Protein AF-A0A946HWH5-F1 (afdb_monomer_lite)

Secondary structure (DSSP, 8-state):
--------PPPPPTT-----SPP-SS-TTTSPBPPPPTTS-HHHHH-TTT--BPPP-HHHHHHHHHHHHHHHSSPPP-SHHHHHHHHHTT--HHHHHHHHH--HHHHHHHHHHHHHHHHHHHH--HHHHHHHHHHHHHHHHHHHHHHHHHHT--GGG-TTS-HHHHHHHHHS-HHHHHHHHHHHHHHHTTTSPP--THHHHTTS--------------------------S-TTSPPPPPTTTTTTS-HHHHHHHHHHHHHHT--HHHHHHHHHHHHHTTSS-SSSSEETTEEHHHHTTS-HHHHHHTT--TT--GGG--HHHHHHHHHHHHHHH-EETTTEEHHHHHHHTS-HHHHHHHHHHHHHHHHHHHHHHHHHHHHHHSTTSS--SS---HHHHHHHHHHHTSHHHHHHHHHHHHHHHHHH-TT-TTHHHHHHHHHHTT--

Sequence (446 aa):
MSIFNDDYSYQTHKDGDGDPFDDDYLMQINNHKAPITADDLYEDYSNPVTRRRNRTRAPEMFKYIDDTMTYQNRALDDGDDFKKLAQNMGMSYDVARKYNAADPAERERIKGEVNTALDWEAKATGAQRATQRKAAEKYSAYRLASNAPRLGLDYTDMGGLTPYEASSFFNGTPEDRKAIAALISEDMRLWRPKIQANSLAQAAPSAGRPSKEETNLERSKENFDDTDIPTDASKAPKIPAYRHWVVQTKDWEQWHETIRTKGLGAGQTEAYMQIFAAEGGIQHDGSTTAGIMQKTLDRLEPEDRKALNIPAGTTPRQLTPEQRLAAYKNFFDDIIEIDGKQGGAWALDTIGDPQAAAALADALFREGRPEGTKIIQRAINKILPGQVKVDAHPGKDTFAAYKSLVRDPGTRRWLLDNIADGRTASRPSSANLKGEKARADHFRFR

pLDDT: mean 81.45, std 17.65, range [25.94, 98.62]

Structure (mmCIF, N/CA/C/O backbone):
data_AF-A0A946HWH5-F1
#
_entry.id   AF-A0A946HWH5-F1
#
loop_
_atom_site.group_PDB
_atom_site.id
_atom_site.type_symbol
_atom_site.label_atom_id
_atom_site.label_alt_id
_atom_site.label_comp_id
_atom_site.label_asym_id
_atom_site.label_entity_id
_atom_site.label_seq_id
_atom_site.pdbx_PDB_ins_code
_atom_site.Cartn_x
_atom_site.Cartn_y
_atom_site.Cartn_z
_atom_site.occupancy
_atom_site.B_iso_or_equiv
_atom_site.auth_seq_id
_atom_site.auth_comp_id
_atom_site.auth_asym_id
_atom_site.auth_atom_id
_atom_site.pdbx_PDB_model_num
ATOM 1 N N . MET A 1 1 ? 39.254 -10.389 -5.225 1.00 25.94 1 MET A N 1
ATOM 2 C CA . MET A 1 1 ? 38.550 -11.172 -6.261 1.00 25.94 1 MET A CA 1
ATOM 3 C C . MET A 1 1 ? 37.062 -10.952 -6.066 1.00 25.94 1 MET A C 1
ATOM 5 O O . MET A 1 1 ? 36.524 -11.455 -5.091 1.00 25.94 1 MET A O 1
ATOM 9 N N . SER A 1 2 ? 36.431 -10.132 -6.910 1.00 30.67 2 SER A N 1
ATOM 10 C CA . SER A 1 2 ? 34.967 -10.087 -6.993 1.00 30.67 2 SER A CA 1
ATOM 11 C C . SER A 1 2 ? 34.546 -11.299 -7.819 1.00 30.67 2 SER A C 1
ATOM 13 O O . SER A 1 2 ? 34.979 -11.423 -8.959 1.00 30.67 2 SER A O 1
ATOM 15 N N . ILE A 1 3 ? 33.808 -12.232 -7.217 1.00 29.17 3 ILE A N 1
ATOM 16 C CA . ILE A 1 3 ? 33.341 -13.478 -7.861 1.00 29.17 3 ILE A CA 1
ATOM 17 C C . ILE A 1 3 ? 32.054 -13.224 -8.676 1.00 29.17 3 ILE A C 1
ATOM 19 O O . ILE A 1 3 ? 31.530 -14.112 -9.340 1.00 29.17 3 ILE A O 1
ATOM 23 N N . PHE A 1 4 ? 31.559 -11.988 -8.690 1.00 37.44 4 PHE A N 1
ATOM 24 C CA . PHE A 1 4 ? 30.422 -11.594 -9.506 1.00 37.44 4 PHE A CA 1
ATOM 25 C C . PHE A 1 4 ? 30.883 -11.400 -10.950 1.00 37.44 4 PHE A C 1
ATOM 27 O O . PHE A 1 4 ? 31.511 -10.405 -11.295 1.00 37.44 4 PHE A O 1
ATOM 34 N N . ASN A 1 5 ? 30.629 -12.409 -11.777 1.00 42.00 5 ASN A N 1
ATOM 35 C CA . ASN A 1 5 ? 30.781 -12.311 -13.217 1.00 42.00 5 ASN A CA 1
ATOM 36 C C . ASN A 1 5 ? 29.711 -11.330 -13.730 1.00 42.00 5 ASN A C 1
ATOM 38 O O . ASN A 1 5 ? 28.529 -11.661 -13.719 1.00 42.00 5 ASN A O 1
ATOM 42 N N . ASP A 1 6 ? 30.109 -10.122 -14.142 1.00 48.53 6 ASP A N 1
ATOM 43 C CA . ASP A 1 6 ? 29.209 -9.015 -14.524 1.00 48.53 6 ASP A CA 1
ATOM 44 C C . ASP A 1 6 ? 28.470 -9.236 -15.864 1.00 48.53 6 ASP A C 1
ATOM 46 O O . ASP A 1 6 ? 28.037 -8.289 -16.525 1.00 48.53 6 ASP A O 1
ATOM 50 N N . ASP A 1 7 ? 28.376 -10.476 -16.346 1.00 53.28 7 ASP A N 1
ATOM 51 C CA . ASP A 1 7 ? 27.515 -10.871 -17.467 1.00 53.28 7 ASP A CA 1
ATOM 52 C C . ASP A 1 7 ? 26.069 -10.993 -16.986 1.00 53.28 7 ASP A C 1
ATOM 54 O O . ASP A 1 7 ? 25.490 -12.076 -16.912 1.00 53.28 7 ASP A O 1
ATOM 58 N N . TYR A 1 8 ? 25.489 -9.849 -16.633 1.00 58.56 8 TYR A N 1
ATOM 59 C CA . TYR A 1 8 ? 24.104 -9.764 -16.194 1.00 58.56 8 TYR A CA 1
ATOM 60 C C . TYR A 1 8 ? 23.143 -9.494 -17.343 1.00 58.56 8 TYR A C 1
ATOM 62 O O . TYR A 1 8 ? 22.057 -9.003 -17.073 1.00 58.56 8 TYR A O 1
ATOM 70 N N . SER A 1 9 ? 23.486 -9.692 -18.622 1.00 62.19 9 SER A N 1
ATOM 71 C CA . SER A 1 9 ? 22.494 -9.514 -19.700 1.00 62.19 9 SER A CA 1
ATOM 72 C C . SER A 1 9 ? 21.242 -10.339 -19.390 1.00 62.19 9 SER A C 1
ATOM 74 O O . SER A 1 9 ? 21.335 -11.459 -18.879 1.00 62.19 9 SER A O 1
ATOM 76 N N . TYR A 1 10 ? 20.064 -9.744 -19.591 1.00 66.75 10 TYR A N 1
ATOM 77 C CA . TYR A 1 10 ? 18.811 -10.449 -19.356 1.00 66.75 10 TYR A CA 1
ATOM 78 C C . TYR A 1 10 ? 18.791 -11.698 -20.238 1.00 66.75 10 TYR A C 1
ATOM 80 O O . TYR A 1 10 ? 18.899 -11.597 -21.463 1.00 66.75 10 TYR A O 1
ATOM 88 N N . GLN A 1 11 ? 18.687 -12.876 -19.624 1.00 71.19 11 GLN A N 1
ATOM 89 C CA . GLN A 1 11 ? 18.498 -14.093 -20.397 1.00 71.19 11 GLN A CA 1
ATOM 90 C C . GLN A 1 11 ? 17.063 -14.126 -20.889 1.00 71.19 11 GLN A C 1
ATOM 92 O O . GLN A 1 11 ? 16.138 -14.038 -20.083 1.00 71.19 11 GLN A O 1
ATOM 97 N N . THR A 1 12 ? 16.889 -14.274 -22.203 1.00 74.56 12 THR A N 1
ATOM 98 C CA . THR A 1 12 ? 15.583 -14.555 -22.800 1.00 74.56 12 THR A CA 1
ATOM 99 C C . THR A 1 12 ? 14.945 -15.701 -22.030 1.00 74.56 12 THR A C 1
ATOM 101 O O . THR A 1 12 ? 15.552 -16.762 -21.860 1.00 74.56 12 THR A O 1
ATOM 104 N N . HIS A 1 13 ? 13.743 -15.468 -21.516 1.00 73.56 13 HIS A N 1
ATOM 105 C CA . HIS A 1 13 ? 13.044 -16.479 -20.744 1.00 73.56 13 HIS A CA 1
ATOM 106 C C . HIS A 1 13 ? 12.702 -17.673 -21.656 1.00 73.56 13 HIS A C 1
ATOM 108 O O . HIS A 1 13 ? 12.655 -17.545 -22.882 1.00 73.56 13 HIS A O 1
ATOM 114 N N . LYS A 1 14 ? 12.481 -18.862 -21.077 1.00 73.06 14 LYS A N 1
ATOM 115 C CA . LYS A 1 14 ? 12.236 -20.114 -21.830 1.00 73.06 14 LYS A CA 1
ATOM 116 C C . LYS A 1 14 ? 11.068 -20.023 -22.827 1.00 73.06 14 LYS A C 1
ATOM 118 O O . LYS A 1 14 ? 11.022 -20.799 -23.775 1.00 73.06 14 LYS A O 1
ATOM 123 N N . ASP A 1 15 ? 10.158 -19.074 -22.614 1.00 72.56 15 ASP A N 1
ATOM 124 C CA . ASP A 1 15 ? 8.999 -18.814 -23.474 1.00 72.56 15 ASP A CA 1
ATOM 125 C C . ASP A 1 15 ? 9.338 -17.920 -24.689 1.00 72.56 15 ASP A C 1
ATOM 127 O O . ASP A 1 15 ? 8.473 -17.656 -25.522 1.00 72.56 15 ASP A O 1
ATOM 131 N N . GLY A 1 16 ? 10.588 -17.460 -24.815 1.00 75.25 16 GLY A N 1
ATOM 132 C CA . GLY A 1 16 ? 11.081 -16.664 -25.941 1.00 75.25 16 GLY A CA 1
ATOM 133 C C . GLY A 1 16 ? 10.856 -15.155 -25.822 1.00 75.25 16 GLY A C 1
ATOM 134 O O . GLY A 1 16 ? 11.138 -14.428 -26.775 1.00 75.25 16 GLY A O 1
ATOM 135 N N . ASP A 1 17 ? 10.366 -14.655 -24.688 1.00 75.19 17 ASP A N 1
ATOM 136 C CA . ASP A 1 17 ? 10.222 -13.222 -24.450 1.00 75.19 17 ASP A CA 1
ATOM 137 C C . ASP A 1 17 ? 11.565 -12.545 -24.134 1.00 75.19 17 ASP A C 1
ATOM 139 O O . ASP A 1 17 ? 12.393 -13.046 -23.367 1.00 75.19 17 ASP A O 1
ATOM 143 N N . GLY A 1 18 ? 11.787 -11.397 -24.785 1.00 78.81 18 GLY A N 1
ATOM 144 C CA . GLY A 1 18 ? 12.942 -10.531 -24.545 1.00 78.81 18 GLY A CA 1
ATOM 145 C C . GLY A 1 18 ? 12.868 -9.815 -23.195 1.00 78.81 18 GLY A C 1
ATOM 146 O O . GLY A 1 18 ? 11.895 -9.974 -22.465 1.00 78.81 18 GLY A O 1
ATOM 147 N N . ASP A 1 19 ? 13.892 -9.011 -22.888 1.00 81.56 19 ASP A N 1
ATOM 148 C CA . ASP A 1 19 ? 13.939 -8.203 -21.661 1.00 81.56 19 ASP A CA 1
ATOM 149 C C . ASP A 1 19 ? 12.687 -7.306 -21.574 1.00 81.56 19 ASP A C 1
ATOM 151 O O . ASP A 1 19 ? 12.508 -6.435 -22.432 1.00 81.56 19 ASP A O 1
ATOM 155 N N . PRO A 1 20 ? 11.782 -7.537 -20.602 1.00 80.31 20 PRO A N 1
ATOM 156 C CA . PRO A 1 20 ? 10.561 -6.755 -20.483 1.00 80.31 20 PRO A CA 1
ATOM 157 C C . PRO A 1 20 ? 10.808 -5.400 -19.806 1.00 80.31 20 PRO A C 1
ATOM 159 O O . PRO A 1 20 ? 9.884 -4.587 -19.737 1.00 80.31 20 PRO A O 1
ATOM 162 N N . PHE A 1 21 ? 12.007 -5.169 -19.264 1.00 82.62 21 PHE A N 1
ATOM 163 C CA . PHE A 1 21 ? 12.363 -3.946 -18.565 1.00 82.62 21 PHE A CA 1
ATOM 164 C C . PHE A 1 21 ? 12.924 -2.898 -19.521 1.00 82.62 21 PHE A C 1
ATOM 166 O O . PHE A 1 21 ? 13.588 -3.196 -20.512 1.00 82.62 21 PHE A O 1
ATOM 173 N N . ASP A 1 22 ? 12.676 -1.637 -19.191 1.00 82.50 22 ASP A N 1
ATOM 174 C CA . ASP A 1 22 ? 13.287 -0.528 -19.905 1.00 82.50 22 ASP A CA 1
ATOM 175 C C . ASP A 1 22 ? 14.748 -0.292 -19.493 1.00 82.50 22 ASP A C 1
ATOM 177 O O . ASP A 1 22 ? 15.214 -0.755 -18.455 1.00 82.50 22 ASP A O 1
ATOM 181 N N . ASP A 1 23 ? 15.469 0.481 -20.304 1.00 83.00 23 ASP A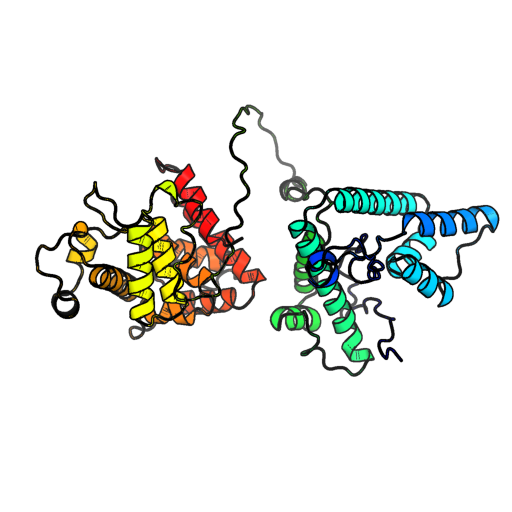 N 1
ATOM 182 C CA . ASP A 1 23 ? 16.851 0.866 -20.022 1.00 83.00 23 ASP A CA 1
ATOM 183 C C . ASP A 1 23 ? 16.922 1.809 -18.790 1.00 83.00 23 ASP A C 1
ATOM 185 O O . ASP A 1 23 ? 16.261 2.855 -18.751 1.00 83.00 23 ASP A O 1
ATOM 189 N N . ASP A 1 24 ? 17.760 1.488 -17.795 1.00 81.12 24 ASP A N 1
ATOM 190 C CA . ASP A 1 24 ? 18.165 2.448 -16.752 1.00 81.12 24 ASP A CA 1
ATOM 191 C C . ASP A 1 24 ? 19.155 3.452 -17.363 1.00 81.12 24 ASP A C 1
ATOM 193 O O . ASP A 1 24 ? 20.312 3.129 -17.611 1.00 81.12 24 ASP A O 1
ATOM 197 N N . TYR A 1 25 ? 18.725 4.683 -17.636 1.00 83.88 25 TYR A N 1
ATOM 198 C CA . TYR A 1 25 ? 19.621 5.707 -18.192 1.00 83.88 25 TYR A CA 1
ATOM 199 C C . TYR A 1 25 ? 20.473 6.426 -17.131 1.00 83.88 25 TYR A C 1
ATOM 201 O O . TYR A 1 25 ? 21.420 7.120 -17.496 1.00 83.88 25 TYR A O 1
ATOM 209 N N . LEU A 1 26 ? 20.168 6.270 -15.835 1.00 80.44 26 LEU A N 1
ATOM 210 C CA . LEU A 1 26 ? 20.883 6.932 -14.730 1.00 80.44 26 LEU A CA 1
ATOM 211 C C . LEU A 1 26 ? 21.894 6.031 -14.029 1.00 80.44 26 LEU A C 1
ATOM 213 O O . LEU A 1 26 ? 22.814 6.534 -13.378 1.00 80.44 26 LEU A O 1
ATOM 217 N N . MET A 1 27 ? 21.724 4.716 -14.156 1.00 72.00 27 MET A N 1
ATOM 218 C CA . MET A 1 27 ? 22.692 3.705 -13.739 1.00 72.00 27 MET A CA 1
ATOM 219 C C . MET A 1 27 ? 23.092 3.806 -12.267 1.00 72.00 27 MET A C 1
ATOM 221 O O . MET A 1 27 ? 24.245 3.566 -11.904 1.00 72.00 27 MET A O 1
ATOM 225 N N . GLN A 1 28 ? 22.137 4.130 -11.388 1.00 69.69 28 GLN A N 1
ATOM 226 C CA . GLN A 1 28 ? 22.416 4.439 -9.978 1.00 69.69 28 GLN A CA 1
ATOM 227 C C . GLN A 1 28 ? 23.179 3.327 -9.240 1.00 69.69 28 GLN A C 1
ATOM 229 O O . GLN A 1 28 ? 23.940 3.618 -8.314 1.00 69.69 28 GLN A O 1
ATOM 234 N N . ILE A 1 29 ? 23.007 2.062 -9.637 1.00 64.50 29 ILE A N 1
ATOM 235 C CA . ILE A 1 29 ? 23.731 0.928 -9.041 1.00 64.50 29 ILE A CA 1
ATOM 236 C C . ILE A 1 29 ? 25.189 0.894 -9.480 1.00 64.50 29 ILE A C 1
ATOM 238 O O . ILE A 1 29 ? 26.064 0.696 -8.633 1.00 64.50 29 ILE A O 1
ATOM 242 N N . ASN A 1 30 ? 25.434 1.109 -10.773 1.00 66.38 30 ASN A N 1
ATOM 243 C CA . ASN A 1 30 ? 26.758 1.014 -11.389 1.00 66.38 30 ASN A CA 1
ATOM 244 C C . ASN A 1 30 ? 27.581 2.290 -11.189 1.00 66.38 30 ASN A C 1
ATOM 246 O O . ASN A 1 30 ? 28.795 2.290 -11.368 1.00 66.38 30 ASN A O 1
ATOM 250 N N . ASN A 1 31 ? 26.937 3.367 -10.745 1.00 74.31 31 ASN A N 1
ATOM 251 C CA . ASN A 1 31 ? 27.606 4.576 -10.310 1.00 74.31 31 ASN A CA 1
ATOM 252 C C . ASN A 1 31 ? 28.514 4.289 -9.102 1.00 74.31 31 ASN A C 1
ATOM 254 O O . ASN A 1 31 ? 28.049 3.903 -8.018 1.00 74.31 31 ASN A O 1
ATOM 258 N N . HIS A 1 32 ? 29.820 4.511 -9.278 1.00 68.12 32 HIS A N 1
ATOM 259 C CA . HIS A 1 32 ? 30.808 4.427 -8.203 1.00 68.12 32 HIS A CA 1
ATOM 260 C C . HIS A 1 32 ? 30.478 5.398 -7.066 1.00 68.12 32 HIS A C 1
ATOM 262 O O . HIS A 1 32 ? 29.813 6.413 -7.257 1.00 68.12 32 HIS A O 1
ATOM 268 N N . LYS A 1 33 ? 30.969 5.117 -5.857 1.00 70.62 33 LYS A N 1
ATOM 269 C CA . LYS A 1 33 ? 30.883 6.084 -4.754 1.00 70.62 33 LYS A CA 1
ATOM 270 C C . LYS A 1 33 ? 31.701 7.317 -5.133 1.00 70.62 33 LYS A C 1
ATOM 272 O O . LYS A 1 33 ? 32.836 7.157 -5.580 1.00 70.62 33 LYS A O 1
ATOM 277 N N . ALA A 1 34 ? 31.139 8.510 -4.942 1.00 69.00 34 ALA A N 1
ATOM 278 C CA . ALA A 1 34 ? 31.950 9.714 -5.043 1.00 69.00 34 ALA A CA 1
ATOM 279 C C . ALA A 1 34 ? 33.059 9.648 -3.975 1.00 69.00 34 ALA A C 1
ATOM 281 O O . ALA A 1 34 ? 32.793 9.134 -2.879 1.00 69.00 34 ALA A O 1
ATOM 282 N N . PRO A 1 35 ? 34.293 10.091 -4.277 1.00 72.88 35 PRO A N 1
ATOM 283 C CA . PRO A 1 35 ? 35.336 10.211 -3.268 1.00 72.88 35 PRO A CA 1
ATOM 284 C C . PRO A 1 35 ? 34.832 11.080 -2.118 1.00 72.88 35 PRO A C 1
ATOM 286 O O . PRO A 1 35 ? 34.267 12.143 -2.362 1.00 72.88 35 PRO A O 1
ATOM 289 N N . ILE A 1 36 ? 35.031 10.611 -0.888 1.00 71.12 36 ILE A N 1
ATOM 290 C CA . ILE A 1 36 ? 34.709 11.383 0.313 1.00 71.12 36 ILE A CA 1
ATOM 291 C C . ILE A 1 36 ? 35.809 12.430 0.484 1.00 71.12 36 ILE A C 1
ATOM 293 O O . ILE A 1 36 ? 36.992 12.077 0.501 1.00 71.12 36 ILE A O 1
ATOM 297 N N . THR A 1 37 ? 35.435 13.697 0.600 1.00 73.69 37 THR A N 1
ATOM 298 C CA . THR A 1 37 ? 36.357 14.793 0.916 1.00 73.69 37 THR A CA 1
ATOM 299 C C . THR A 1 37 ? 36.246 15.178 2.391 1.00 73.69 37 THR A C 1
ATOM 301 O O . THR A 1 37 ? 35.313 14.783 3.088 1.00 73.69 37 THR A O 1
ATOM 304 N N . ALA A 1 38 ? 37.213 15.953 2.891 1.00 77.19 38 ALA A N 1
ATOM 305 C CA . ALA A 1 38 ? 37.190 16.450 4.269 1.00 77.19 38 ALA A CA 1
ATOM 306 C C . ALA A 1 38 ? 36.007 17.399 4.555 1.00 77.19 38 ALA A C 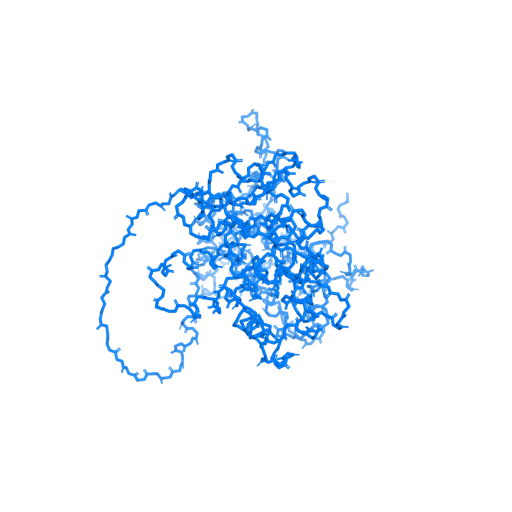1
ATOM 308 O O . ALA A 1 38 ? 35.668 17.603 5.717 1.00 77.19 38 ALA A O 1
ATOM 309 N N . ASP A 1 39 ? 35.384 17.943 3.506 1.00 73.62 39 ASP A N 1
ATOM 310 C CA . ASP A 1 39 ? 34.265 18.885 3.591 1.00 73.62 39 ASP A CA 1
ATOM 311 C C . ASP A 1 39 ? 32.892 18.190 3.533 1.00 73.62 39 ASP A C 1
ATOM 313 O O . ASP A 1 39 ? 31.856 18.845 3.661 1.00 73.62 39 ASP A O 1
ATOM 317 N N . ASP A 1 40 ? 32.853 16.872 3.317 1.00 65.12 40 ASP A N 1
ATOM 318 C CA . ASP A 1 40 ? 31.600 16.127 3.258 1.00 65.12 40 ASP A CA 1
ATOM 319 C C . ASP A 1 40 ? 31.022 15.898 4.662 1.00 65.12 40 ASP A C 1
ATOM 321 O O . ASP A 1 40 ? 31.705 15.431 5.578 1.00 65.12 40 ASP A O 1
ATOM 325 N N . LEU A 1 41 ? 29.726 16.183 4.825 1.00 74.06 41 LEU A N 1
ATOM 326 C CA . LEU A 1 41 ? 28.995 15.874 6.053 1.00 74.06 41 LEU A CA 1
ATOM 327 C C . LEU A 1 41 ? 28.951 14.358 6.275 1.00 74.06 41 LEU A C 1
ATOM 329 O O . LEU A 1 41 ? 28.868 13.583 5.320 1.00 74.06 41 LEU A O 1
ATOM 333 N N . TYR A 1 42 ? 28.959 13.924 7.538 1.00 71.75 42 TYR A N 1
ATOM 334 C CA . TYR A 1 42 ? 28.912 12.501 7.888 1.00 71.75 42 TYR A CA 1
ATOM 335 C C . TYR A 1 42 ? 27.721 11.793 7.234 1.00 71.75 42 TYR A C 1
ATOM 337 O O . TYR A 1 42 ? 27.842 10.681 6.717 1.00 71.75 42 TYR A O 1
ATOM 345 N N . GLU A 1 43 ? 26.572 12.459 7.192 1.00 67.75 43 GLU A N 1
ATOM 346 C CA . GLU A 1 43 ? 25.327 11.978 6.602 1.00 67.75 43 GLU A CA 1
ATOM 347 C C . GLU A 1 43 ? 25.430 11.764 5.081 1.00 67.75 43 GLU A C 1
ATOM 349 O O . GLU A 1 43 ? 24.750 10.892 4.534 1.00 67.75 43 GLU A O 1
ATOM 354 N N . ASP A 1 44 ? 26.315 12.495 4.396 1.00 61.75 44 ASP A N 1
ATOM 355 C CA . ASP A 1 44 ? 26.510 12.415 2.943 1.00 61.75 44 ASP A CA 1
ATOM 356 C C . ASP A 1 44 ? 27.344 11.208 2.502 1.00 61.75 44 ASP A C 1
ATOM 358 O O . ASP A 1 44 ? 27.377 10.889 1.308 1.00 61.75 44 ASP A O 1
ATOM 362 N N . TYR A 1 45 ? 27.997 10.505 3.434 1.00 69.25 45 TYR A N 1
ATOM 363 C CA . TYR A 1 45 ? 28.753 9.287 3.128 1.00 69.25 45 TYR A CA 1
ATOM 364 C C . TYR A 1 45 ? 28.417 8.067 3.990 1.00 69.25 45 TYR A C 1
ATOM 366 O O . TYR A 1 45 ? 28.656 6.939 3.542 1.00 69.25 45 TYR A O 1
ATOM 374 N N . SER A 1 46 ? 27.836 8.253 5.177 1.00 71.75 46 SER A N 1
ATOM 375 C CA . SER A 1 46 ? 27.442 7.159 6.075 1.00 71.75 46 SER A CA 1
ATOM 376 C C . SER A 1 46 ? 26.076 6.565 5.734 1.00 71.75 46 SER A C 1
ATOM 378 O O . SER A 1 46 ? 25.909 5.347 5.797 1.00 71.75 46 SER A O 1
ATOM 380 N N . ASN A 1 47 ? 25.108 7.390 5.323 1.00 71.19 47 ASN A N 1
ATOM 381 C CA . ASN A 1 47 ? 23.754 6.926 5.063 1.00 71.19 47 ASN A CA 1
ATOM 382 C C . ASN A 1 47 ? 23.655 6.338 3.639 1.00 71.19 47 ASN A C 1
ATOM 384 O O . ASN A 1 47 ? 23.823 7.056 2.650 1.00 71.19 47 ASN A O 1
ATOM 388 N N . PRO A 1 48 ? 23.364 5.032 3.488 1.00 62.19 48 PRO A N 1
ATOM 389 C CA . PRO A 1 48 ? 23.296 4.381 2.181 1.00 62.19 48 PRO A CA 1
ATOM 390 C C . PRO A 1 48 ? 22.183 4.935 1.281 1.00 62.19 48 PRO A C 1
ATOM 392 O O . PRO A 1 48 ? 22.269 4.782 0.064 1.00 62.19 48 PRO A O 1
ATOM 395 N N . VAL A 1 49 ? 21.178 5.609 1.845 1.00 56.75 49 VAL A N 1
ATOM 396 C CA . VAL A 1 49 ? 20.086 6.256 1.107 1.00 56.75 49 VAL A CA 1
ATOM 397 C C . VAL A 1 49 ? 20.548 7.581 0.502 1.00 56.75 49 VAL A C 1
ATOM 399 O O . VAL A 1 49 ? 20.326 7.828 -0.682 1.00 56.75 49 VAL A O 1
ATOM 402 N N . THR A 1 50 ? 21.257 8.409 1.266 1.00 61.09 50 THR A N 1
ATOM 403 C CA . THR A 1 50 ? 21.651 9.764 0.843 1.00 61.09 50 THR A CA 1
ATOM 404 C C . THR A 1 50 ? 23.067 9.845 0.288 1.00 61.09 50 THR A C 1
ATOM 406 O O . THR A 1 50 ? 23.411 10.866 -0.307 1.00 61.09 50 THR A O 1
ATOM 409 N N . ARG A 1 51 ? 23.878 8.780 0.404 1.00 68.94 51 ARG A N 1
ATOM 410 C CA . ARG A 1 51 ? 25.274 8.838 -0.031 1.00 68.94 51 ARG A CA 1
ATOM 411 C C . ARG A 1 51 ? 25.421 9.224 -1.502 1.00 68.94 51 ARG A C 1
ATOM 413 O O . ARG A 1 51 ? 24.815 8.605 -2.384 1.00 68.94 51 ARG A O 1
ATOM 420 N N . ARG A 1 52 ? 26.320 10.182 -1.757 1.00 67.12 52 ARG A N 1
ATOM 421 C CA . ARG A 1 52 ? 26.689 10.657 -3.098 1.00 67.12 52 ARG A CA 1
ATOM 422 C C . ARG A 1 52 ? 27.406 9.569 -3.916 1.00 67.12 52 ARG A C 1
ATOM 424 O O . ARG A 1 52 ? 28.279 8.844 -3.427 1.00 67.12 52 ARG A O 1
ATOM 431 N N . ARG A 1 53 ? 27.040 9.456 -5.191 1.00 70.25 53 ARG A N 1
ATOM 432 C CA . ARG A 1 53 ? 27.671 8.579 -6.187 1.00 70.25 53 ARG A CA 1
ATOM 433 C C . ARG A 1 53 ? 28.122 9.417 -7.385 1.00 70.25 53 ARG A C 1
ATOM 435 O O . ARG A 1 53 ? 27.558 10.482 -7.631 1.00 70.25 53 ARG A O 1
ATOM 442 N N . ASN A 1 54 ? 29.138 8.951 -8.102 1.00 73.56 54 ASN A N 1
ATOM 443 C CA . ASN A 1 54 ? 29.556 9.538 -9.370 1.00 73.56 54 ASN A CA 1
ATOM 444 C C . ASN A 1 54 ? 28.393 9.463 -10.354 1.00 73.56 54 ASN A C 1
ATOM 446 O O . ASN A 1 54 ? 27.749 8.426 -10.456 1.00 73.56 54 ASN A O 1
ATOM 450 N N . ARG A 1 55 ? 28.124 10.554 -11.065 1.00 80.25 55 ARG A N 1
ATOM 451 C CA . ARG A 1 55 ? 27.094 10.564 -12.104 1.00 80.25 55 ARG A CA 1
ATOM 452 C C . ARG A 1 55 ? 27.555 9.745 -13.303 1.00 80.25 55 ARG A C 1
ATOM 454 O O . ARG A 1 55 ? 28.759 9.640 -13.553 1.00 80.25 55 ARG A O 1
ATOM 461 N N . THR A 1 56 ? 26.595 9.221 -14.055 1.00 85.69 56 THR A N 1
ATOM 462 C CA . THR A 1 56 ? 26.893 8.606 -15.347 1.00 85.69 56 THR A CA 1
ATOM 463 C C . THR A 1 56 ? 27.562 9.622 -16.277 1.00 85.69 56 THR A C 1
ATOM 465 O O . THR A 1 56 ? 27.191 10.797 -16.319 1.00 85.69 56 THR A O 1
ATOM 468 N N . ARG A 1 57 ? 28.567 9.166 -17.027 1.00 90.50 57 ARG A N 1
ATOM 469 C CA . ARG A 1 57 ? 29.278 9.924 -18.068 1.00 90.50 57 ARG A CA 1
ATOM 470 C C . ARG A 1 57 ? 28.861 9.453 -19.462 1.00 90.50 57 ARG A C 1
ATOM 472 O O . ARG A 1 57 ? 29.639 9.531 -20.409 1.00 90.50 57 ARG A O 1
ATOM 479 N N . ALA A 1 58 ? 27.623 8.977 -19.601 1.00 91.50 58 ALA A N 1
ATOM 480 C CA . ALA A 1 58 ? 27.064 8.513 -20.869 1.00 91.50 58 ALA A CA 1
ATOM 481 C C . ALA A 1 58 ? 27.262 9.495 -22.049 1.00 91.50 58 ALA A C 1
ATOM 483 O O . ALA A 1 58 ? 27.639 9.024 -23.121 1.00 91.50 58 ALA A O 1
ATOM 484 N N . PRO A 1 59 ? 27.137 10.835 -21.896 1.00 94.69 59 PRO A N 1
ATOM 485 C CA . PRO A 1 59 ? 27.436 11.765 -22.991 1.00 94.69 59 PRO A CA 1
ATOM 486 C C . PRO A 1 59 ? 28.878 11.673 -23.516 1.00 94.69 59 PRO A C 1
ATOM 488 O O . PRO A 1 59 ? 29.111 11.806 -24.717 1.00 94.69 59 PRO A O 1
ATOM 491 N N . GLU A 1 60 ? 29.850 11.413 -22.640 1.00 94.44 60 GLU A N 1
ATOM 492 C CA . GLU A 1 60 ? 31.255 11.245 -23.028 1.00 94.44 60 GLU A CA 1
ATOM 493 C C . GLU A 1 60 ? 31.477 9.912 -23.750 1.00 94.44 60 GLU A C 1
ATOM 495 O O . GLU A 1 60 ? 32.207 9.864 -24.740 1.00 94.44 60 GLU A O 1
ATOM 500 N N . MET A 1 61 ? 30.790 8.852 -23.308 1.00 93.88 61 MET A N 1
ATOM 501 C CA . MET A 1 61 ? 30.790 7.556 -23.991 1.00 93.88 61 MET A CA 1
ATOM 502 C C . MET A 1 61 ? 30.190 7.670 -25.397 1.00 93.88 61 MET A C 1
ATOM 504 O O . MET A 1 61 ? 30.775 7.184 -26.362 1.00 93.88 61 MET A O 1
ATOM 508 N N . PHE A 1 62 ? 29.053 8.359 -25.539 1.00 95.88 62 PHE A N 1
ATOM 509 C CA . PHE A 1 62 ? 28.424 8.602 -26.838 1.00 95.88 62 PHE A CA 1
ATOM 510 C C . PHE A 1 62 ? 29.329 9.391 -27.768 1.00 95.88 62 PHE A C 1
ATOM 512 O O . PHE A 1 62 ? 29.479 9.016 -28.928 1.00 95.88 62 PHE A O 1
ATOM 519 N N . LYS A 1 63 ? 29.991 10.431 -27.251 1.00 96.31 63 LYS A N 1
ATOM 520 C CA . LYS A 1 63 ? 30.979 11.180 -28.024 1.00 96.31 63 LYS A CA 1
ATOM 521 C C . LYS A 1 63 ? 32.126 10.284 -28.493 1.00 96.31 63 LYS A C 1
ATOM 523 O O . LYS A 1 63 ? 32.492 10.352 -29.659 1.00 96.31 63 LYS A O 1
ATOM 528 N N . TYR A 1 64 ? 32.671 9.437 -27.623 1.00 94.88 64 TYR A N 1
ATOM 529 C CA . TYR A 1 64 ? 33.743 8.510 -27.994 1.00 94.88 64 TYR A CA 1
ATOM 530 C C . TYR A 1 64 ? 33.312 7.526 -29.096 1.00 94.88 64 TYR A C 1
ATOM 532 O O . TYR A 1 64 ? 34.057 7.294 -30.053 1.00 94.88 64 TYR A O 1
ATOM 540 N N . ILE A 1 65 ? 32.095 6.988 -28.989 1.00 94.81 65 ILE A N 1
ATOM 541 C CA . ILE A 1 65 ? 31.487 6.105 -29.991 1.00 94.81 65 ILE A CA 1
ATOM 542 C C . ILE A 1 65 ? 31.301 6.841 -31.333 1.00 94.81 65 ILE A C 1
ATOM 544 O O . ILE A 1 65 ? 31.713 6.332 -32.379 1.00 94.81 65 ILE A O 1
ATOM 548 N N . ASP A 1 66 ? 30.729 8.047 -31.308 1.00 95.88 66 ASP A N 1
ATOM 549 C CA . ASP A 1 66 ? 30.476 8.862 -32.502 1.00 95.88 66 ASP A CA 1
ATOM 550 C C . ASP A 1 66 ? 31.778 9.311 -33.180 1.00 95.88 66 ASP A C 1
ATOM 552 O O . ASP A 1 66 ? 31.898 9.220 -34.404 1.00 95.88 66 ASP A O 1
ATOM 556 N N . ASP A 1 67 ? 32.772 9.751 -32.403 1.00 95.62 67 ASP A N 1
ATOM 557 C CA . ASP A 1 67 ? 34.092 10.134 -32.906 1.00 95.62 67 ASP A CA 1
ATOM 558 C C . ASP A 1 67 ? 34.772 8.921 -33.558 1.00 95.62 67 ASP A C 1
ATOM 560 O O . ASP A 1 67 ? 35.290 9.019 -34.671 1.00 95.62 67 ASP A O 1
ATOM 564 N N . THR A 1 68 ? 34.722 7.747 -32.919 1.00 92.44 68 THR A N 1
ATOM 565 C CA . THR A 1 68 ? 35.307 6.525 -33.490 1.00 92.44 68 THR A CA 1
ATOM 566 C C . THR A 1 68 ? 34.656 6.169 -34.821 1.00 92.44 68 THR A C 1
ATOM 568 O O . THR A 1 68 ? 35.361 5.906 -35.794 1.00 92.44 68 THR A O 1
ATOM 571 N N . MET A 1 69 ? 33.327 6.226 -34.908 1.00 90.62 69 MET A N 1
ATOM 572 C CA . MET A 1 69 ? 32.632 5.966 -36.168 1.00 90.62 69 MET A CA 1
ATOM 573 C C . MET A 1 69 ? 32.925 7.010 -37.236 1.00 90.62 69 MET A C 1
ATOM 575 O O . MET A 1 69 ? 33.133 6.646 -38.389 1.00 90.62 69 MET A O 1
ATOM 579 N N . THR A 1 70 ? 33.011 8.283 -36.863 1.00 93.25 70 THR A N 1
ATOM 580 C CA . THR A 1 70 ? 33.306 9.372 -37.801 1.00 93.25 70 THR A CA 1
ATOM 581 C C . THR A 1 70 ? 34.721 9.258 -38.368 1.00 93.25 70 THR A C 1
ATOM 583 O O . THR A 1 70 ? 34.916 9.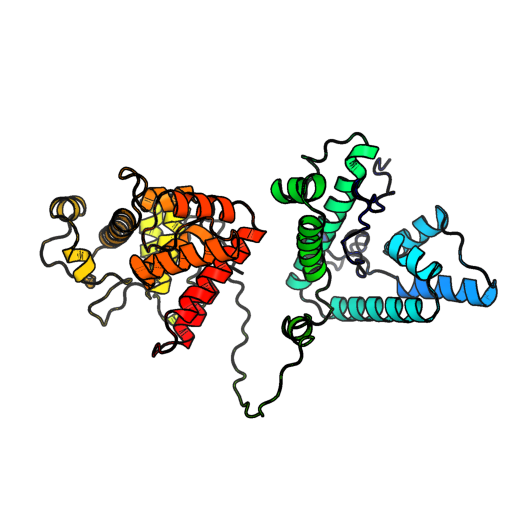393 -39.574 1.00 93.25 70 THR A O 1
ATOM 586 N N . TYR A 1 71 ? 35.718 8.991 -37.519 1.00 93.62 71 TYR A N 1
ATOM 587 C CA . TYR A 1 71 ? 37.128 9.013 -37.920 1.00 93.62 71 TYR A CA 1
ATOM 588 C C . TYR A 1 71 ? 37.664 7.660 -38.401 1.00 93.62 71 TYR A C 1
ATOM 590 O O . TYR A 1 71 ? 38.621 7.633 -39.171 1.00 93.62 71 TYR A O 1
ATOM 598 N N . GLN A 1 72 ? 37.078 6.541 -37.965 1.00 93.06 72 GLN A N 1
ATOM 599 C CA . GLN A 1 72 ? 37.520 5.190 -38.342 1.00 93.06 72 GLN A CA 1
ATOM 600 C C . GLN A 1 72 ? 36.534 4.462 -39.265 1.00 93.06 72 GLN A C 1
ATOM 602 O O . GLN A 1 72 ? 36.846 3.364 -39.721 1.00 93.06 72 GLN A O 1
ATOM 607 N N . ASN A 1 73 ? 35.361 5.048 -39.540 1.00 90.81 73 ASN A N 1
ATOM 608 C CA . ASN A 1 73 ? 34.297 4.468 -40.368 1.00 90.81 73 ASN A CA 1
ATOM 609 C C . ASN A 1 73 ? 33.910 3.031 -39.962 1.00 90.81 73 ASN A C 1
ATOM 611 O O . ASN A 1 73 ? 33.622 2.181 -40.805 1.00 90.81 73 ASN A O 1
ATOM 615 N N . ARG A 1 74 ? 33.951 2.740 -38.657 1.00 87.31 74 ARG A N 1
ATOM 616 C CA . ARG A 1 74 ? 33.578 1.442 -38.082 1.00 87.31 74 ARG A CA 1
ATOM 617 C C . ARG A 1 74 ? 32.998 1.614 -36.684 1.00 87.31 74 ARG A C 1
ATOM 619 O O . ARG A 1 74 ? 33.411 2.518 -35.957 1.00 87.31 74 ARG A O 1
ATOM 626 N N . ALA A 1 75 ? 32.076 0.729 -36.313 1.00 85.69 75 ALA A N 1
ATOM 627 C CA . ALA A 1 75 ? 31.620 0.605 -34.934 1.00 85.69 75 ALA A CA 1
ATOM 628 C C . ALA A 1 75 ? 32.782 0.166 -34.028 1.00 85.69 75 ALA A C 1
ATOM 630 O O . ALA A 1 75 ? 33.726 -0.488 -34.487 1.00 85.69 75 ALA A O 1
ATOM 631 N N . LEU A 1 76 ? 32.714 0.532 -32.747 1.00 89.06 76 LEU A N 1
ATOM 632 C CA . LEU A 1 76 ? 33.639 -0.013 -31.757 1.00 89.06 76 LEU A CA 1
ATOM 633 C C . LEU A 1 76 ? 33.388 -1.514 -31.610 1.00 89.06 76 LEU A C 1
ATOM 635 O O . LEU A 1 76 ? 32.235 -1.945 -31.633 1.00 89.06 76 LEU A O 1
ATOM 639 N N . ASP A 1 77 ? 34.464 -2.282 -31.464 1.00 90.50 77 ASP A N 1
ATOM 640 C CA . ASP A 1 77 ? 34.373 -3.688 -31.073 1.00 90.50 77 ASP A CA 1
ATOM 641 C C . ASP A 1 77 ? 33.691 -3.765 -29.701 1.00 90.50 77 ASP A C 1
ATOM 643 O O . ASP A 1 77 ? 34.101 -3.066 -28.773 1.00 90.50 77 ASP A O 1
ATOM 647 N N . ASP A 1 78 ? 32.623 -4.551 -29.586 1.00 84.56 78 ASP A N 1
ATOM 648 C CA . ASP A 1 78 ? 31.774 -4.616 -28.396 1.00 84.56 78 ASP A CA 1
ATOM 649 C C . ASP A 1 78 ? 32.231 -5.674 -27.380 1.00 84.56 78 ASP A C 1
ATOM 651 O O . ASP A 1 78 ? 31.475 -6.025 -26.473 1.00 84.56 78 ASP A O 1
ATOM 655 N N . GLY A 1 79 ? 33.484 -6.130 -27.481 1.00 88.81 79 GLY A N 1
ATOM 656 C CA . GLY A 1 79 ? 34.126 -7.045 -26.537 1.00 88.81 79 GLY A CA 1
ATOM 657 C C . GLY A 1 79 ? 34.415 -6.470 -25.137 1.00 88.81 79 GLY A C 1
ATOM 658 O O . GLY A 1 79 ? 33.956 -5.393 -24.742 1.00 88.81 79 GLY A O 1
ATOM 659 N N . ASP A 1 80 ? 35.221 -7.202 -24.360 1.00 86.56 80 ASP A N 1
ATOM 660 C CA . ASP A 1 80 ? 35.480 -6.936 -22.933 1.00 86.56 80 ASP A CA 1
ATOM 661 C C . ASP A 1 80 ? 35.992 -5.521 -22.631 1.00 86.56 80 ASP A C 1
ATOM 663 O O . ASP A 1 80 ? 35.678 -4.947 -21.585 1.00 86.56 80 ASP A O 1
ATOM 667 N N . ASP A 1 81 ? 36.783 -4.939 -23.530 1.00 87.31 81 ASP A N 1
ATOM 668 C CA . ASP A 1 81 ? 37.342 -3.603 -23.323 1.00 87.31 81 ASP A CA 1
ATOM 669 C C . ASP A 1 81 ? 36.277 -2.508 -23.459 1.00 87.31 81 ASP A C 1
ATOM 671 O O . ASP A 1 81 ? 36.285 -1.545 -22.689 1.00 87.31 81 ASP A O 1
ATOM 675 N N . PHE A 1 82 ? 35.296 -2.688 -24.348 1.00 90.56 82 PHE A N 1
ATOM 676 C CA . PHE A 1 82 ? 34.148 -1.789 -24.457 1.00 90.56 82 PHE A CA 1
ATOM 677 C C . PHE A 1 82 ? 33.234 -1.897 -23.233 1.00 90.56 82 PHE A C 1
ATOM 679 O O . PHE A 1 82 ? 32.775 -0.880 -22.706 1.00 90.56 82 PHE A O 1
ATOM 686 N N . LYS A 1 83 ? 33.039 -3.116 -22.713 1.00 87.62 83 LYS A N 1
ATOM 687 C CA . LYS A 1 83 ? 32.326 -3.350 -21.449 1.00 87.62 83 LYS A CA 1
ATOM 688 C C . LYS A 1 83 ? 32.988 -2.626 -20.278 1.00 87.62 83 LYS A C 1
ATOM 690 O O . LYS A 1 83 ? 32.314 -1.869 -19.576 1.00 87.62 83 LYS A O 1
ATOM 695 N N . LYS A 1 84 ? 34.305 -2.782 -20.104 1.00 86.56 84 LYS A N 1
ATOM 696 C CA . LYS A 1 84 ? 35.073 -2.071 -19.065 1.00 86.56 84 LYS A CA 1
ATOM 697 C C . LYS A 1 84 ? 34.994 -0.559 -19.236 1.00 86.56 84 LYS A C 1
ATOM 699 O O . LYS A 1 84 ? 34.870 0.162 -18.249 1.00 86.56 84 LYS A O 1
ATOM 704 N N . LEU A 1 85 ? 35.059 -0.066 -20.473 1.00 89.44 85 LEU A N 1
ATOM 705 C CA . LEU A 1 85 ? 34.949 1.361 -20.756 1.00 89.44 85 LEU A CA 1
ATOM 706 C C . LEU A 1 85 ? 33.583 1.915 -20.328 1.00 89.44 85 LEU A C 1
ATOM 708 O O . LEU A 1 85 ? 33.540 2.904 -19.597 1.00 89.44 85 LEU A O 1
ATOM 712 N N . ALA A 1 86 ? 32.489 1.248 -20.710 1.00 88.69 86 ALA A N 1
ATOM 713 C CA . ALA A 1 86 ? 31.138 1.632 -20.303 1.00 88.69 86 ALA A CA 1
ATOM 714 C C . ALA A 1 86 ? 30.994 1.653 -18.770 1.00 88.69 86 ALA A C 1
ATOM 716 O O . ALA A 1 86 ? 30.511 2.636 -18.205 1.00 88.69 86 ALA A O 1
ATOM 717 N N . GLN A 1 87 ? 31.497 0.620 -18.085 1.00 84.25 87 GLN A N 1
ATOM 718 C CA . GLN A 1 87 ? 31.488 0.540 -16.621 1.00 84.25 87 GLN A CA 1
ATOM 719 C C . GLN A 1 87 ? 32.288 1.679 -15.969 1.00 84.25 87 GLN A C 1
ATOM 721 O O . GLN A 1 87 ? 31.777 2.348 -15.072 1.00 84.25 87 GLN A O 1
ATOM 726 N N . ASN A 1 88 ? 33.499 1.966 -16.457 1.00 84.94 88 ASN A N 1
ATOM 727 C CA . ASN A 1 88 ? 34.338 3.063 -15.956 1.00 84.94 88 ASN A CA 1
ATOM 728 C C . ASN A 1 88 ? 33.693 4.446 -16.153 1.00 84.94 88 ASN A C 1
ATOM 730 O O . ASN A 1 88 ? 33.996 5.392 -15.422 1.00 84.94 88 ASN A O 1
ATOM 734 N N . MET A 1 89 ? 32.801 4.571 -17.136 1.00 87.31 89 MET A N 1
ATOM 735 C CA . MET A 1 89 ? 32.004 5.771 -17.382 1.00 87.31 89 MET A CA 1
ATOM 736 C C . MET A 1 89 ? 30.661 5.772 -16.633 1.00 87.31 89 MET A C 1
ATOM 738 O O . MET A 1 89 ? 29.861 6.684 -16.829 1.00 87.31 89 MET A O 1
ATOM 742 N N . GLY A 1 90 ? 30.395 4.797 -15.757 1.00 84.25 90 GLY A N 1
ATOM 743 C CA . GLY A 1 90 ? 29.135 4.712 -15.013 1.00 84.25 90 GLY A CA 1
ATOM 744 C C . GLY A 1 90 ? 27.928 4.498 -15.930 1.00 84.25 90 GLY A C 1
ATOM 745 O O . GLY A 1 90 ? 26.871 5.082 -15.715 1.00 84.25 90 GLY A O 1
ATOM 746 N N . MET A 1 91 ? 28.092 3.726 -17.004 1.00 85.38 91 MET A N 1
ATOM 747 C CA . MET A 1 91 ? 27.064 3.473 -18.012 1.00 85.38 91 MET A CA 1
ATOM 748 C C . MET A 1 91 ? 26.753 1.971 -18.108 1.00 85.38 91 MET A C 1
ATOM 750 O O . MET A 1 91 ? 27.637 1.134 -17.926 1.00 85.38 91 MET A O 1
ATOM 754 N N . SER A 1 92 ? 25.497 1.604 -18.400 1.00 84.31 92 SER A N 1
ATOM 755 C CA . SER A 1 92 ? 25.157 0.213 -18.737 1.00 84.31 92 SER A CA 1
ATOM 756 C C . SER A 1 92 ? 25.879 -0.197 -20.011 1.00 84.31 92 SER A C 1
ATOM 758 O O . SER A 1 92 ? 25.806 0.506 -21.022 1.00 84.31 92 SER A O 1
ATOM 760 N N . TYR A 1 93 ? 26.505 -1.373 -19.983 1.00 86.19 93 TYR A N 1
ATOM 761 C CA . TYR A 1 93 ? 27.036 -1.994 -21.189 1.00 86.19 93 TYR A CA 1
ATOM 762 C C . TYR A 1 93 ? 25.943 -2.201 -22.246 1.00 86.19 93 TYR A C 1
ATOM 764 O O . TYR A 1 93 ? 26.201 -1.955 -23.418 1.00 86.19 93 TYR A O 1
ATOM 772 N N . ASP A 1 94 ? 24.711 -2.548 -21.857 1.00 86.12 94 ASP A N 1
ATOM 773 C CA . ASP A 1 94 ? 23.613 -2.750 -22.812 1.00 86.12 94 ASP A CA 1
ATOM 774 C C . ASP A 1 94 ? 23.219 -1.452 -23.513 1.00 86.12 94 ASP A C 1
ATOM 776 O O . ASP A 1 94 ? 23.054 -1.443 -24.731 1.00 86.12 94 ASP A O 1
ATOM 780 N N . VAL A 1 95 ? 23.143 -0.338 -22.776 1.00 89.50 95 VAL A N 1
ATOM 781 C CA . VAL A 1 95 ? 22.850 0.976 -23.368 1.00 89.50 95 VAL A CA 1
ATOM 782 C C . VAL A 1 95 ? 24.004 1.414 -24.272 1.00 89.50 95 VAL A C 1
ATOM 784 O O . VAL A 1 95 ? 23.764 1.921 -25.367 1.00 89.50 95 VAL A O 1
ATOM 787 N N . ALA A 1 96 ? 25.256 1.180 -23.862 1.00 91.50 96 ALA A N 1
ATOM 788 C CA . ALA A 1 96 ? 26.430 1.505 -24.669 1.00 91.50 96 ALA A CA 1
ATOM 789 C C . ALA A 1 96 ? 26.477 0.674 -25.959 1.00 91.50 96 ALA A C 1
ATOM 791 O O . ALA A 1 96 ? 26.692 1.223 -27.039 1.00 91.50 96 ALA A O 1
ATOM 792 N N . ARG A 1 97 ? 26.211 -0.632 -25.866 1.00 92.50 97 ARG A N 1
ATOM 793 C CA . ARG A 1 97 ? 26.166 -1.562 -27.000 1.00 92.50 97 ARG A CA 1
ATOM 794 C C . ARG A 1 97 ? 25.020 -1.219 -27.946 1.00 92.50 97 ARG A C 1
ATOM 796 O O . ARG A 1 97 ? 25.234 -1.136 -29.153 1.00 92.50 97 ARG A O 1
ATOM 803 N N . LYS A 1 98 ? 23.826 -0.953 -27.405 1.00 91.81 98 LYS A N 1
ATOM 804 C CA . LYS A 1 98 ? 22.650 -0.511 -28.169 1.00 91.81 98 LYS A CA 1
ATOM 805 C C . LYS A 1 98 ? 22.942 0.785 -28.917 1.00 91.81 98 LYS A C 1
ATOM 807 O O . LYS A 1 98 ? 22.667 0.858 -30.105 1.00 91.81 98 LYS A O 1
ATOM 812 N N . TYR A 1 99 ? 23.565 1.765 -28.263 1.00 94.62 99 TYR A N 1
ATOM 813 C CA . TYR A 1 99 ? 23.971 3.016 -28.903 1.00 94.62 99 TYR A CA 1
ATOM 814 C C . TYR A 1 99 ? 25.031 2.803 -30.001 1.00 94.62 99 TYR A C 1
ATOM 816 O O . TYR A 1 99 ? 24.906 3.355 -31.092 1.00 94.62 99 TYR A O 1
ATOM 824 N N . ASN A 1 100 ? 26.049 1.972 -29.747 1.00 94.88 100 ASN A N 1
ATOM 825 C CA . ASN A 1 100 ? 27.107 1.649 -30.713 1.00 94.88 100 ASN A CA 1
ATOM 826 C C . ASN A 1 100 ? 26.561 0.961 -31.977 1.00 94.88 100 ASN A C 1
ATOM 828 O O . ASN A 1 100 ? 26.999 1.273 -33.083 1.00 94.88 100 ASN A O 1
ATOM 832 N N . ALA A 1 101 ? 25.574 0.074 -31.823 1.00 93.12 101 ALA A N 1
ATOM 833 C CA . ALA A 1 101 ? 24.944 -0.648 -32.929 1.00 93.12 101 ALA A CA 1
ATOM 834 C C . ALA A 1 101 ? 23.779 0.112 -33.596 1.00 93.12 101 ALA A C 1
ATOM 836 O O . ALA A 1 101 ? 23.347 -0.268 -34.683 1.00 93.12 101 ALA A O 1
ATOM 837 N N . ALA A 1 102 ? 23.255 1.160 -32.957 1.00 94.56 102 ALA A N 1
ATOM 838 C CA . ALA A 1 102 ? 22.092 1.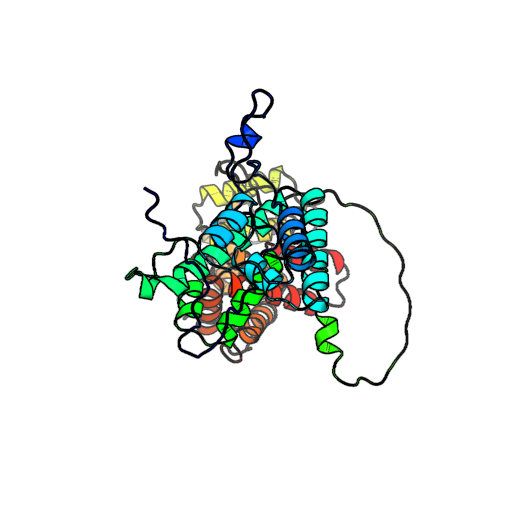904 -33.426 1.00 94.56 102 ALA A CA 1
ATOM 839 C C . ALA A 1 102 ? 22.372 2.696 -34.709 1.00 94.56 102 ALA A C 1
ATOM 841 O O . ALA A 1 102 ? 23.482 3.195 -34.926 1.00 94.56 102 ALA A O 1
ATOM 842 N N . ASP A 1 103 ? 21.330 2.870 -35.521 1.00 94.56 103 ASP A N 1
ATOM 843 C CA . ASP A 1 103 ? 21.315 3.838 -36.615 1.00 94.56 103 ASP A CA 1
ATOM 844 C C . ASP A 1 103 ? 21.275 5.293 -36.083 1.00 94.56 103 ASP A C 1
ATOM 846 O O . ASP A 1 103 ? 21.091 5.515 -34.880 1.00 94.56 103 ASP A O 1
ATOM 850 N N . PRO A 1 104 ? 21.459 6.315 -36.943 1.00 94.81 104 PRO A N 1
ATOM 851 C CA . PRO A 1 104 ? 21.478 7.706 -36.495 1.00 94.81 104 PRO A CA 1
ATOM 852 C C . PRO A 1 104 ? 20.204 8.168 -35.773 1.00 94.81 104 PRO A C 1
ATOM 854 O O . PRO A 1 104 ? 20.299 8.950 -34.830 1.00 94.81 104 PRO A O 1
ATOM 857 N N . ALA A 1 105 ? 19.021 7.699 -36.181 1.00 94.75 105 ALA A N 1
ATOM 858 C CA . ALA A 1 105 ? 17.764 8.126 -35.570 1.00 94.75 105 ALA A CA 1
ATOM 859 C C . ALA A 1 105 ? 17.623 7.559 -34.150 1.00 94.75 105 ALA A C 1
ATOM 861 O O . ALA A 1 105 ? 17.274 8.282 -33.214 1.00 94.75 105 ALA A O 1
ATOM 862 N N . GLU A 1 106 ? 17.960 6.283 -33.976 1.00 94.69 106 GLU A N 1
ATOM 863 C CA . GLU A 1 106 ? 17.941 5.622 -32.674 1.00 94.69 106 GLU A CA 1
ATOM 864 C C . GLU A 1 106 ? 19.017 6.188 -31.727 1.00 94.69 106 GLU A C 1
ATOM 866 O O . GLU A 1 106 ? 18.760 6.355 -30.532 1.00 94.69 106 GLU A O 1
ATOM 871 N N . ARG A 1 107 ? 20.193 6.585 -32.237 1.00 95.44 107 ARG A N 1
ATOM 872 C CA . ARG A 1 107 ? 21.211 7.288 -31.430 1.00 95.44 107 ARG A CA 1
ATOM 873 C C . ARG A 1 107 ? 20.719 8.619 -30.893 1.00 95.44 107 ARG A C 1
ATOM 875 O O . ARG A 1 107 ? 20.906 8.900 -29.710 1.00 95.44 107 ARG A O 1
ATOM 882 N N . GLU A 1 108 ? 20.085 9.431 -31.733 1.00 94.94 108 GLU A N 1
ATOM 883 C CA . GLU A 1 108 ? 19.533 10.714 -31.295 1.00 94.94 108 GLU A CA 1
ATOM 884 C C . GLU A 1 108 ? 18.407 10.523 -30.269 1.00 94.94 108 GLU A C 1
ATOM 886 O O . GLU A 1 108 ? 18.353 11.252 -29.275 1.00 94.94 108 GLU A O 1
ATOM 891 N N . ARG A 1 109 ? 17.576 9.478 -30.420 1.00 94.81 109 ARG A N 1
ATOM 892 C CA . ARG A 1 109 ? 16.586 9.100 -29.397 1.00 94.81 109 ARG A CA 1
ATOM 893 C C . ARG A 1 109 ? 17.258 8.773 -28.059 1.00 94.81 109 ARG A C 1
ATOM 895 O O . ARG A 1 109 ? 16.887 9.347 -27.036 1.00 94.81 109 ARG A O 1
ATOM 902 N N . ILE A 1 110 ? 18.254 7.884 -28.058 1.00 93.12 110 ILE A N 1
ATOM 903 C CA . ILE A 1 110 ? 18.969 7.468 -26.839 1.00 93.12 110 ILE A CA 1
ATOM 904 C C . ILE A 1 110 ? 19.670 8.667 -26.174 1.00 93.12 110 ILE A C 1
ATOM 906 O O . ILE A 1 110 ? 19.553 8.842 -24.961 1.00 93.12 110 ILE A O 1
ATOM 910 N N . LYS A 1 111 ? 20.338 9.534 -26.950 1.00 94.56 111 LYS A N 1
ATOM 911 C CA . LYS A 1 111 ? 20.932 10.792 -26.458 1.00 94.56 111 LYS A CA 1
ATOM 912 C C . LYS A 1 111 ? 19.901 11.674 -25.761 1.00 94.56 111 LYS A C 1
ATOM 914 O O . LYS A 1 111 ? 20.147 12.144 -24.651 1.00 94.56 111 LYS A O 1
ATOM 919 N N . GLY A 1 112 ? 18.749 11.894 -26.397 1.00 93.00 112 GLY A N 1
ATOM 920 C CA . GLY A 1 112 ? 17.665 12.702 -25.840 1.00 93.00 112 GLY A CA 1
ATOM 921 C C . GLY A 1 112 ? 17.143 12.151 -24.511 1.00 93.00 112 GLY A C 1
ATOM 922 O O . GLY A 1 112 ? 16.935 12.908 -23.560 1.00 93.00 112 GLY A O 1
ATOM 923 N N . GLU A 1 113 ? 16.989 10.832 -24.409 1.00 91.19 113 GLU A N 1
ATOM 924 C CA . GLU A 1 113 ? 16.521 10.177 -23.185 1.00 91.19 113 GLU A CA 1
ATOM 925 C C . GLU A 1 113 ? 17.544 10.231 -22.051 1.00 91.19 113 GLU A C 1
ATOM 927 O O . GLU A 1 113 ? 17.163 10.533 -20.918 1.00 91.19 113 GLU A O 1
ATOM 932 N N . VAL A 1 114 ? 18.831 10.031 -22.351 1.00 92.19 114 VAL A N 1
ATOM 933 C CA . VAL A 1 114 ? 19.921 10.202 -21.377 1.00 92.19 114 VAL A CA 1
ATOM 934 C C . VAL A 1 114 ? 19.995 11.643 -20.884 1.00 92.19 114 VAL A C 1
ATOM 936 O O . VAL A 1 114 ? 20.052 11.869 -19.678 1.00 92.19 114 VAL A O 1
ATOM 939 N N . ASN A 1 115 ? 19.934 12.627 -21.784 1.00 92.19 115 ASN A N 1
ATOM 940 C CA . ASN A 1 115 ? 19.964 14.038 -21.397 1.00 92.19 115 ASN A CA 1
ATOM 941 C C . ASN A 1 115 ? 18.756 14.406 -20.525 1.00 92.19 115 ASN A C 1
ATOM 943 O O . ASN A 1 115 ? 18.914 15.068 -19.504 1.00 92.19 115 ASN A O 1
ATOM 947 N N . THR A 1 116 ? 17.565 13.908 -20.866 1.00 91.25 116 THR A N 1
ATOM 948 C CA . THR A 1 116 ? 16.356 14.116 -20.053 1.00 91.25 116 THR A CA 1
ATOM 949 C C . THR A 1 116 ? 16.503 13.496 -18.661 1.00 91.25 116 THR A C 1
ATOM 951 O O . THR A 1 116 ? 16.107 14.104 -17.665 1.00 91.25 116 THR A O 1
ATOM 954 N N . ALA A 1 117 ? 17.084 12.297 -18.574 1.00 91.00 117 ALA A N 1
ATOM 955 C CA . ALA A 1 117 ? 17.334 11.628 -17.304 1.00 91.00 117 ALA A CA 1
ATOM 956 C C . ALA A 1 117 ? 18.333 12.418 -16.441 1.00 91.00 117 ALA A C 1
ATOM 958 O O . ALA A 1 117 ? 18.060 12.674 -15.267 1.00 91.00 117 ALA A O 1
ATOM 959 N N . LEU A 1 118 ? 19.448 12.864 -17.025 1.00 89.94 118 LEU A N 1
ATOM 960 C CA . LEU A 1 118 ? 20.469 13.676 -16.352 1.00 89.94 118 LEU A CA 1
ATOM 961 C C . LEU A 1 118 ? 19.913 15.021 -15.856 1.00 89.94 118 LEU A C 1
ATOM 963 O O . LEU A 1 118 ? 20.171 15.422 -14.718 1.00 89.94 118 LEU A O 1
ATOM 967 N N . ASP A 1 119 ? 19.102 15.693 -16.675 1.00 90.00 119 ASP A N 1
ATOM 968 C CA . ASP A 1 119 ? 18.428 16.940 -16.305 1.00 90.00 119 ASP A CA 1
ATOM 969 C C . ASP A 1 119 ? 17.448 16.745 -15.145 1.00 90.00 119 ASP A C 1
ATOM 971 O O . ASP A 1 119 ? 17.323 17.613 -14.273 1.00 90.00 119 ASP A O 1
ATOM 975 N N . TRP A 1 120 ? 16.743 15.611 -15.126 1.00 92.25 120 TRP A N 1
ATOM 976 C CA . TRP A 1 120 ? 15.892 15.230 -14.006 1.00 92.25 120 TRP A CA 1
ATOM 977 C C . TRP A 1 120 ? 16.717 14.947 -12.752 1.00 92.25 120 TRP A C 1
ATOM 979 O O . TRP A 1 120 ? 16.387 15.481 -11.697 1.00 92.25 120 TRP A O 1
ATOM 989 N N . GLU A 1 121 ? 17.811 14.184 -12.845 1.00 87.75 121 GLU A N 1
ATOM 990 C CA . GLU A 1 121 ? 18.658 13.840 -11.693 1.00 87.75 121 GLU A CA 1
ATOM 991 C C . GLU A 1 121 ? 19.198 15.101 -11.006 1.00 87.75 121 GLU A C 1
ATOM 993 O O . GLU A 1 121 ? 19.193 15.199 -9.773 1.00 87.75 121 GLU A O 1
ATOM 998 N N . ALA A 1 122 ? 19.590 16.102 -11.799 1.00 86.06 122 ALA A N 1
ATOM 999 C CA . ALA A 1 122 ? 20.056 17.393 -11.305 1.00 86.06 122 ALA A CA 1
ATOM 1000 C C . ALA A 1 122 ? 18.994 18.156 -10.487 1.00 86.06 122 ALA A C 1
ATOM 1002 O O . ALA A 1 122 ? 19.353 18.944 -9.611 1.00 86.06 122 ALA A O 1
ATOM 1003 N N . LYS A 1 123 ? 17.703 17.919 -10.751 1.00 87.88 123 LYS A N 1
ATOM 1004 C CA . LYS A 1 123 ? 16.560 18.608 -10.123 1.00 87.88 123 LYS A CA 1
ATOM 1005 C C . LYS A 1 123 ? 15.812 17.738 -9.104 1.00 87.88 123 LYS A C 1
ATOM 1007 O O . LYS A 1 123 ? 15.019 18.265 -8.327 1.00 87.88 123 LYS A O 1
ATOM 1012 N N . ALA A 1 124 ? 16.043 16.426 -9.101 1.00 82.62 124 ALA A N 1
ATOM 1013 C CA . ALA A 1 124 ? 15.310 15.464 -8.288 1.00 82.62 124 ALA A CA 1
ATOM 1014 C C . ALA A 1 124 ? 15.584 15.645 -6.789 1.00 82.62 124 ALA A C 1
ATOM 1016 O O . ALA A 1 124 ? 16.730 15.853 -6.370 1.00 82.62 124 ALA A O 1
ATOM 1017 N N . THR A 1 125 ? 14.539 15.494 -5.974 1.00 81.56 125 THR A N 1
ATOM 1018 C CA . THR A 1 125 ? 14.640 15.474 -4.507 1.00 81.56 125 THR A CA 1
ATOM 1019 C C . THR A 1 125 ? 15.295 14.181 -4.009 1.00 81.56 125 THR A C 1
ATOM 1021 O O . THR A 1 125 ? 15.371 13.183 -4.729 1.00 81.56 125 THR A O 1
ATOM 1024 N N . GLY A 1 126 ? 15.735 14.158 -2.745 1.00 76.50 126 GLY A N 1
ATOM 1025 C CA . GLY A 1 126 ? 16.280 12.942 -2.124 1.00 76.50 126 GLY A CA 1
ATOM 1026 C C . GLY A 1 126 ? 15.311 11.752 -2.179 1.00 76.50 126 GLY A C 1
ATOM 1027 O O . GLY A 1 126 ? 15.719 10.649 -2.535 1.00 76.50 126 GLY A O 1
ATOM 1028 N N . ALA A 1 127 ? 14.018 11.986 -1.928 1.00 72.81 127 ALA A N 1
ATOM 1029 C CA . ALA A 1 127 ? 12.978 10.955 -1.982 1.00 72.81 127 ALA A CA 1
ATOM 1030 C C . ALA A 1 127 ? 12.764 10.395 -3.401 1.00 72.81 127 ALA A C 1
ATOM 1032 O O . ALA A 1 127 ? 12.640 9.183 -3.589 1.00 72.81 127 ALA A O 1
ATOM 1033 N N . GLN A 1 128 ? 12.782 11.262 -4.419 1.00 80.38 128 GLN A N 1
ATOM 1034 C CA . GLN A 1 128 ? 12.681 10.844 -5.820 1.00 80.38 128 GLN A CA 1
ATOM 1035 C C . GLN A 1 128 ? 13.877 9.981 -6.239 1.00 80.38 128 GLN A C 1
ATOM 1037 O O . GLN A 1 128 ? 13.691 8.924 -6.841 1.00 80.38 128 GLN A O 1
ATOM 1042 N N . ARG A 1 129 ? 15.100 10.376 -5.858 1.00 81.00 129 ARG A N 1
ATOM 1043 C CA . ARG A 1 129 ? 16.310 9.574 -6.111 1.00 81.00 129 ARG A CA 1
ATOM 1044 C C . ARG A 1 129 ? 16.278 8.239 -5.371 1.00 81.00 129 ARG A C 1
ATOM 1046 O O . ARG A 1 129 ? 16.692 7.232 -5.930 1.00 81.00 129 ARG A O 1
ATOM 1053 N N . ALA A 1 130 ? 15.780 8.214 -4.135 1.00 75.38 130 ALA A N 1
ATOM 1054 C CA . ALA A 1 130 ? 15.637 6.979 -3.366 1.00 75.38 130 ALA A CA 1
ATOM 1055 C C . ALA A 1 130 ? 14.634 6.011 -4.015 1.00 75.38 130 ALA A C 1
ATOM 1057 O O . ALA A 1 130 ? 14.900 4.814 -4.079 1.00 75.38 130 ALA A O 1
ATOM 1058 N N . THR A 1 131 ? 13.516 6.528 -4.534 1.00 79.25 131 THR A N 1
ATOM 1059 C CA . THR A 1 131 ? 12.512 5.733 -5.263 1.00 79.25 131 THR A CA 1
ATOM 1060 C C . THR A 1 131 ? 13.111 5.128 -6.530 1.00 79.25 131 THR A C 1
ATOM 1062 O O . THR A 1 131 ? 13.086 3.910 -6.699 1.00 79.25 131 THR A O 1
ATOM 1065 N N . GLN A 1 132 ? 13.741 5.959 -7.366 1.00 86.06 132 GLN A N 1
ATOM 1066 C CA . GLN A 1 132 ? 14.388 5.503 -8.597 1.00 86.06 132 GLN A CA 1
ATOM 1067 C C . GLN A 1 132 ? 15.497 4.478 -8.310 1.00 86.06 132 GLN A C 1
ATOM 1069 O O . GLN A 1 132 ? 15.590 3.461 -8.994 1.00 86.06 132 GLN A O 1
ATOM 1074 N N . ARG A 1 133 ? 16.285 4.682 -7.244 1.00 82.75 133 ARG A N 1
ATOM 1075 C CA . ARG A 1 133 ? 17.333 3.743 -6.821 1.00 82.75 133 ARG A CA 1
ATOM 1076 C C . ARG A 1 133 ? 16.770 2.387 -6.425 1.00 82.75 133 ARG A C 1
ATOM 1078 O O . ARG A 1 133 ? 17.303 1.376 -6.865 1.00 82.75 133 ARG A O 1
ATOM 1085 N N . LYS A 1 134 ? 15.706 2.356 -5.618 1.00 81.94 134 LYS A N 1
ATOM 1086 C CA . LYS A 1 134 ? 15.047 1.099 -5.237 1.00 81.94 134 LYS A CA 1
ATOM 1087 C C . LYS A 1 134 ? 14.529 0.354 -6.468 1.00 81.94 134 LYS A C 1
ATOM 1089 O O . LYS A 1 134 ? 14.668 -0.862 -6.538 1.00 81.94 134 LYS A O 1
ATOM 1094 N N . ALA A 1 135 ? 13.976 1.073 -7.448 1.00 85.06 135 ALA A N 1
ATOM 1095 C CA . ALA A 1 135 ? 13.530 0.478 -8.706 1.00 85.06 135 ALA A CA 1
ATOM 1096 C C . ALA A 1 135 ? 14.700 -0.106 -9.513 1.00 85.06 135 ALA A C 1
ATOM 1098 O O . ALA A 1 135 ? 14.614 -1.247 -9.963 1.00 85.06 135 ALA A O 1
ATOM 1099 N N . ALA A 1 136 ? 15.817 0.620 -9.619 1.00 84.88 136 ALA A N 1
ATOM 1100 C CA . ALA A 1 136 ? 17.029 0.109 -10.250 1.00 84.88 136 ALA A CA 1
ATOM 1101 C C . ALA A 1 136 ? 17.552 -1.144 -9.523 1.00 84.88 136 ALA A C 1
ATOM 1103 O O . ALA A 1 136 ? 17.857 -2.145 -10.170 1.00 84.88 136 ALA A O 1
ATOM 1104 N N . GLU A 1 137 ? 17.652 -1.119 -8.183 1.00 82.06 137 GLU A N 1
ATOM 1105 C CA . GLU A 1 137 ? 18.128 -2.252 -7.357 1.00 82.06 137 GLU A CA 1
ATOM 1106 C C . GLU A 1 137 ? 17.290 -3.499 -7.613 1.00 82.06 137 GLU A C 1
ATOM 1108 O O . GLU A 1 137 ? 17.820 -4.594 -7.805 1.00 82.06 137 GLU A O 1
ATOM 1113 N N . LYS A 1 138 ? 15.981 -3.298 -7.723 1.00 84.62 138 LYS A N 1
ATOM 1114 C CA . LYS A 1 138 ? 15.028 -4.341 -8.055 1.00 84.62 138 LYS A CA 1
ATOM 1115 C C . LYS A 1 138 ? 15.202 -4.867 -9.478 1.00 84.62 138 LYS A C 1
ATOM 1117 O O . LYS A 1 138 ? 15.209 -6.079 -9.667 1.00 84.62 138 LYS A O 1
ATOM 1122 N N . TYR A 1 139 ? 15.408 -3.994 -10.466 1.00 85.69 139 TYR A N 1
ATOM 1123 C CA . TYR A 1 139 ? 15.734 -4.405 -11.835 1.00 85.69 139 TYR A CA 1
ATOM 1124 C C . TYR A 1 139 ? 17.012 -5.261 -11.887 1.00 85.69 139 TYR A C 1
ATOM 1126 O O . TYR A 1 139 ? 17.026 -6.322 -12.511 1.00 85.69 139 TYR A O 1
ATOM 1134 N N . SER A 1 140 ? 18.062 -4.865 -11.164 1.00 82.12 140 SER A N 1
ATOM 1135 C CA . SER A 1 140 ? 19.293 -5.658 -11.049 1.00 82.12 140 SER A CA 1
ATOM 1136 C C . SER A 1 140 ? 19.044 -7.024 -10.403 1.00 82.12 140 SER A C 1
ATOM 1138 O O . SER A 1 140 ? 19.533 -8.036 -10.906 1.00 82.12 140 SER A O 1
ATOM 1140 N N . ALA A 1 141 ? 18.218 -7.081 -9.351 1.00 83.25 141 ALA A N 1
ATOM 1141 C CA . ALA A 1 141 ? 17.815 -8.344 -8.738 1.00 83.25 141 ALA A CA 1
ATOM 1142 C C . ALA A 1 141 ? 17.108 -9.263 -9.748 1.00 83.25 141 ALA A C 1
ATOM 1144 O O . ALA A 1 141 ? 17.438 -10.443 -9.811 1.00 83.25 141 ALA A O 1
ATOM 1145 N N . TYR A 1 142 ? 16.227 -8.739 -10.610 1.00 84.81 142 TYR A N 1
ATOM 1146 C CA . TYR A 1 142 ? 15.615 -9.527 -11.689 1.00 84.81 142 TYR A CA 1
ATOM 1147 C C . TYR A 1 142 ? 16.621 -10.039 -12.719 1.00 84.81 142 TYR A C 1
ATOM 1149 O O . TYR A 1 142 ? 16.511 -11.183 -13.155 1.00 84.81 142 TYR A O 1
ATOM 1157 N N . ARG A 1 143 ? 17.612 -9.230 -13.106 1.00 82.25 143 ARG A N 1
ATOM 1158 C CA . ARG A 1 143 ? 18.668 -9.663 -14.039 1.00 82.25 143 ARG A CA 1
ATOM 1159 C C . ARG A 1 143 ? 19.557 -10.747 -13.442 1.00 82.25 143 ARG A C 1
ATOM 1161 O O . ARG A 1 143 ? 19.940 -11.689 -14.132 1.00 82.25 143 ARG A O 1
ATOM 1168 N N . LEU A 1 144 ? 19.889 -10.623 -12.160 1.00 81.06 144 LEU A N 1
ATOM 1169 C CA . LEU A 1 144 ? 20.626 -11.650 -11.434 1.00 81.06 144 LEU A CA 1
ATOM 1170 C C . LEU A 1 144 ? 19.792 -12.934 -11.336 1.00 81.06 144 LEU A C 1
ATOM 1172 O O . LEU A 1 144 ? 20.287 -14.017 -11.641 1.00 81.06 144 LEU A O 1
ATOM 1176 N N . ALA A 1 145 ? 18.517 -12.798 -10.976 1.00 81.56 145 ALA A N 1
ATOM 1177 C CA . ALA A 1 145 ? 17.578 -13.899 -10.858 1.00 81.56 145 ALA A CA 1
ATOM 1178 C C . ALA A 1 145 ? 17.408 -14.628 -12.209 1.00 81.56 145 ALA A C 1
ATOM 1180 O O . ALA A 1 145 ? 17.514 -15.852 -12.258 1.00 81.56 145 ALA A O 1
ATOM 1181 N N . SER A 1 146 ? 17.259 -13.910 -13.328 1.00 81.19 146 SER A N 1
ATOM 1182 C CA . SER A 1 146 ? 17.152 -14.526 -14.661 1.00 81.19 146 SER A CA 1
ATOM 1183 C C . SER A 1 146 ? 18.405 -15.301 -15.077 1.00 81.19 146 SER A C 1
ATOM 1185 O O . SER A 1 146 ? 18.305 -16.285 -15.804 1.00 81.19 146 SER A O 1
ATOM 1187 N N . ASN A 1 147 ? 19.576 -14.915 -14.565 1.00 80.12 147 ASN A N 1
ATOM 1188 C CA . ASN A 1 147 ? 20.841 -15.616 -14.786 1.00 80.12 147 ASN A CA 1
ATOM 1189 C C . ASN A 1 147 ? 21.113 -16.748 -13.777 1.00 80.12 147 ASN A C 1
ATOM 1191 O O . ASN A 1 147 ? 22.029 -17.543 -14.000 1.00 80.12 147 ASN A O 1
ATOM 1195 N N . ALA A 1 148 ? 20.338 -16.858 -12.691 1.00 81.44 148 ALA A N 1
ATOM 1196 C CA . ALA A 1 148 ? 20.564 -17.828 -11.616 1.00 81.44 148 ALA A CA 1
ATOM 1197 C C . ALA A 1 148 ? 20.707 -19.282 -12.104 1.00 81.44 148 ALA A C 1
ATOM 1199 O O . ALA A 1 148 ? 21.668 -19.938 -11.690 1.00 81.44 148 ALA A O 1
ATOM 1200 N N . PRO A 1 149 ? 19.861 -19.787 -13.034 1.00 79.31 149 PRO A N 1
ATOM 1201 C CA . PRO A 1 149 ? 19.976 -21.165 -13.511 1.00 79.31 149 PRO A CA 1
ATOM 1202 C C . PRO A 1 149 ? 21.313 -21.448 -14.204 1.00 79.31 149 PRO A C 1
ATOM 1204 O O . PRO A 1 149 ? 21.889 -22.517 -14.018 1.00 79.31 149 PRO A O 1
ATOM 1207 N N . ARG A 1 150 ? 21.853 -20.477 -14.957 1.00 77.88 150 ARG A N 1
ATOM 1208 C CA . ARG A 1 150 ? 23.168 -20.602 -15.610 1.00 77.88 150 ARG A CA 1
ATOM 1209 C C . ARG A 1 150 ? 24.307 -20.634 -14.594 1.00 77.88 150 ARG A C 1
ATOM 1211 O O . ARG A 1 150 ? 25.321 -21.285 -14.826 1.00 77.88 150 ARG A O 1
ATOM 1218 N N . LEU A 1 151 ? 24.140 -19.921 -13.485 1.00 76.94 151 LEU A N 1
ATOM 1219 C CA . LEU A 1 151 ? 25.122 -19.836 -12.408 1.00 76.94 151 LEU A CA 1
ATOM 1220 C C . LEU A 1 151 ? 25.009 -20.999 -11.407 1.00 76.94 151 LEU A C 1
ATOM 1222 O O . LEU A 1 151 ? 25.823 -21.079 -10.490 1.00 76.94 151 LEU A O 1
ATOM 1226 N N . GLY A 1 152 ? 24.024 -21.893 -11.567 1.00 80.38 152 GLY A N 1
ATOM 1227 C CA . GLY A 1 152 ? 23.750 -22.970 -10.612 1.00 80.38 152 GLY A CA 1
ATOM 1228 C C . GLY A 1 152 ? 23.285 -22.457 -9.246 1.00 80.38 152 GLY A C 1
ATOM 1229 O O . GLY A 1 152 ? 23.484 -23.137 -8.242 1.00 80.38 152 GLY A O 1
ATOM 1230 N N . LEU A 1 153 ? 22.716 -21.249 -9.199 1.00 78.38 153 LEU A N 1
ATOM 1231 C CA . LEU A 1 153 ? 22.242 -20.608 -7.975 1.00 78.38 153 LEU A CA 1
ATOM 1232 C C . LEU A 1 153 ? 20.738 -20.833 -7.800 1.00 78.38 153 LEU A C 1
ATOM 1234 O O . LEU A 1 153 ? 19.980 -20.787 -8.772 1.00 78.38 153 LEU A O 1
ATOM 1238 N N . ASP A 1 154 ? 20.309 -21.038 -6.553 1.00 75.00 154 ASP A N 1
ATOM 1239 C CA . ASP A 1 154 ? 18.889 -21.021 -6.203 1.00 75.00 154 ASP A CA 1
ATOM 1240 C C . ASP A 1 154 ? 18.377 -19.578 -6.272 1.00 75.00 154 ASP A C 1
ATOM 1242 O O . ASP A 1 154 ? 18.890 -18.670 -5.617 1.00 75.00 154 ASP A O 1
ATOM 1246 N N . TYR A 1 155 ? 17.373 -19.360 -7.113 1.00 67.81 155 TYR A N 1
ATOM 1247 C CA . TYR A 1 155 ? 16.802 -18.045 -7.363 1.00 67.81 155 TYR A CA 1
ATOM 1248 C C . TYR A 1 155 ? 15.844 -17.580 -6.260 1.00 67.81 155 TYR A C 1
ATOM 1250 O O . TYR A 1 155 ? 15.474 -16.406 -6.236 1.00 67.81 155 TYR A O 1
ATOM 1258 N N . THR A 1 156 ? 15.422 -18.475 -5.360 1.00 63.06 156 THR A N 1
ATOM 1259 C CA . THR A 1 156 ? 14.471 -18.159 -4.283 1.00 63.06 156 THR A CA 1
ATOM 1260 C C . THR A 1 156 ? 15.079 -17.314 -3.158 1.00 63.06 156 THR A C 1
ATOM 1262 O O . THR A 1 156 ? 14.328 -16.726 -2.383 1.00 63.06 156 THR A O 1
ATOM 1265 N N . ASP A 1 157 ? 16.410 -17.181 -3.125 1.00 64.31 157 ASP A N 1
ATOM 1266 C CA . ASP A 1 157 ? 17.175 -16.403 -2.134 1.00 64.31 157 ASP A CA 1
ATOM 1267 C C . ASP A 1 157 ? 17.917 -15.194 -2.752 1.00 64.31 157 ASP A C 1
ATOM 1269 O O . ASP A 1 157 ? 18.823 -14.602 -2.164 1.00 64.31 157 ASP A O 1
ATOM 1273 N N . MET A 1 158 ? 17.550 -14.795 -3.976 1.00 64.81 158 MET A N 1
ATOM 1274 C CA . MET A 1 158 ? 18.133 -13.624 -4.644 1.00 64.81 158 MET A CA 1
ATOM 1275 C C . MET A 1 158 ? 17.527 -12.342 -4.052 1.00 64.81 158 MET A C 1
ATOM 1277 O O . MET A 1 158 ? 16.542 -11.799 -4.558 1.00 64.81 158 MET A O 1
ATOM 1281 N N . GLY A 1 159 ? 18.097 -11.899 -2.927 1.00 58.31 159 GLY A N 1
ATOM 1282 C CA . GLY A 1 159 ? 17.638 -10.758 -2.135 1.00 58.31 159 GLY A CA 1
ATOM 1283 C C . GLY A 1 159 ? 17.253 -9.536 -2.977 1.00 58.31 159 GLY A C 1
ATOM 1284 O O . GLY A 1 159 ? 18.024 -9.061 -3.806 1.00 58.31 159 GLY A O 1
ATOM 1285 N N . GLY A 1 160 ? 16.042 -9.024 -2.748 1.00 69.44 160 GLY A N 1
ATOM 1286 C CA . GLY A 1 160 ? 15.487 -7.857 -3.447 1.00 69.44 160 GLY A CA 1
ATOM 1287 C C . GLY A 1 160 ? 14.180 -8.135 -4.191 1.00 69.44 160 GLY A C 1
ATOM 1288 O O . GLY A 1 160 ? 13.421 -7.197 -4.438 1.00 69.44 160 GLY A O 1
ATOM 1289 N N . LEU A 1 161 ? 13.878 -9.405 -4.486 1.00 72.06 161 LEU A N 1
ATOM 1290 C CA . LEU A 1 161 ? 12.573 -9.834 -4.996 1.00 72.06 161 LEU A CA 1
ATOM 1291 C C . LEU A 1 161 ? 11.708 -10.382 -3.863 1.00 72.06 161 LEU A C 1
ATOM 1293 O O . LEU A 1 161 ? 12.180 -11.133 -3.010 1.00 72.06 161 LEU A O 1
ATOM 1297 N N . THR A 1 162 ? 10.424 -10.034 -3.852 1.00 77.00 162 THR A N 1
ATOM 1298 C CA . THR A 1 162 ? 9.470 -10.732 -2.980 1.00 77.00 162 THR A CA 1
ATOM 1299 C C . THR A 1 162 ? 9.232 -12.167 -3.482 1.00 77.00 162 THR A C 1
ATOM 1301 O O . THR A 1 162 ? 9.412 -12.439 -4.672 1.00 77.00 162 THR A O 1
ATOM 1304 N N . PRO A 1 163 ? 8.770 -13.106 -2.631 1.00 71.81 163 PRO A N 1
ATOM 1305 C CA . PRO A 1 163 ? 8.446 -14.465 -3.076 1.00 71.81 163 PRO A CA 1
ATOM 1306 C C . PRO A 1 163 ? 7.440 -14.509 -4.238 1.00 71.81 163 PRO A C 1
ATOM 1308 O O . PRO A 1 163 ? 7.555 -15.350 -5.129 1.00 71.81 163 PRO A O 1
ATOM 1311 N N . TYR A 1 164 ? 6.475 -13.583 -4.259 1.00 69.19 164 TYR A N 1
ATOM 1312 C CA . TYR A 1 164 ? 5.515 -13.449 -5.356 1.00 69.19 164 TYR A CA 1
ATOM 1313 C C . TYR A 1 164 ? 6.180 -12.976 -6.646 1.00 69.19 164 TYR A C 1
ATOM 1315 O O . TYR A 1 164 ? 5.904 -13.511 -7.713 1.00 69.19 164 TYR A O 1
ATOM 1323 N N . GLU A 1 165 ? 7.063 -11.993 -6.553 1.00 77.25 165 GLU A N 1
ATOM 1324 C CA . GLU A 1 165 ? 7.798 -11.442 -7.686 1.00 77.25 165 GLU A CA 1
ATOM 1325 C C . GLU A 1 165 ? 8.730 -12.455 -8.325 1.00 77.25 165 GLU A C 1
ATOM 1327 O O . GLU A 1 165 ? 8.705 -12.626 -9.541 1.00 77.25 165 GLU A O 1
ATOM 1332 N N . ALA A 1 166 ? 9.476 -13.195 -7.504 1.00 76.62 166 ALA A N 1
ATOM 1333 C CA . ALA A 1 166 ? 10.255 -14.327 -7.973 1.00 76.62 166 ALA A CA 1
ATOM 1334 C C . ALA A 1 166 ? 9.334 -15.363 -8.640 1.00 76.62 166 ALA A C 1
ATOM 1336 O O . ALA A 1 166 ? 9.557 -15.747 -9.785 1.00 76.62 166 ALA A O 1
ATOM 1337 N N . SER A 1 167 ? 8.240 -15.766 -7.985 1.00 75.88 167 SER A N 1
ATOM 1338 C CA . SER A 1 167 ? 7.313 -16.749 -8.556 1.00 75.88 167 SER A CA 1
ATOM 1339 C C . SER A 1 167 ? 6.681 -16.285 -9.872 1.00 75.88 167 SER A C 1
ATOM 1341 O O . SER A 1 167 ? 6.613 -17.061 -10.816 1.00 75.88 167 SER A O 1
ATOM 1343 N N . SER A 1 168 ? 6.231 -15.038 -9.962 1.00 77.81 168 SER A N 1
ATOM 1344 C CA . SER A 1 168 ? 5.604 -14.471 -11.162 1.00 77.81 168 SER A CA 1
ATOM 1345 C C . SER A 1 168 ? 6.615 -14.308 -12.290 1.00 77.81 168 SER A C 1
ATOM 1347 O O . SER A 1 168 ? 6.296 -14.514 -13.455 1.00 77.81 168 SER A O 1
ATOM 1349 N N . PHE A 1 169 ? 7.862 -13.994 -11.952 1.00 76.75 169 PHE A N 1
ATOM 1350 C CA . PHE A 1 169 ? 8.923 -13.885 -12.935 1.00 76.75 169 PHE A CA 1
ATOM 1351 C C . PHE A 1 169 ? 9.358 -15.239 -13.497 1.00 76.75 169 PHE A C 1
ATOM 1353 O O . PHE A 1 169 ? 9.485 -15.377 -14.707 1.00 76.75 169 PHE A O 1
ATOM 1360 N N . PHE A 1 170 ? 9.534 -16.255 -12.652 1.00 76.69 170 PHE A N 1
ATOM 1361 C CA . PHE A 1 170 ? 10.022 -17.568 -13.094 1.00 76.69 170 PHE A CA 1
ATOM 1362 C C . PHE A 1 170 ? 8.927 -18.533 -13.554 1.00 76.69 170 PHE A C 1
ATOM 1364 O O . PHE A 1 170 ? 9.178 -19.409 -14.384 1.00 76.69 170 PHE A O 1
ATOM 1371 N N . ASN A 1 171 ? 7.724 -18.401 -12.998 1.00 80.75 171 ASN A N 1
ATOM 1372 C CA . ASN A 1 171 ? 6.616 -19.331 -13.215 1.00 80.75 171 ASN A CA 1
ATOM 1373 C C . ASN A 1 171 ? 5.348 -18.654 -13.753 1.00 80.75 171 ASN A C 1
ATOM 1375 O O . ASN A 1 171 ? 4.398 -19.361 -14.083 1.00 80.75 171 ASN A O 1
ATOM 1379 N N . GLY A 1 172 ? 5.304 -17.320 -13.809 1.00 79.00 172 GLY A N 1
ATOM 1380 C CA . GLY A 1 172 ? 4.160 -16.579 -14.335 1.00 79.00 172 GLY A CA 1
ATOM 1381 C C . GLY A 1 172 ? 4.128 -16.528 -15.860 1.00 79.00 172 GLY A C 1
ATOM 1382 O O . GLY A 1 172 ? 5.019 -17.024 -16.557 1.00 79.00 172 GLY A O 1
ATOM 1383 N N . THR A 1 173 ? 3.069 -15.920 -16.379 1.00 84.50 173 THR A N 1
ATOM 1384 C CA . THR A 1 173 ? 2.881 -15.696 -17.815 1.00 84.50 173 THR A CA 1
ATOM 1385 C C . THR A 1 173 ? 3.770 -14.549 -18.325 1.00 84.50 173 THR A C 1
ATOM 1387 O O . THR A 1 173 ? 4.227 -13.715 -17.532 1.00 84.50 173 THR A O 1
ATOM 1390 N N . PRO A 1 174 ? 4.017 -14.447 -19.646 1.00 83.38 174 PRO A N 1
ATOM 1391 C CA . PRO A 1 174 ? 4.647 -13.263 -20.233 1.00 83.38 174 PRO A CA 1
ATOM 1392 C C . PRO A 1 174 ? 3.938 -11.953 -19.849 1.00 83.38 174 PRO A C 1
ATOM 1394 O O . PRO A 1 174 ? 4.581 -10.919 -19.674 1.00 83.38 174 PRO A O 1
ATOM 1397 N N . GLU A 1 175 ? 2.615 -11.984 -19.694 1.00 78.19 175 GLU A N 1
ATOM 1398 C CA . GLU A 1 175 ? 1.797 -10.852 -19.257 1.00 78.19 175 GLU A CA 1
ATOM 1399 C C . GLU A 1 175 ? 2.095 -10.459 -17.804 1.00 78.19 175 GLU A C 1
ATOM 1401 O O . GLU A 1 175 ? 2.263 -9.269 -17.527 1.00 78.19 175 GLU A O 1
ATOM 1406 N N . ASP A 1 176 ? 2.247 -11.432 -16.900 1.00 76.75 176 ASP A N 1
ATOM 1407 C CA . ASP A 1 176 ? 2.615 -11.182 -15.498 1.00 76.75 176 ASP A CA 1
ATOM 1408 C C . ASP A 1 176 ? 4.002 -10.536 -15.398 1.00 76.75 176 ASP A C 1
ATOM 1410 O O . ASP A 1 176 ? 4.195 -9.543 -14.687 1.00 76.75 176 ASP A O 1
ATOM 1414 N N . ARG A 1 177 ? 4.968 -11.044 -16.178 1.00 83.31 177 ARG A N 1
ATOM 1415 C CA . ARG A 1 177 ? 6.315 -10.461 -16.273 1.00 83.31 177 ARG A CA 1
ATOM 1416 C C . ARG A 1 177 ? 6.280 -9.028 -16.791 1.00 83.31 177 ARG A C 1
ATOM 1418 O O . ARG A 1 177 ? 6.917 -8.155 -16.203 1.00 83.31 177 ARG A O 1
ATOM 1425 N N . LYS A 1 178 ? 5.507 -8.762 -17.849 1.00 81.88 178 LYS A N 1
ATOM 1426 C CA . LYS A 1 178 ? 5.323 -7.407 -18.396 1.00 81.88 178 LYS A CA 1
ATOM 1427 C C . LYS A 1 178 ? 4.664 -6.466 -17.393 1.00 81.88 178 LYS A C 1
ATOM 1429 O O . LYS A 1 178 ? 5.066 -5.310 -17.314 1.00 81.88 178 LYS A O 1
ATOM 1434 N N . ALA A 1 179 ? 3.687 -6.931 -16.617 1.00 78.88 179 ALA A N 1
ATOM 1435 C CA . ALA A 1 179 ? 3.022 -6.112 -15.605 1.00 78.88 179 ALA A CA 1
ATOM 1436 C C . ALA A 1 179 ? 3.994 -5.683 -14.493 1.00 78.88 179 ALA A C 1
ATOM 1438 O O . ALA A 1 179 ? 4.043 -4.510 -14.121 1.00 78.88 179 ALA A O 1
ATOM 1439 N N . ILE A 1 180 ? 4.819 -6.615 -14.013 1.00 82.00 180 ILE A N 1
ATOM 1440 C CA . ILE A 1 180 ? 5.883 -6.337 -13.042 1.00 82.00 180 ILE A CA 1
ATOM 1441 C C . ILE A 1 180 ? 6.919 -5.372 -13.628 1.00 82.00 180 ILE A C 1
ATOM 1443 O O . ILE A 1 180 ? 7.277 -4.374 -12.994 1.00 82.00 180 ILE A O 1
ATOM 1447 N N . ALA A 1 181 ? 7.381 -5.646 -14.848 1.00 83.88 181 ALA A N 1
ATOM 1448 C CA . ALA A 1 181 ? 8.377 -4.822 -15.513 1.00 83.88 181 ALA A CA 1
ATOM 1449 C C . ALA A 1 181 ? 7.865 -3.406 -15.792 1.00 83.88 181 ALA A C 1
ATOM 1451 O O . ALA A 1 181 ? 8.629 -2.456 -15.648 1.00 83.88 181 ALA A O 1
ATOM 1452 N N . ALA A 1 182 ? 6.577 -3.238 -16.104 1.00 82.81 182 ALA A N 1
ATOM 1453 C CA . ALA A 1 182 ? 5.959 -1.931 -16.301 1.00 82.81 182 ALA A CA 1
ATOM 1454 C C . ALA A 1 182 ? 5.986 -1.081 -15.023 1.00 82.81 182 ALA A C 1
ATOM 1456 O O . ALA A 1 182 ? 6.348 0.092 -15.090 1.00 82.81 182 ALA A O 1
ATOM 1457 N N . LEU A 1 183 ? 5.672 -1.668 -13.861 1.00 81.62 183 LEU A N 1
ATOM 1458 C CA . LEU A 1 183 ? 5.723 -0.968 -12.571 1.00 81.62 183 LEU A CA 1
ATOM 1459 C C . LEU A 1 183 ? 7.148 -0.526 -12.231 1.00 81.62 183 LEU A C 1
ATOM 1461 O O . LEU A 1 183 ? 7.386 0.633 -11.897 1.00 81.62 183 LEU A O 1
ATOM 1465 N N . ILE A 1 184 ? 8.108 -1.440 -12.378 1.00 85.38 184 ILE A N 1
ATOM 1466 C CA . ILE A 1 184 ? 9.519 -1.147 -12.108 1.00 85.38 184 ILE A CA 1
ATOM 1467 C C . ILE A 1 184 ? 10.042 -0.114 -13.094 1.00 85.38 184 ILE A C 1
ATOM 1469 O O . ILE A 1 184 ? 10.752 0.794 -12.692 1.00 85.38 184 ILE A O 1
ATOM 1473 N N . SER A 1 185 ? 9.645 -0.193 -14.360 1.00 87.56 185 SER A N 1
ATOM 1474 C CA . SER A 1 185 ? 10.050 0.766 -15.384 1.00 87.56 185 SER A CA 1
ATOM 1475 C C . SER A 1 185 ? 9.371 2.130 -15.233 1.00 87.56 185 SER A C 1
ATOM 1477 O O . SER A 1 185 ? 9.904 3.115 -15.739 1.00 87.56 185 SER A O 1
ATOM 1479 N N . GLU A 1 186 ? 8.217 2.233 -14.566 1.00 86.81 186 GLU A N 1
ATOM 1480 C CA . GLU A 1 186 ? 7.607 3.520 -14.202 1.00 86.81 186 GLU A CA 1
ATOM 1481 C C . GLU A 1 186 ? 8.408 4.195 -13.082 1.00 86.81 186 GLU A C 1
ATOM 1483 O O . GLU A 1 186 ? 8.829 5.344 -13.233 1.00 86.81 186 GLU A O 1
ATOM 1488 N N . ASP A 1 187 ? 8.691 3.464 -12.001 1.00 85.62 187 ASP A N 1
ATOM 1489 C CA . ASP A 1 187 ? 9.483 3.969 -10.871 1.00 85.62 187 ASP A CA 1
ATOM 1490 C C . ASP A 1 187 ? 10.949 4.185 -11.250 1.00 85.62 187 ASP A C 1
ATOM 1492 O O . ASP A 1 187 ? 11.624 5.073 -10.726 1.00 85.62 187 ASP A O 1
ATOM 1496 N N . MET A 1 188 ? 11.444 3.392 -12.198 1.00 87.25 188 MET A N 1
ATOM 1497 C CA . MET A 1 188 ? 12.766 3.571 -12.747 1.00 87.25 188 MET A CA 1
ATOM 1498 C C . MET A 1 188 ? 12.807 4.785 -13.644 1.00 87.25 188 MET A C 1
ATOM 1500 O O . MET A 1 188 ? 13.880 5.337 -13.641 1.00 87.25 188 MET A O 1
ATOM 1504 N N . ARG A 1 189 ? 11.719 5.218 -14.323 1.00 87.00 189 ARG A N 1
ATOM 1505 C CA . ARG A 1 189 ? 11.665 6.325 -15.313 1.00 87.00 189 ARG A CA 1
ATOM 1506 C C . ARG A 1 189 ? 10.909 7.576 -14.869 1.00 87.00 189 ARG A C 1
ATOM 1508 O O . ARG A 1 189 ? 10.183 8.184 -15.656 1.00 87.00 189 ARG A O 1
ATOM 1515 N N . LEU A 1 190 ? 11.142 8.037 -13.644 1.00 85.12 190 LEU A N 1
ATOM 1516 C CA . LEU A 1 190 ? 10.488 9.235 -13.086 1.00 85.12 190 LEU A CA 1
ATOM 1517 C C . LEU A 1 190 ? 10.714 10.544 -13.880 1.00 85.12 190 LEU A C 1
ATOM 1519 O O . LEU A 1 190 ? 10.011 11.526 -13.641 1.00 85.12 190 LEU A O 1
ATOM 1523 N N . TRP A 1 191 ? 11.683 10.582 -14.802 1.00 84.88 191 TRP A N 1
ATOM 1524 C CA . TRP A 1 191 ? 11.959 11.712 -15.704 1.00 84.88 191 TRP A CA 1
ATOM 1525 C C . TRP A 1 191 ? 11.076 11.728 -16.946 1.00 84.88 191 TRP A C 1
ATOM 1527 O O . TRP A 1 191 ? 10.962 12.768 -17.594 1.00 84.88 191 TRP A O 1
ATOM 1537 N N . ARG A 1 192 ? 10.451 10.601 -17.304 1.00 84.06 192 ARG A N 1
ATOM 1538 C CA . ARG A 1 192 ? 9.466 10.601 -18.379 1.00 84.06 192 ARG A CA 1
ATOM 1539 C C . ARG A 1 192 ? 8.163 11.186 -17.833 1.00 84.06 192 ARG A C 1
ATOM 1541 O O . ARG A 1 192 ? 7.726 10.788 -16.751 1.00 84.06 192 ARG A O 1
ATOM 1548 N N . PRO A 1 193 ? 7.509 12.109 -18.560 1.00 73.69 193 PRO A N 1
ATOM 1549 C CA . PRO A 1 193 ? 6.151 12.506 -18.227 1.00 73.69 193 PRO A CA 1
ATOM 1550 C C . PRO A 1 193 ? 5.308 11.241 -18.098 1.00 73.69 193 PRO A C 1
ATOM 1552 O O . PRO A 1 193 ? 5.344 10.397 -18.999 1.00 73.69 193 PRO A O 1
ATOM 1555 N N . LYS A 1 194 ? 4.573 11.090 -16.988 1.00 71.88 194 LYS A N 1
ATOM 1556 C CA . LYS A 1 194 ? 3.625 9.981 -16.861 1.00 71.88 194 LYS A CA 1
ATOM 1557 C C . LYS A 1 194 ? 2.723 10.044 -18.079 1.00 71.88 194 LYS A C 1
ATOM 1559 O O . LYS A 1 194 ? 2.036 11.048 -18.279 1.00 71.88 194 LYS A O 1
ATOM 1564 N N . ILE A 1 195 ? 2.763 9.001 -18.904 1.00 52.69 195 ILE A N 1
ATOM 1565 C CA . ILE A 1 195 ? 1.808 8.845 -19.990 1.00 52.69 195 ILE A CA 1
ATOM 1566 C C . ILE A 1 195 ? 0.458 8.827 -19.282 1.00 52.69 195 ILE A C 1
ATOM 1568 O O . ILE A 1 195 ? 0.153 7.883 -18.554 1.00 52.69 195 ILE A O 1
ATOM 1572 N N . GLN A 1 196 ? -0.301 9.920 -19.377 1.00 44.06 196 GLN A N 1
ATOM 1573 C CA . GLN A 1 196 ? -1.637 9.954 -18.805 1.00 44.06 196 GLN A CA 1
ATOM 1574 C C . GLN A 1 196 ? -2.372 8.768 -19.423 1.00 44.06 196 GLN A C 1
ATOM 1576 O O . GLN A 1 196 ? -2.481 8.701 -20.645 1.00 44.06 196 GLN A O 1
ATOM 1581 N N . ALA A 1 197 ? -2.850 7.834 -18.598 1.00 41.44 197 ALA A N 1
ATOM 1582 C CA . ALA A 1 197 ? -3.504 6.597 -19.041 1.00 41.44 197 ALA A CA 1
ATOM 1583 C C . ALA A 1 197 ? -4.655 6.833 -20.049 1.00 41.44 197 ALA A C 1
ATOM 1585 O O . ALA A 1 197 ? -5.060 5.927 -20.772 1.00 41.44 197 ALA A O 1
ATOM 1586 N N . ASN A 1 198 ? -5.128 8.076 -20.162 1.00 38.78 198 ASN A N 1
ATOM 1587 C CA . ASN A 1 198 ? -6.070 8.538 -21.171 1.00 38.78 198 ASN A CA 1
ATOM 1588 C C . ASN A 1 198 ? -5.562 8.448 -22.627 1.00 38.78 198 ASN A C 1
ATOM 1590 O O . ASN A 1 198 ? -6.400 8.352 -23.519 1.00 38.78 198 ASN A O 1
ATOM 1594 N N . SER A 1 199 ? -4.253 8.450 -22.914 1.00 35.09 199 SER A N 1
ATOM 1595 C CA . SER A 1 199 ? -3.766 8.428 -24.308 1.00 35.09 199 SER A CA 1
ATOM 1596 C C . SER A 1 199 ? -3.779 7.037 -24.953 1.00 35.09 199 SER A C 1
ATOM 1598 O O . SER A 1 199 ? -3.950 6.936 -26.164 1.00 35.09 199 SER A O 1
ATOM 1600 N N . LEU A 1 200 ? -3.698 5.957 -24.165 1.00 34.94 200 LEU A N 1
ATOM 1601 C CA . LEU A 1 200 ? -3.897 4.585 -24.659 1.00 34.94 200 LEU A CA 1
ATOM 1602 C C . LEU A 1 200 ? -5.388 4.231 -24.810 1.00 34.94 200 LEU A C 1
ATOM 1604 O O . LEU A 1 200 ? -5.736 3.373 -25.616 1.00 34.94 200 LEU A O 1
ATOM 1608 N N . ALA A 1 201 ? -6.279 4.937 -24.105 1.00 36.62 201 ALA A N 1
ATOM 1609 C CA . ALA A 1 201 ? -7.731 4.792 -24.247 1.00 36.62 201 ALA A CA 1
ATOM 1610 C C . ALA A 1 201 ? -8.318 5.574 -25.445 1.00 36.62 201 ALA A C 1
ATOM 1612 O O . ALA A 1 201 ? -9.427 5.284 -25.887 1.00 36.62 201 ALA A O 1
ATOM 1613 N N . GLN A 1 202 ? -7.586 6.550 -25.996 1.00 35.59 202 GLN A N 1
ATOM 1614 C CA . GLN A 1 202 ? -8.046 7.410 -27.098 1.00 35.59 202 GLN A CA 1
ATOM 1615 C C . GLN A 1 202 ? -7.774 6.856 -28.511 1.00 35.59 202 GLN A C 1
ATOM 1617 O O . GLN A 1 202 ? -8.129 7.503 -29.493 1.00 35.59 202 GLN A O 1
ATOM 1622 N N . ALA A 1 203 ? -7.220 5.646 -28.644 1.00 32.25 203 ALA A N 1
ATOM 1623 C CA . ALA A 1 203 ? -7.073 4.969 -29.939 1.00 32.25 203 ALA A CA 1
ATOM 1624 C C . ALA A 1 203 ? -8.372 4.296 -30.452 1.00 32.25 203 ALA A C 1
ATOM 1626 O O . ALA A 1 203 ? -8.361 3.663 -31.507 1.00 32.25 203 ALA A O 1
ATOM 1627 N N . ALA A 1 204 ? -9.501 4.442 -29.748 1.00 33.25 204 ALA A N 1
ATOM 1628 C CA . ALA A 1 204 ? -10.828 4.050 -30.228 1.00 33.25 204 ALA A CA 1
ATOM 1629 C C . ALA A 1 204 ? -11.605 5.285 -30.736 1.00 33.25 204 ALA A C 1
ATOM 1631 O O . ALA A 1 204 ? -11.572 6.333 -30.085 1.00 33.25 204 ALA A O 1
ATOM 1632 N N . PRO A 1 205 ? -12.318 5.204 -31.879 1.00 29.41 205 PRO A N 1
ATOM 1633 C CA . PRO A 1 205 ? -12.946 6.370 -32.485 1.00 29.41 205 PRO A CA 1
ATOM 1634 C C . PRO A 1 205 ? -14.153 6.803 -31.649 1.00 29.41 205 PRO A C 1
ATOM 1636 O O . PRO A 1 205 ? -15.189 6.141 -31.637 1.00 29.41 205 PRO A O 1
ATOM 1639 N N . SER A 1 206 ? -14.030 7.933 -30.957 1.00 30.77 206 SER A N 1
ATOM 1640 C CA . SER A 1 206 ? -15.132 8.549 -30.220 1.00 30.77 206 SER A CA 1
ATOM 1641 C C . SER A 1 206 ? -15.569 9.832 -30.914 1.00 30.77 206 SER A C 1
ATOM 1643 O O . SER A 1 206 ? -14.840 10.823 -30.946 1.00 30.77 206 SER A O 1
ATOM 1645 N N . ALA A 1 207 ? -16.796 9.808 -31.436 1.00 30.92 207 ALA A N 1
ATOM 1646 C CA . ALA A 1 207 ? -17.533 10.980 -31.885 1.00 30.92 207 ALA A CA 1
ATOM 1647 C C . ALA A 1 207 ? -17.698 12.003 -30.744 1.00 30.92 207 ALA A C 1
ATOM 1649 O O . ALA A 1 207 ? -17.766 11.656 -29.565 1.00 30.92 207 ALA A O 1
ATOM 1650 N N . GLY A 1 208 ? -17.697 13.279 -31.122 1.00 30.39 208 GLY A N 1
ATOM 1651 C CA . GLY A 1 208 ? -17.373 14.390 -30.237 1.00 30.39 208 GLY A CA 1
ATOM 1652 C C . GLY A 1 208 ? -18.482 14.893 -29.316 1.00 30.39 208 GLY A C 1
ATOM 1653 O O . GLY A 1 208 ? -19.671 14.673 -29.536 1.00 30.39 208 GLY A O 1
ATOM 1654 N N . ARG A 1 209 ? -18.051 15.693 -28.334 1.00 26.88 209 ARG A N 1
ATOM 1655 C CA . ARG A 1 209 ? -18.784 16.844 -27.784 1.00 26.88 209 ARG A CA 1
ATOM 1656 C C . ARG A 1 209 ? -17.824 17.823 -27.076 1.00 26.88 209 ARG A C 1
ATOM 1658 O O . ARG A 1 209 ? -16.729 17.408 -26.702 1.00 26.88 209 ARG A O 1
ATOM 1665 N N . PRO A 1 210 ? -18.193 19.115 -26.950 1.00 30.73 210 PRO A N 1
ATOM 1666 C CA . PRO A 1 210 ? -17.245 20.210 -26.752 1.00 30.73 210 PRO A CA 1
ATOM 1667 C C . PRO A 1 210 ? -17.002 20.618 -25.284 1.00 30.73 210 PRO A C 1
ATOM 1669 O O . PRO A 1 210 ? -17.837 20.409 -24.409 1.00 30.73 210 PRO A O 1
ATOM 1672 N N . SER A 1 211 ? -15.836 21.255 -25.107 1.00 29.72 211 SER A N 1
ATOM 1673 C CA . SER A 1 211 ? -15.281 22.087 -24.009 1.00 29.72 211 SER A CA 1
ATOM 1674 C C . SER A 1 211 ? -16.251 23.149 -23.435 1.00 29.72 211 SER A C 1
ATOM 1676 O O . SER A 1 211 ? -17.223 23.457 -24.115 1.00 29.72 211 SER A O 1
ATOM 1678 N N . LYS A 1 212 ? -16.094 23.825 -22.283 1.00 31.95 212 LYS A N 1
ATOM 1679 C CA . LYS A 1 212 ? -14.993 24.327 -21.410 1.00 31.95 212 LYS A CA 1
ATOM 1680 C C . LYS A 1 212 ? -15.546 24.342 -19.952 1.00 31.95 212 LYS A C 1
ATOM 1682 O O . LYS A 1 212 ? -16.746 24.173 -19.791 1.00 31.95 212 LYS A O 1
ATOM 1687 N N . GLU A 1 213 ? -14.801 24.478 -18.852 1.00 29.12 213 GLU A N 1
ATOM 1688 C CA . GLU A 1 213 ? -14.040 25.666 -18.431 1.00 29.12 213 GLU A CA 1
ATOM 1689 C C . GLU A 1 213 ? -13.290 25.353 -17.114 1.00 29.12 213 GLU A C 1
ATOM 1691 O O . GLU A 1 213 ? -13.861 24.781 -16.185 1.00 29.12 213 GLU A O 1
ATOM 1696 N N . GLU A 1 214 ? -12.006 25.709 -17.049 1.00 34.16 214 GLU A N 1
ATOM 1697 C CA . GLU A 1 214 ? -11.184 25.727 -15.832 1.00 34.16 214 GLU A CA 1
ATOM 1698 C C . GLU A 1 214 ? -11.281 27.104 -15.165 1.00 34.16 214 GLU A C 1
ATOM 1700 O O . GLU A 1 214 ? -11.339 28.115 -15.863 1.00 34.16 214 GLU A O 1
ATOM 1705 N N . THR A 1 215 ? -11.185 27.174 -13.832 1.00 29.52 215 THR A N 1
ATOM 1706 C CA . THR A 1 215 ? -10.221 28.079 -13.170 1.00 29.52 215 THR A CA 1
ATOM 1707 C C . THR A 1 215 ? -10.089 27.842 -11.659 1.00 29.52 215 THR A C 1
ATOM 1709 O O . THR A 1 215 ? -11.071 27.701 -10.937 1.00 29.52 215 THR A O 1
ATOM 1712 N N . ASN A 1 216 ? -8.824 27.919 -11.224 1.00 29.25 216 ASN A N 1
ATOM 1713 C CA . ASN A 1 216 ? -8.287 28.357 -9.928 1.00 29.25 216 ASN A CA 1
ATOM 1714 C C . ASN A 1 216 ? -8.553 27.542 -8.649 1.00 29.25 216 ASN A C 1
ATOM 1716 O O . ASN A 1 216 ? -9.612 27.655 -8.043 1.00 29.25 216 ASN A O 1
ATOM 1720 N N . LEU A 1 217 ? -7.486 26.921 -8.112 1.00 30.88 217 LEU A N 1
ATOM 1721 C CA . LEU A 1 217 ? -6.945 27.312 -6.796 1.00 30.88 217 LEU A CA 1
ATOM 1722 C C . LEU A 1 217 ? -5.535 26.727 -6.551 1.00 30.88 217 LEU A C 1
ATOM 1724 O O . LEU A 1 217 ? -5.376 25.565 -6.182 1.00 30.88 217 LEU A O 1
ATOM 1728 N N . GLU A 1 218 ? -4.506 27.563 -6.692 1.00 34.81 218 GLU A N 1
ATOM 1729 C CA . GLU A 1 218 ? -3.224 27.384 -6.007 1.00 34.81 218 GLU A CA 1
ATOM 1730 C C . GLU A 1 218 ? -3.347 27.925 -4.574 1.00 34.81 218 GLU A C 1
ATOM 1732 O O . GLU A 1 218 ? -3.534 29.126 -4.382 1.00 34.81 218 GLU A O 1
ATOM 1737 N N . ARG A 1 219 ? -3.232 27.057 -3.560 1.00 31.73 219 ARG A N 1
ATOM 1738 C CA . ARG A 1 219 ? -2.617 27.367 -2.253 1.00 31.73 219 ARG A CA 1
ATOM 1739 C C . ARG A 1 219 ? -2.474 26.101 -1.403 1.00 31.73 219 ARG A C 1
ATOM 1741 O O . ARG A 1 219 ? -3.344 25.242 -1.435 1.00 31.73 219 ARG A O 1
ATOM 1748 N N . SER A 1 220 ? -1.372 26.073 -0.649 1.00 32.16 220 SER A N 1
ATOM 1749 C CA . SER A 1 220 ? -0.861 25.058 0.292 1.00 32.16 220 SER A CA 1
ATOM 1750 C C . SER A 1 220 ? -0.277 23.774 -0.315 1.00 32.16 220 SER A C 1
ATOM 1752 O O . SER A 1 220 ? -0.912 22.723 -0.324 1.00 32.16 220 SER A O 1
ATOM 1754 N N . LYS A 1 221 ? 0.989 23.861 -0.742 1.00 30.23 221 LYS A N 1
ATOM 1755 C CA . LYS A 1 221 ? 1.944 22.745 -0.701 1.00 30.23 221 LYS A CA 1
ATOM 1756 C C . LYS A 1 221 ? 2.935 23.016 0.432 1.00 30.23 221 LYS A C 1
ATOM 1758 O O . LYS A 1 221 ? 3.948 23.669 0.211 1.00 30.23 221 LYS A O 1
ATOM 1763 N N . GLU A 1 222 ? 2.630 22.538 1.630 1.00 30.16 222 GLU A N 1
ATOM 1764 C CA . GLU A 1 222 ? 3.670 22.161 2.588 1.00 30.16 222 GLU A CA 1
ATOM 1765 C C . GLU A 1 222 ? 3.722 20.635 2.564 1.00 30.16 222 GLU A C 1
ATOM 1767 O O . GLU A 1 222 ? 2.720 19.966 2.811 1.00 30.16 222 GLU A O 1
ATOM 1772 N N . ASN A 1 223 ? 4.864 20.093 2.142 1.00 31.11 223 ASN A N 1
ATOM 1773 C CA . ASN A 1 223 ? 5.094 18.657 2.064 1.00 31.11 223 ASN A CA 1
ATOM 1774 C C . ASN A 1 223 ? 5.265 18.116 3.490 1.00 31.11 223 ASN A C 1
ATOM 1776 O O . ASN A 1 223 ? 6.328 18.290 4.083 1.00 31.11 223 ASN A O 1
ATOM 1780 N N . PHE A 1 224 ? 4.228 17.475 4.023 1.00 38.00 224 PHE A N 1
ATOM 1781 C CA . PHE A 1 224 ? 4.313 16.646 5.222 1.00 38.00 224 PHE A CA 1
ATOM 1782 C C . PHE A 1 224 ? 4.439 15.182 4.793 1.00 38.00 224 PHE A C 1
ATOM 1784 O O . PHE A 1 224 ? 3.575 14.662 4.091 1.00 38.00 224 PHE A O 1
ATOM 1791 N N . ASP A 1 225 ? 5.547 14.555 5.178 1.00 35.66 225 ASP A N 1
ATOM 1792 C CA . ASP A 1 225 ? 5.803 13.125 5.004 1.00 35.66 225 ASP A CA 1
ATOM 1793 C C . ASP A 1 225 ? 5.065 12.359 6.122 1.00 35.66 225 ASP A C 1
ATOM 1795 O O . ASP A 1 225 ? 5.370 12.536 7.306 1.00 35.66 225 ASP A O 1
ATOM 1799 N N . ASP A 1 226 ? 4.037 11.588 5.751 1.00 42.59 226 ASP A N 1
ATOM 1800 C CA . ASP A 1 226 ? 3.066 10.947 6.662 1.00 42.59 226 ASP A CA 1
ATOM 1801 C C . ASP A 1 226 ? 3.476 9.502 7.038 1.00 42.59 226 ASP A C 1
ATOM 1803 O O . ASP A 1 226 ? 2.641 8.687 7.426 1.00 42.59 226 ASP A O 1
ATOM 1807 N N . THR A 1 227 ? 4.767 9.151 6.912 1.00 43.81 227 THR A N 1
ATOM 1808 C CA . THR A 1 227 ? 5.253 7.761 7.083 1.00 43.81 227 THR A CA 1
ATOM 1809 C C . THR A 1 227 ? 6.182 7.516 8.282 1.00 43.81 227 THR A C 1
ATOM 1811 O O . THR A 1 227 ? 6.674 6.400 8.460 1.00 43.81 227 THR A O 1
ATOM 1814 N N . ASP A 1 228 ? 6.374 8.501 9.168 1.00 43.81 228 ASP A N 1
ATOM 1815 C CA . ASP A 1 228 ? 7.131 8.311 10.417 1.00 43.81 228 ASP A CA 1
ATOM 1816 C C . ASP A 1 228 ? 6.349 7.428 11.405 1.00 43.81 228 ASP A C 1
ATOM 1818 O O . ASP A 1 228 ? 5.566 7.918 12.223 1.00 43.81 228 ASP A O 1
ATOM 1822 N N . ILE A 1 229 ? 6.596 6.118 11.368 1.00 47.12 229 ILE A N 1
ATOM 1823 C CA . ILE A 1 229 ? 6.251 5.218 12.470 1.00 47.12 229 ILE A CA 1
ATOM 1824 C C . ILE A 1 229 ? 7.235 5.528 13.610 1.00 47.12 229 ILE A C 1
ATOM 1826 O O . ILE A 1 229 ? 8.442 5.334 13.428 1.00 47.12 229 ILE A O 1
ATOM 1830 N N . PRO A 1 230 ? 6.783 6.009 14.784 1.00 43.75 230 PRO A N 1
ATOM 1831 C CA . PRO A 1 230 ? 7.678 6.241 15.908 1.00 43.75 230 PRO A CA 1
ATOM 1832 C C . PRO A 1 230 ? 8.389 4.937 16.288 1.00 43.75 230 PRO A C 1
ATOM 1834 O O . PRO A 1 230 ? 7.750 3.918 16.534 1.00 43.75 230 PRO A O 1
ATOM 1837 N N . THR A 1 231 ? 9.719 4.966 16.378 1.00 47.91 231 THR A N 1
ATOM 1838 C CA . THR A 1 231 ? 10.521 3.833 16.880 1.00 47.91 231 THR A CA 1
ATOM 1839 C C . THR A 1 231 ? 10.341 3.604 18.383 1.00 47.91 231 THR A C 1
ATOM 1841 O O . THR A 1 231 ? 10.726 2.561 18.907 1.00 47.91 231 THR A O 1
ATOM 1844 N N . ASP A 1 232 ? 9.730 4.567 19.074 1.00 68.62 232 ASP A N 1
ATOM 1845 C CA . ASP A 1 232 ? 9.358 4.501 20.478 1.00 68.62 232 ASP A CA 1
ATOM 1846 C C . ASP A 1 232 ? 7.847 4.276 20.604 1.00 68.62 232 ASP A C 1
ATOM 1848 O O . ASP A 1 232 ? 7.056 5.212 20.489 1.00 68.62 232 ASP A O 1
ATOM 1852 N N . ALA A 1 233 ? 7.455 3.029 20.877 1.00 67.88 233 ALA A N 1
ATOM 1853 C CA . ALA A 1 233 ? 6.059 2.627 21.055 1.00 67.88 233 ALA A CA 1
ATOM 1854 C C . ALA A 1 233 ? 5.350 3.329 22.235 1.00 67.88 233 ALA A C 1
ATOM 1856 O O . ALA A 1 233 ? 4.140 3.176 22.400 1.00 67.88 233 ALA A O 1
ATOM 1857 N N . SER A 1 234 ? 6.073 4.073 23.083 1.00 74.75 234 SER A N 1
ATOM 1858 C CA . SER A 1 234 ? 5.468 4.886 24.144 1.00 74.75 234 SER A CA 1
ATOM 1859 C C . SER A 1 234 ? 4.915 6.223 23.641 1.00 74.75 234 SER A C 1
ATOM 1861 O O . SER A 1 234 ? 4.034 6.795 24.282 1.00 74.75 234 SER A O 1
ATOM 1863 N N . LYS A 1 235 ? 5.376 6.713 22.483 1.00 85.88 235 LYS A N 1
ATOM 1864 C CA . LYS A 1 235 ? 4.897 7.966 21.894 1.00 85.88 235 LYS A CA 1
ATOM 1865 C C . LYS A 1 235 ? 3.743 7.699 20.945 1.00 85.88 235 LYS A C 1
ATOM 1867 O O . LYS A 1 235 ? 3.833 6.831 20.082 1.00 85.88 235 LYS A O 1
ATOM 1872 N N . ALA A 1 236 ? 2.679 8.489 21.081 1.00 87.38 236 ALA A N 1
ATOM 1873 C CA . ALA A 1 236 ? 1.586 8.451 20.125 1.00 87.38 236 ALA A CA 1
ATOM 1874 C C . ALA A 1 236 ? 2.109 8.780 18.713 1.00 87.38 236 ALA A C 1
ATOM 1876 O O . ALA A 1 236 ? 2.942 9.684 18.570 1.00 87.38 236 ALA A O 1
ATOM 1877 N N . PRO A 1 237 ? 1.636 8.075 17.668 1.00 89.94 237 PRO A N 1
ATOM 1878 C CA . PRO A 1 237 ? 1.957 8.425 16.289 1.00 89.94 237 PRO A CA 1
ATOM 1879 C C . PRO A 1 237 ? 1.457 9.835 15.961 1.00 89.94 237 PRO A C 1
ATOM 1881 O O . PRO A 1 237 ? 0.649 10.410 16.691 1.00 89.94 237 PRO A O 1
ATOM 1884 N N . LYS A 1 238 ? 1.918 10.416 14.853 1.00 91.06 238 LYS A N 1
ATOM 1885 C CA . LYS A 1 238 ? 1.383 11.703 14.388 1.00 91.06 238 LYS A CA 1
ATOM 1886 C C . LYS A 1 238 ? -0.112 11.550 14.068 1.00 91.06 238 LYS A C 1
ATOM 1888 O O . LYS A 1 238 ? -0.541 10.517 13.558 1.00 91.06 238 LYS A O 1
ATOM 1893 N N . ILE A 1 239 ? -0.910 12.574 14.380 1.00 90.56 239 ILE A N 1
ATOM 1894 C CA . ILE A 1 239 ? -2.303 12.632 13.914 1.00 90.56 239 ILE A CA 1
ATOM 1895 C C . ILE A 1 239 ? -2.260 12.724 12.381 1.00 90.56 239 ILE A C 1
ATOM 1897 O O . ILE A 1 239 ? -1.534 13.587 11.881 1.00 90.56 239 ILE A O 1
ATOM 1901 N N . PRO A 1 240 ? -3.043 11.914 11.641 1.00 88.88 240 PRO A N 1
ATOM 1902 C CA . PRO A 1 240 ? -3.092 11.978 10.185 1.00 88.88 240 PRO A CA 1
ATOM 1903 C C . PRO A 1 240 ? -3.256 13.401 9.652 1.00 88.88 240 PRO A C 1
ATOM 1905 O O . PRO A 1 240 ? -4.099 14.166 10.144 1.00 88.88 240 PRO A O 1
ATOM 1908 N N . ALA A 1 241 ? -2.500 13.749 8.609 1.00 84.19 241 ALA A N 1
ATOM 1909 C CA . ALA A 1 241 ? -2.426 15.124 8.118 1.00 84.19 241 ALA A CA 1
ATOM 1910 C C . ALA A 1 241 ? -3.805 15.702 7.741 1.00 84.19 241 ALA A C 1
ATOM 1912 O O . ALA A 1 241 ? -4.086 16.869 8.011 1.00 84.19 241 ALA A O 1
ATOM 1913 N N . TYR A 1 242 ? -4.719 14.886 7.207 1.00 83.19 242 TYR A N 1
ATOM 1914 C CA . TYR A 1 242 ? -6.077 15.319 6.844 1.00 83.19 242 TYR A CA 1
ATOM 1915 C C . TYR A 1 242 ? -7.012 15.587 8.049 1.00 83.19 242 TYR A C 1
ATOM 1917 O O . TYR A 1 242 ? -8.161 16.002 7.859 1.00 83.19 242 TYR A O 1
ATOM 1925 N N . ARG A 1 243 ? -6.552 15.339 9.287 1.00 87.50 243 ARG A N 1
ATOM 1926 C CA . ARG A 1 243 ? -7.332 15.454 10.536 1.00 87.50 243 ARG A CA 1
ATOM 1927 C C . ARG A 1 243 ? -6.653 16.230 11.664 1.00 87.50 243 ARG A C 1
ATOM 1929 O O . ARG A 1 243 ? -7.313 16.463 12.677 1.00 87.50 243 ARG A O 1
ATOM 1936 N N . HIS A 1 244 ? -5.410 16.680 11.493 1.00 83.75 244 HIS A N 1
ATOM 1937 C CA . HIS A 1 244 ? -4.640 17.361 12.547 1.00 83.75 244 HIS A CA 1
ATOM 1938 C C . HIS A 1 244 ? -5.320 18.614 13.131 1.00 83.75 244 HIS A C 1
ATOM 1940 O O . HIS A 1 244 ? -5.070 18.964 14.277 1.00 83.75 244 HIS A O 1
ATOM 1946 N N . TRP A 1 245 ? -6.198 19.282 12.374 1.00 82.00 245 TRP A N 1
ATOM 1947 C CA . TRP A 1 245 ? -6.943 20.457 12.845 1.00 82.00 245 TRP A CA 1
ATOM 1948 C C . TRP A 1 245 ? -8.244 20.122 13.594 1.00 82.00 245 TRP A C 1
ATOM 1950 O O . TRP A 1 245 ? -8.876 21.025 14.135 1.00 82.00 245 TRP A O 1
ATOM 1960 N N . VAL A 1 246 ? -8.693 18.859 13.582 1.00 84.50 246 VAL A N 1
ATOM 1961 C CA . VAL A 1 246 ? -9.947 18.425 14.235 1.00 84.50 246 VAL A CA 1
ATOM 1962 C C . VAL A 1 246 ? -9.666 17.679 15.532 1.00 84.50 246 VAL A C 1
ATOM 1964 O O . VAL A 1 246 ? -10.328 17.921 16.537 1.00 84.50 246 VAL A O 1
ATOM 1967 N N . VAL A 1 247 ? -8.714 16.747 15.502 1.00 89.00 247 VAL A N 1
ATOM 1968 C CA . VAL A 1 247 ? -8.414 15.884 16.646 1.00 89.00 247 VAL A CA 1
ATOM 1969 C C . VAL A 1 247 ? -7.515 16.646 17.613 1.00 89.00 247 VAL A C 1
ATOM 1971 O O . VAL A 1 247 ? -6.442 17.107 17.232 1.00 89.00 247 VAL A O 1
ATOM 1974 N N . GLN A 1 248 ? -7.926 16.761 18.874 1.00 90.94 248 GLN A N 1
ATOM 1975 C CA . GLN A 1 248 ? -7.081 17.369 19.898 1.00 90.94 248 GLN A CA 1
ATOM 1976 C C . GLN A 1 248 ? -5.934 16.424 20.271 1.00 90.94 248 GLN A C 1
ATOM 1978 O O . GLN A 1 248 ? -6.159 15.239 20.520 1.00 90.94 248 GLN A O 1
ATOM 1983 N N . THR A 1 249 ? -4.715 16.958 20.394 1.00 91.75 249 THR A N 1
ATOM 1984 C CA . THR A 1 249 ? -3.516 16.182 20.764 1.00 91.75 249 THR A CA 1
ATOM 1985 C C . THR A 1 249 ? -3.714 15.379 22.046 1.00 91.75 249 THR A C 1
ATOM 1987 O O . THR A 1 249 ? -3.369 14.205 22.094 1.00 91.75 249 THR A O 1
ATOM 1990 N N . LYS A 1 250 ? -4.351 15.972 23.062 1.00 93.44 250 LYS A N 1
ATOM 1991 C CA . LYS A 1 250 ? -4.613 15.301 24.341 1.00 93.44 250 LYS A CA 1
ATOM 1992 C C . LYS A 1 250 ? -5.517 14.072 24.189 1.00 93.44 250 LYS A C 1
ATOM 1994 O O . LYS A 1 250 ? -5.246 13.038 24.793 1.00 93.44 250 LYS A O 1
ATOM 1999 N N . ASP A 1 251 ? -6.581 14.181 23.393 1.00 93.19 251 ASP A N 1
ATOM 2000 C CA . ASP A 1 251 ? -7.503 13.064 23.157 1.00 93.19 251 ASP A CA 1
ATOM 2001 C C . ASP A 1 251 ? -6.818 11.955 22.358 1.00 93.19 251 ASP A C 1
ATOM 2003 O O . ASP A 1 251 ? -7.032 10.773 22.620 1.00 93.19 251 ASP A O 1
ATOM 2007 N N . TRP A 1 252 ? -5.969 12.339 21.404 1.00 94.69 252 TRP A N 1
ATOM 2008 C CA . TRP A 1 252 ? -5.169 11.417 20.608 1.00 94.69 252 TRP A CA 1
ATOM 2009 C C . TRP A 1 252 ? -4.160 10.632 21.451 1.00 94.69 252 TRP A C 1
ATOM 2011 O O . TRP A 1 252 ? -4.093 9.409 21.352 1.00 94.69 252 TRP A O 1
ATOM 2021 N N . GLU A 1 253 ? -3.416 11.316 22.319 1.00 94.50 253 GLU A N 1
ATOM 2022 C CA . GLU A 1 253 ? -2.461 10.695 23.240 1.00 94.50 253 GLU A CA 1
ATOM 2023 C C . GLU A 1 253 ? -3.161 9.765 24.234 1.00 94.50 253 GLU A C 1
ATOM 2025 O O . GLU A 1 253 ? -2.707 8.641 24.452 1.00 94.50 253 GLU A O 1
ATOM 2030 N N . GLN A 1 254 ? -4.296 10.197 24.797 1.00 95.31 254 GLN A N 1
ATOM 2031 C CA . GLN A 1 254 ? -5.091 9.359 25.691 1.00 95.31 254 GLN A CA 1
ATOM 2032 C C . GLN A 1 254 ? -5.611 8.110 24.971 1.00 95.31 254 GLN A C 1
ATOM 2034 O O . GLN A 1 254 ? -5.548 7.013 25.520 1.00 95.31 254 GLN A O 1
ATOM 2039 N N . TRP A 1 255 ? -6.108 8.264 23.742 1.00 96.06 255 TRP A N 1
ATOM 2040 C CA . TRP A 1 255 ? -6.597 7.148 22.940 1.00 96.06 255 TRP A CA 1
ATOM 2041 C C . TRP A 1 255 ? -5.493 6.145 22.600 1.00 96.06 255 TRP A C 1
ATOM 2043 O O . TRP A 1 255 ? -5.676 4.938 22.779 1.00 96.06 255 TRP A O 1
ATOM 2053 N N . HIS A 1 256 ? -4.329 6.644 22.180 1.00 95.00 256 HIS A N 1
ATOM 2054 C CA . HIS A 1 256 ? -3.148 5.824 21.937 1.00 95.00 256 HIS A CA 1
ATOM 2055 C C . HIS A 1 256 ? -2.749 5.032 23.187 1.00 95.00 256 HIS A C 1
ATOM 2057 O O . HIS A 1 256 ? -2.539 3.823 23.109 1.00 95.00 256 HIS A O 1
ATOM 2063 N N . GLU A 1 257 ? -2.704 5.683 24.351 1.00 94.25 257 GLU A N 1
ATOM 2064 C CA . GLU A 1 257 ? -2.365 5.027 25.615 1.00 94.25 257 GLU A CA 1
ATOM 2065 C C . GLU A 1 257 ? -3.371 3.926 25.984 1.00 94.25 257 GLU A C 1
ATOM 2067 O O . GLU A 1 257 ? -2.982 2.829 26.397 1.00 94.25 257 GLU A O 1
ATOM 2072 N N . THR A 1 258 ? -4.668 4.164 25.775 1.00 95.00 258 THR A N 1
ATOM 2073 C CA . THR A 1 258 ? -5.701 3.140 25.972 1.00 95.00 258 THR A CA 1
ATOM 2074 C C . THR A 1 258 ? -5.494 1.938 25.052 1.00 95.00 258 THR A C 1
ATOM 2076 O O . THR A 1 258 ? -5.581 0.803 25.515 1.00 95.00 258 THR A O 1
ATOM 2079 N N . ILE A 1 259 ? -5.195 2.145 23.767 1.00 93.75 259 ILE A N 1
ATOM 2080 C CA . ILE A 1 259 ? -4.922 1.038 22.837 1.00 93.75 259 ILE A CA 1
ATOM 2081 C C . ILE A 1 259 ? -3.657 0.275 23.251 1.00 93.75 259 ILE A C 1
ATOM 2083 O O . ILE A 1 259 ? -3.684 -0.954 23.369 1.00 93.75 259 ILE A O 1
ATOM 2087 N N . ARG A 1 260 ? -2.573 1.000 23.544 1.00 91.88 260 ARG A N 1
ATOM 2088 C CA . ARG A 1 260 ? -1.271 0.441 23.927 1.00 91.88 260 ARG A CA 1
ATOM 2089 C C . ARG A 1 260 ? -1.369 -0.430 25.178 1.00 91.88 260 ARG A C 1
ATOM 2091 O O . ARG A 1 260 ? -0.859 -1.548 25.200 1.00 91.88 260 ARG A O 1
ATOM 2098 N N . THR A 1 261 ? -2.053 0.049 26.215 1.00 91.69 261 THR A N 1
ATOM 2099 C CA . THR A 1 261 ? -2.198 -0.669 27.497 1.00 91.69 261 THR A CA 1
ATOM 2100 C C . THR A 1 261 ? -3.095 -1.902 27.410 1.00 91.69 261 THR A C 1
ATOM 2102 O O . THR A 1 261 ? -2.988 -2.794 28.251 1.00 91.69 261 THR A O 1
ATOM 2105 N N . LYS A 1 262 ? -3.959 -1.993 26.393 1.00 90.75 262 LYS A N 1
ATOM 2106 C CA . LYS A 1 262 ? -4.829 -3.156 26.169 1.00 90.75 262 LYS A CA 1
ATOM 2107 C C . LYS A 1 262 ? -4.156 -4.284 25.392 1.00 90.75 262 LYS A C 1
ATOM 2109 O O . LYS A 1 262 ? -4.730 -5.368 25.333 1.00 90.75 262 LYS A O 1
ATOM 2114 N N . GLY A 1 263 ? -2.960 -4.056 24.845 1.00 87.44 263 GLY A N 1
ATOM 2115 C CA . GLY A 1 263 ? -2.183 -5.091 24.159 1.00 87.44 263 GLY A CA 1
ATOM 2116 C C . GLY A 1 263 ? -2.886 -5.643 22.919 1.00 87.44 263 GLY A C 1
ATOM 2117 O O . GLY A 1 263 ? -2.884 -6.853 22.700 1.00 87.44 263 GLY A O 1
ATOM 2118 N N . LEU A 1 264 ? -3.539 -4.773 22.145 1.00 90.25 264 LEU A N 1
ATOM 2119 C CA . LEU A 1 264 ? -4.194 -5.163 20.897 1.00 90.25 264 LEU A CA 1
ATOM 2120 C C . LEU A 1 264 ? -3.158 -5.604 19.854 1.00 90.25 264 LEU A C 1
ATOM 2122 O O . LEU A 1 264 ? -2.017 -5.140 19.866 1.00 90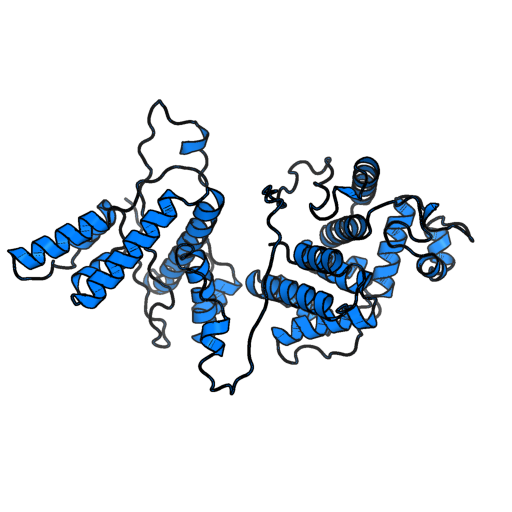.25 264 LEU A O 1
ATOM 2126 N N . GLY A 1 265 ? -3.562 -6.464 18.918 1.00 89.94 265 GLY A N 1
ATOM 2127 C CA . GLY A 1 265 ? -2.723 -6.768 17.764 1.00 89.94 265 GLY A CA 1
ATOM 2128 C C . GLY A 1 265 ? -2.551 -5.556 16.844 1.00 89.94 265 GLY A C 1
ATOM 2129 O O . GLY A 1 265 ? -3.231 -4.531 16.969 1.00 89.94 265 GLY A O 1
ATOM 2130 N N . ALA A 1 266 ? -1.593 -5.656 15.921 1.00 92.19 266 ALA A N 1
ATOM 2131 C CA . ALA A 1 266 ? -1.214 -4.541 15.056 1.00 92.19 266 ALA A CA 1
ATOM 2132 C C . ALA A 1 266 ? -2.361 -4.094 14.132 1.00 92.19 266 ALA A C 1
ATOM 2134 O O . ALA A 1 266 ? -2.536 -2.897 13.917 1.00 92.19 266 ALA A O 1
ATOM 2135 N N . GLY A 1 267 ? -3.167 -5.034 13.625 1.00 93.94 267 GLY A N 1
ATOM 2136 C CA . GLY A 1 267 ? -4.289 -4.726 12.737 1.00 93.94 267 GLY A CA 1
ATOM 2137 C C . GLY A 1 267 ? -5.402 -3.966 13.451 1.00 93.94 267 GLY A C 1
ATOM 2138 O O . GLY A 1 267 ? -5.877 -2.951 12.947 1.00 93.94 267 GLY A O 1
ATOM 2139 N N . GLN A 1 268 ? -5.770 -4.406 14.656 1.00 96.06 268 GLN A N 1
ATOM 2140 C CA . GLN A 1 268 ? -6.712 -3.687 15.514 1.00 96.06 268 GLN A CA 1
ATOM 2141 C C . GLN A 1 268 ? -6.182 -2.312 15.928 1.00 96.06 268 GLN A C 1
ATOM 2143 O O . GLN A 1 268 ? -6.915 -1.328 15.851 1.00 96.06 268 GLN A O 1
ATOM 2148 N N . THR A 1 269 ? -4.916 -2.238 16.348 1.00 95.38 269 THR A N 1
ATOM 2149 C CA . THR A 1 269 ? -4.266 -0.985 16.759 1.00 95.38 269 THR A CA 1
ATOM 2150 C C . THR A 1 269 ? -4.356 0.061 15.653 1.00 95.38 269 THR A C 1
ATOM 2152 O O . THR A 1 269 ? -4.891 1.145 15.882 1.00 95.38 269 THR A O 1
ATOM 2155 N N . GLU A 1 270 ? -3.915 -0.285 14.442 1.00 95.94 270 GLU A N 1
ATOM 2156 C CA . GLU A 1 270 ? -3.945 0.628 13.299 1.00 95.94 270 GLU A CA 1
ATOM 2157 C C . GLU A 1 270 ? -5.386 0.994 12.920 1.00 95.94 270 GLU A C 1
ATOM 2159 O O . GLU A 1 270 ? -5.717 2.172 12.796 1.00 95.94 270 GLU A O 1
ATOM 2164 N N . ALA A 1 271 ? -6.287 0.010 12.826 1.00 97.25 271 ALA A N 1
ATOM 2165 C CA . ALA A 1 271 ? -7.685 0.256 12.483 1.00 97.25 271 ALA A CA 1
ATOM 2166 C C . ALA A 1 271 ? -8.372 1.226 13.455 1.00 97.25 271 ALA A C 1
ATOM 2168 O O . ALA A 1 271 ? -9.013 2.188 13.030 1.00 97.25 271 ALA A O 1
ATOM 2169 N N . TYR A 1 272 ? -8.230 1.010 14.761 1.00 97.31 272 TYR A N 1
ATOM 2170 C CA . TYR A 1 272 ? -8.904 1.826 15.769 1.00 97.31 272 TYR A CA 1
ATOM 2171 C C . TYR A 1 272 ? -8.285 3.218 15.912 1.00 97.31 272 TYR A C 1
ATOM 2173 O O . TYR A 1 272 ? -9.018 4.183 16.142 1.00 97.31 272 TYR A O 1
ATOM 2181 N N . MET A 1 273 ? -6.966 3.350 15.740 1.00 96.44 273 MET A N 1
ATOM 2182 C CA . MET A 1 273 ? -6.297 4.654 15.675 1.00 96.44 273 MET A CA 1
ATOM 2183 C C . MET A 1 273 ? -6.786 5.455 14.467 1.00 96.44 273 MET A C 1
ATOM 2185 O O . MET A 1 273 ? -7.236 6.595 14.616 1.00 96.44 273 MET A O 1
ATOM 2189 N N . GLN A 1 274 ? -6.778 4.845 13.279 1.00 96.56 274 GLN A N 1
ATOM 2190 C CA . GLN A 1 274 ? -7.175 5.523 12.048 1.00 96.56 274 GLN A CA 1
ATOM 2191 C C . GLN A 1 274 ? -8.660 5.903 12.053 1.00 96.56 274 GLN A C 1
ATOM 2193 O O . GLN A 1 274 ? -8.991 7.022 11.667 1.00 96.56 274 GLN A O 1
ATOM 2198 N N . ILE A 1 275 ? -9.557 5.044 12.554 1.00 96.50 275 ILE A N 1
ATOM 2199 C CA . ILE A 1 275 ? -10.988 5.374 12.679 1.00 96.50 275 ILE A CA 1
ATOM 2200 C C . ILE A 1 275 ? -11.201 6.518 13.669 1.00 96.50 275 ILE A C 1
ATOM 2202 O O . ILE A 1 275 ? -11.930 7.460 13.363 1.00 96.50 275 ILE A O 1
ATOM 2206 N N . PHE A 1 276 ? -10.549 6.487 14.835 1.00 96.12 276 PHE A N 1
ATOM 2207 C CA . PHE A 1 276 ? -10.674 7.567 15.815 1.00 96.12 276 PHE A CA 1
ATOM 2208 C C . PHE A 1 276 ? -10.244 8.919 15.231 1.00 96.12 276 PHE A C 1
ATOM 2210 O O . PHE A 1 276 ? -10.973 9.904 15.373 1.00 96.12 276 PHE A O 1
ATOM 2217 N N . ALA A 1 277 ? -9.122 8.961 14.505 1.00 94.69 277 ALA A N 1
ATOM 2218 C CA . ALA A 1 277 ? -8.707 10.162 13.787 1.00 94.69 277 ALA A CA 1
ATOM 2219 C C . ALA A 1 277 ? -9.717 10.559 12.700 1.00 94.69 277 ALA A C 1
ATOM 2221 O O . ALA A 1 277 ? -10.118 11.723 12.607 1.00 94.69 277 ALA A O 1
ATOM 2222 N N . ALA A 1 278 ? -10.160 9.594 11.891 1.00 94.00 278 ALA A N 1
ATOM 2223 C CA . ALA A 1 278 ? -11.071 9.811 10.775 1.00 94.00 278 ALA A CA 1
ATOM 2224 C C . ALA A 1 278 ? -12.433 10.365 11.211 1.00 94.00 278 ALA A C 1
ATOM 2226 O O . ALA A 1 278 ? -13.047 11.122 10.454 1.00 94.00 278 ALA A O 1
ATOM 2227 N N . GLU A 1 279 ? -12.881 10.026 12.416 1.00 92.44 279 GLU A N 1
ATOM 2228 C CA . GLU A 1 279 ? -14.118 10.511 13.030 1.00 92.44 279 GLU A CA 1
ATOM 2229 C C . GLU A 1 279 ? -13.923 11.794 13.861 1.00 92.44 279 GLU A C 1
ATOM 2231 O O . GLU A 1 279 ? -14.879 12.313 14.433 1.00 92.44 279 GLU A O 1
ATOM 2236 N N . GLY A 1 280 ? -12.706 12.350 13.888 1.00 90.25 280 GLY A N 1
ATOM 2237 C CA . GLY A 1 280 ? -12.409 13.631 14.531 1.00 90.25 280 GLY A CA 1
ATOM 2238 C C . GLY A 1 280 ? -12.206 13.556 16.045 1.00 90.25 280 GLY A C 1
ATOM 2239 O O . GLY A 1 280 ? -12.261 14.590 16.705 1.00 90.25 280 GLY A O 1
ATOM 2240 N N . GLY A 1 281 ? -11.965 12.366 16.599 1.00 91.62 281 GLY A N 1
ATOM 2241 C CA . GLY A 1 281 ? -11.721 12.168 18.026 1.00 91.62 281 GLY A CA 1
ATOM 2242 C C . GLY A 1 281 ? -12.935 12.474 18.912 1.00 91.62 281 GLY A C 1
ATOM 2243 O O . GLY A 1 281 ? -14.081 12.159 18.569 1.00 91.62 281 GLY A O 1
ATOM 2244 N N . ILE A 1 282 ? -12.696 13.063 20.088 1.00 89.50 282 ILE A N 1
ATOM 2245 C CA . ILE A 1 282 ? -13.747 13.404 21.057 1.00 89.50 282 ILE A CA 1
ATOM 2246 C C . ILE A 1 282 ? -14.272 14.813 20.746 1.00 89.50 282 ILE A C 1
ATOM 2248 O O . ILE A 1 282 ? -13.913 15.797 21.382 1.00 89.50 282 ILE A O 1
ATOM 2252 N N . GLN A 1 283 ? -15.151 14.922 19.751 1.00 74.06 283 GLN A N 1
ATOM 2253 C CA . GLN A 1 283 ? -15.842 16.186 19.480 1.00 74.06 283 GLN A CA 1
ATOM 2254 C C . GLN A 1 283 ? -16.798 16.548 20.631 1.00 74.06 283 GLN A C 1
ATOM 2256 O O . GLN A 1 283 ? -17.456 15.681 21.216 1.00 74.06 283 GLN A O 1
ATOM 2261 N N . HIS A 1 284 ? -16.863 17.835 20.983 1.00 62.16 284 HIS A N 1
ATOM 2262 C CA . HIS A 1 284 ? -17.615 18.322 22.147 1.00 62.16 284 HIS A CA 1
ATOM 2263 C C . HIS A 1 284 ? -19.044 18.796 21.824 1.00 62.16 284 HIS A C 1
ATOM 2265 O O . HIS A 1 284 ? -19.829 19.024 22.752 1.00 62.16 284 HIS A O 1
ATOM 2271 N N . ASP A 1 285 ? -19.399 18.903 20.544 1.00 57.53 285 ASP A N 1
ATOM 2272 C CA . ASP A 1 285 ? -20.632 19.494 20.022 1.00 57.53 285 ASP A CA 1
ATOM 2273 C C . ASP A 1 285 ? -21.392 18.529 19.092 1.00 57.53 285 ASP A C 1
ATOM 2275 O O . ASP A 1 285 ? -21.572 18.755 17.901 1.00 57.53 285 ASP A O 1
ATOM 2279 N N . GLY A 1 286 ? -21.898 17.425 19.643 1.00 64.38 286 GLY A N 1
ATOM 2280 C CA . GLY A 1 286 ? -22.738 16.514 18.870 1.00 64.38 286 GLY A CA 1
ATOM 2281 C C . GLY A 1 286 ? -23.306 15.351 19.671 1.00 64.38 286 GLY A C 1
ATOM 2282 O O . GLY A 1 286 ? -22.896 15.077 20.797 1.00 64.38 286 GLY A O 1
ATOM 2283 N N . SER A 1 287 ? -24.262 14.647 19.063 1.00 76.00 287 SER A N 1
ATOM 2284 C CA . SER A 1 287 ? -24.801 13.373 19.562 1.00 76.00 287 SER A CA 1
ATOM 2285 C C . SER A 1 287 ? -23.914 12.163 19.224 1.00 76.00 287 SER A C 1
ATOM 2287 O O . SER A 1 287 ? -24.213 11.045 19.646 1.00 76.00 287 SER A O 1
ATOM 2289 N N . THR A 1 288 ? -22.825 12.388 18.483 1.00 84.56 288 THR A N 1
ATOM 2290 C CA . THR A 1 288 ? -21.837 11.387 18.063 1.00 84.56 288 THR A CA 1
ATOM 2291 C C . THR A 1 288 ? -20.478 11.757 18.650 1.00 84.56 288 THR A C 1
ATOM 2293 O O . THR A 1 288 ? -20.088 12.922 18.616 1.00 84.56 288 THR A O 1
ATOM 2296 N N . THR A 1 289 ? -19.735 10.783 19.172 1.00 89.38 289 THR A N 1
ATOM 2297 C CA . THR A 1 289 ? -18.382 10.995 19.715 1.00 89.38 289 THR A CA 1
ATOM 2298 C C . THR A 1 289 ? -17.475 9.877 19.228 1.00 89.38 289 THR A C 1
ATOM 2300 O O . THR A 1 289 ? -17.842 8.714 19.378 1.00 89.38 289 THR A O 1
ATOM 2303 N N . ALA A 1 290 ? -16.317 10.206 18.640 1.00 90.38 290 ALA A N 1
ATOM 2304 C CA . ALA A 1 290 ? -15.440 9.234 17.979 1.00 90.38 290 ALA A CA 1
ATOM 2305 C C . ALA A 1 290 ? -16.212 8.329 16.991 1.00 90.38 290 ALA A C 1
ATOM 2307 O O . ALA A 1 290 ? -16.067 7.115 16.984 1.00 90.38 290 ALA A O 1
ATOM 2308 N N . GLY A 1 291 ? -17.158 8.904 16.238 1.00 89.62 291 GLY A N 1
ATOM 2309 C CA . GLY A 1 291 ? -18.014 8.157 15.305 1.00 89.62 291 GLY A CA 1
ATOM 2310 C C . GLY A 1 291 ? -19.047 7.222 15.950 1.00 89.62 291 GLY A C 1
ATOM 2311 O O . GLY A 1 291 ? -19.886 6.659 15.248 1.00 89.62 291 GLY A O 1
ATOM 2312 N N . ILE A 1 292 ? -19.048 7.074 17.278 1.00 91.44 292 ILE A N 1
ATOM 2313 C CA . ILE A 1 292 ? -20.012 6.253 18.014 1.00 91.44 292 ILE A CA 1
ATOM 2314 C C . ILE A 1 292 ? -21.300 7.054 18.188 1.00 91.44 292 ILE A C 1
ATOM 2316 O O . ILE A 1 292 ? -21.315 8.127 18.793 1.00 91.44 292 ILE A O 1
ATOM 2320 N N . MET A 1 293 ? -22.395 6.516 17.658 1.00 89.81 293 MET A N 1
ATOM 2321 C CA . MET A 1 293 ? -23.742 7.069 17.800 1.00 89.81 293 MET A CA 1
ATOM 2322 C C . MET A 1 293 ? -24.481 6.385 18.955 1.00 89.81 293 MET A C 1
ATOM 2324 O O . MET A 1 293 ? -24.179 5.240 19.289 1.00 89.81 293 MET A O 1
ATOM 2328 N N . GLN A 1 294 ? -25.523 7.026 19.500 1.00 89.31 294 GLN A N 1
ATOM 2329 C CA . GLN A 1 294 ? -26.376 6.410 20.531 1.00 89.31 294 GLN A CA 1
ATOM 2330 C C . GLN A 1 294 ? -26.925 5.044 20.082 1.00 89.31 294 GLN A C 1
ATOM 2332 O O . GLN A 1 294 ? -26.825 4.070 20.817 1.00 89.31 294 GLN A O 1
ATOM 2337 N N . LYS A 1 295 ? -27.359 4.934 18.818 1.00 86.19 295 LYS A N 1
ATOM 2338 C CA . LYS A 1 295 ? -27.835 3.671 18.229 1.00 86.19 295 LYS A CA 1
ATOM 2339 C C . LYS A 1 295 ? -26.804 2.534 18.264 1.00 86.19 295 LYS A C 1
ATOM 2341 O O . LYS A 1 295 ? -27.195 1.378 18.200 1.00 86.19 295 LYS A O 1
ATOM 2346 N N . THR A 1 296 ? -25.505 2.844 18.284 1.00 86.00 296 THR A N 1
ATOM 2347 C CA . THR A 1 296 ? -24.444 1.831 18.393 1.00 86.00 296 THR A CA 1
ATOM 2348 C C . THR A 1 296 ? -24.387 1.297 19.820 1.00 86.00 296 THR A C 1
ATOM 2350 O O . THR A 1 296 ? -24.276 0.095 20.012 1.00 86.00 296 THR A O 1
ATOM 2353 N N . LEU A 1 297 ? -24.543 2.171 20.820 1.00 87.19 297 LEU A N 1
ATOM 2354 C CA . LEU A 1 297 ? -24.615 1.769 22.228 1.00 87.19 297 LEU A CA 1
ATOM 2355 C C . LEU A 1 297 ? -25.904 1.021 22.563 1.00 87.19 297 LEU A C 1
ATOM 2357 O O . LEU A 1 297 ? -25.889 0.110 23.383 1.00 87.19 297 LEU A O 1
ATOM 2361 N N . ASP A 1 298 ? -27.011 1.392 21.926 1.00 85.69 298 ASP A N 1
ATOM 2362 C CA . ASP A 1 298 ? -28.308 0.746 22.142 1.00 85.69 298 ASP A CA 1
ATOM 2363 C C . ASP A 1 298 ? -28.375 -0.665 21.539 1.00 85.69 298 ASP A C 1
ATOM 2365 O O . ASP A 1 298 ? -29.256 -1.435 21.905 1.00 85.69 298 ASP A O 1
ATOM 2369 N N . ARG A 1 299 ? -27.445 -1.008 20.637 1.00 83.25 299 ARG A N 1
ATOM 2370 C CA . ARG A 1 299 ? -27.288 -2.355 20.066 1.00 83.25 299 ARG A CA 1
ATOM 2371 C C . ARG A 1 299 ? -26.420 -3.284 20.905 1.00 83.25 299 ARG A C 1
ATOM 2373 O O . ARG A 1 299 ? -26.377 -4.468 20.607 1.00 83.25 299 ARG A O 1
ATOM 2380 N N . LEU A 1 300 ? -25.709 -2.759 21.902 1.00 82.19 300 LEU A N 1
ATOM 2381 C CA . LEU A 1 300 ? -24.940 -3.604 22.806 1.00 82.19 300 LEU A CA 1
ATOM 2382 C C . LEU A 1 300 ? -25.909 -4.467 23.611 1.00 82.19 300 LEU A C 1
ATOM 2384 O O . LEU A 1 300 ? -26.791 -3.928 24.290 1.00 82.19 300 LEU A O 1
ATOM 2388 N N . GLU A 1 301 ? -25.701 -5.781 23.575 1.00 81.62 301 GLU A N 1
ATOM 2389 C CA . GLU A 1 301 ? -26.447 -6.709 24.418 1.00 81.62 301 GLU A CA 1
ATOM 2390 C C . GLU A 1 301 ? -26.245 -6.345 25.905 1.00 81.62 301 GLU A C 1
ATOM 2392 O O . GLU A 1 301 ? -25.188 -5.814 26.282 1.00 81.62 301 GLU A O 1
ATOM 2397 N N . PRO A 1 302 ? -27.236 -6.578 26.785 1.00 82.31 302 PRO A N 1
ATOM 2398 C CA . PRO A 1 302 ? -27.135 -6.235 28.208 1.00 82.31 302 PRO A CA 1
ATOM 2399 C C . PRO A 1 302 ? -25.863 -6.771 28.886 1.00 82.31 302 PRO A C 1
ATOM 2401 O O 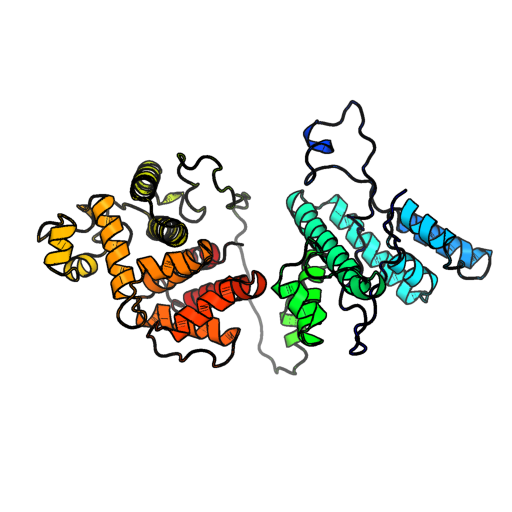. PRO A 1 302 ? -25.260 -6.103 29.731 1.00 82.31 302 PRO A O 1
ATOM 2404 N N . GLU A 1 303 ? -25.437 -7.963 28.489 1.00 79.75 303 GLU A N 1
ATOM 2405 C CA . GLU A 1 303 ? -24.257 -8.682 28.950 1.00 79.75 303 GLU A CA 1
ATOM 2406 C C . GLU A 1 303 ? -22.977 -7.965 28.519 1.00 79.75 303 GLU A C 1
ATOM 2408 O O . GLU A 1 303 ? -22.079 -7.787 29.345 1.00 79.75 303 GLU A O 1
ATOM 2413 N N . ASP A 1 304 ? -22.929 -7.473 27.278 1.00 77.94 304 ASP A N 1
ATOM 2414 C CA . ASP A 1 304 ? -21.827 -6.657 26.773 1.00 77.94 304 ASP A CA 1
ATOM 2415 C C . ASP A 1 304 ? -21.779 -5.319 27.511 1.00 77.94 304 ASP A C 1
ATOM 2417 O O . ASP A 1 304 ? -20.732 -4.928 28.021 1.00 77.94 304 ASP A O 1
ATOM 2421 N N . ARG A 1 305 ? -22.915 -4.631 27.688 1.00 82.94 305 ARG A N 1
ATOM 2422 C CA . ARG A 1 305 ? -22.950 -3.374 28.465 1.00 82.94 305 ARG A CA 1
ATOM 2423 C C . ARG A 1 305 ? -22.439 -3.580 29.886 1.00 82.94 305 ARG A C 1
ATOM 2425 O O . ARG A 1 305 ? -21.674 -2.755 30.388 1.00 82.94 305 ARG A O 1
ATOM 2432 N N . LYS A 1 306 ? -22.816 -4.693 30.520 1.00 83.44 306 LYS A N 1
ATOM 2433 C CA . LYS A 1 306 ? -22.345 -5.067 31.855 1.00 83.44 306 LYS A CA 1
ATOM 2434 C C . LYS A 1 306 ? -20.849 -5.380 31.864 1.00 83.44 306 LYS A C 1
ATOM 2436 O O . LYS A 1 306 ? -20.145 -4.858 32.722 1.00 83.44 306 LYS A O 1
ATOM 2441 N N . ALA A 1 307 ? -20.353 -6.176 30.917 1.00 79.69 307 ALA A N 1
ATOM 2442 C CA . ALA A 1 307 ? -18.930 -6.506 30.798 1.00 79.69 307 ALA A CA 1
ATOM 2443 C C . ALA A 1 307 ? -18.061 -5.257 30.580 1.00 79.69 307 ALA A C 1
ATOM 2445 O O . ALA A 1 307 ? -16.921 -5.192 31.039 1.00 79.69 307 ALA A O 1
ATOM 2446 N N . LEU A 1 308 ? -18.623 -4.244 29.921 1.00 79.94 308 LEU A N 1
ATOM 2447 C CA . LEU A 1 308 ? -17.967 -2.976 29.622 1.00 79.94 308 LEU A CA 1
ATOM 2448 C C . LEU A 1 308 ? -18.211 -1.893 30.680 1.00 79.94 308 LEU A C 1
ATOM 2450 O O . LEU A 1 308 ? -17.725 -0.771 30.534 1.00 79.94 308 LEU A O 1
ATOM 2454 N N . ASN A 1 309 ? -18.948 -2.211 31.749 1.00 85.88 309 ASN A N 1
ATOM 2455 C CA . ASN A 1 309 ? -19.374 -1.264 32.779 1.00 85.88 309 ASN A CA 1
ATOM 2456 C C . ASN A 1 309 ? -20.018 0.003 32.190 1.00 85.88 309 ASN A C 1
ATOM 2458 O O . ASN A 1 309 ? -19.748 1.097 32.676 1.00 85.88 309 ASN A O 1
ATOM 2462 N N . ILE A 1 310 ? -20.822 -0.122 31.128 1.00 86.25 310 ILE A N 1
ATOM 2463 C CA . ILE A 1 310 ? -21.543 0.988 30.487 1.00 86.25 310 ILE A CA 1
ATOM 2464 C C . ILE A 1 310 ? -22.963 1.036 31.071 1.00 86.25 310 ILE A C 1
ATOM 2466 O O . ILE A 1 310 ? -23.788 0.190 30.707 1.00 86.25 310 ILE A O 1
ATOM 2470 N N . PRO A 1 311 ? -23.292 2.004 31.951 1.00 86.19 311 PRO A N 1
ATOM 2471 C CA . PRO A 1 311 ? -24.641 2.132 32.485 1.00 86.19 311 PRO A CA 1
ATOM 2472 C C . PRO A 1 311 ? -25.720 2.252 31.397 1.00 86.19 311 PRO A C 1
ATOM 2474 O O . PRO A 1 311 ? -25.503 2.723 30.272 1.00 86.19 311 PRO A O 1
ATOM 2477 N N . ALA A 1 312 ? -26.937 1.841 31.749 1.00 84.62 312 ALA A N 1
ATOM 2478 C CA . ALA A 1 312 ? -28.102 2.143 30.930 1.00 84.62 312 ALA A CA 1
ATOM 2479 C C . ALA A 1 312 ? -28.262 3.670 30.808 1.00 84.62 312 ALA A C 1
ATOM 2481 O O . ALA A 1 312 ? -28.074 4.403 31.778 1.00 84.62 312 ALA A O 1
ATOM 2482 N N . GLY A 1 313 ? -28.580 4.152 29.606 1.00 86.50 313 GLY A N 1
ATOM 2483 C CA . GLY A 1 313 ? -28.711 5.587 29.330 1.00 86.50 313 GLY A CA 1
ATOM 2484 C C . GLY A 1 313 ? -27.393 6.353 29.157 1.00 86.50 313 GLY A C 1
ATOM 2485 O O . GLY A 1 313 ? -27.437 7.555 28.908 1.00 86.50 313 GLY A O 1
ATOM 2486 N N . THR A 1 314 ? -26.227 5.697 29.243 1.00 91.00 314 THR A N 1
ATOM 2487 C CA . THR A 1 314 ? -24.947 6.329 28.889 1.00 91.00 314 THR A CA 1
ATOM 2488 C C . THR A 1 314 ? -24.948 6.767 27.426 1.00 91.00 314 THR A C 1
ATOM 2490 O O . THR A 1 314 ? -25.264 5.986 26.525 1.00 91.00 314 THR A O 1
ATOM 2493 N N . THR A 1 315 ? -24.570 8.024 27.207 1.00 91.50 315 THR A N 1
ATOM 2494 C CA . THR A 1 315 ? -24.422 8.633 25.880 1.00 91.50 315 THR A CA 1
ATOM 2495 C C . THR A 1 315 ? -22.993 8.468 25.348 1.00 91.50 315 THR A C 1
ATOM 2497 O O . THR A 1 315 ? -22.065 8.348 26.152 1.00 91.50 315 THR A O 1
ATOM 2500 N N . PRO A 1 316 ? -22.751 8.522 24.021 1.00 91.56 316 PRO A N 1
ATOM 2501 C CA . PRO A 1 316 ? -21.402 8.397 23.451 1.00 91.56 316 PRO A CA 1
ATOM 2502 C C . PRO A 1 316 ? -20.359 9.346 24.060 1.00 91.56 316 PRO A C 1
ATOM 2504 O O . PRO A 1 316 ? -19.194 8.983 24.239 1.00 91.56 316 PRO A O 1
ATOM 2507 N N . ARG A 1 317 ? -20.786 10.553 24.446 1.00 90.19 317 ARG A N 1
ATOM 2508 C CA . ARG A 1 317 ? -19.924 11.554 25.084 1.00 90.19 317 ARG A CA 1
ATOM 2509 C C . ARG A 1 317 ? -19.438 11.127 26.471 1.00 90.19 317 ARG A C 1
ATOM 2511 O O . ARG A 1 317 ? -18.347 11.513 26.874 1.00 90.19 317 ARG A O 1
ATOM 2518 N N . GLN A 1 318 ? -20.236 10.345 27.191 1.00 91.75 318 GLN A N 1
ATOM 2519 C CA . GLN A 1 318 ? -19.945 9.897 28.554 1.00 91.75 318 GLN A CA 1
ATOM 2520 C C . GLN A 1 318 ? -19.054 8.652 28.606 1.00 91.75 318 GLN A C 1
ATOM 2522 O O . GLN A 1 318 ? -18.637 8.267 29.694 1.00 91.75 318 GLN A O 1
ATOM 2527 N N . LEU A 1 319 ? -18.762 8.026 27.462 1.00 92.00 319 LEU A N 1
ATOM 2528 C CA . LEU A 1 319 ? -17.908 6.844 27.428 1.00 92.00 319 LEU A CA 1
ATOM 2529 C C . LEU A 1 319 ? -16.491 7.181 27.910 1.00 92.00 319 LEU A C 1
ATOM 2531 O O . LEU A 1 319 ? -15.928 8.221 27.554 1.00 92.00 319 LEU A O 1
ATOM 2535 N N . THR A 1 320 ? -15.880 6.284 28.676 1.00 92.81 320 THR A N 1
ATOM 2536 C CA . THR A 1 320 ? -14.429 6.311 28.901 1.00 92.81 320 THR A CA 1
ATOM 2537 C C . THR A 1 320 ? -13.695 5.848 27.636 1.00 92.81 320 THR A C 1
ATOM 2539 O O . THR A 1 320 ? -14.309 5.237 26.753 1.00 92.81 320 THR A O 1
ATOM 2542 N N . PRO A 1 321 ? -12.385 6.113 27.496 1.00 92.62 321 PRO A N 1
ATOM 2543 C CA . PRO A 1 321 ? -11.593 5.540 26.408 1.00 92.62 321 PRO A CA 1
ATOM 2544 C C . PRO A 1 321 ? -11.747 4.013 26.283 1.00 92.62 321 PRO A C 1
ATOM 2546 O O . PRO A 1 321 ? -11.972 3.499 25.193 1.00 92.62 321 PRO A O 1
ATOM 2549 N N . GLU A 1 322 ? -11.740 3.273 27.390 1.00 91.50 322 GLU A N 1
ATOM 2550 C CA . GLU A 1 322 ? -11.884 1.811 27.384 1.00 91.50 322 GLU A CA 1
ATOM 2551 C C . GLU A 1 322 ? -13.262 1.377 26.875 1.00 91.50 322 GLU A C 1
ATOM 2553 O O . GLU A 1 322 ? -13.370 0.412 26.118 1.00 91.50 322 GLU A O 1
ATOM 2558 N N . GLN A 1 323 ? -14.314 2.108 27.250 1.00 92.44 323 GLN A N 1
ATOM 2559 C CA . GLN A 1 323 ? -15.671 1.850 26.771 1.00 92.44 323 GLN A CA 1
ATOM 2560 C C . GLN A 1 323 ? -15.820 2.162 25.277 1.00 92.44 323 GLN A C 1
ATOM 2562 O O . GLN A 1 323 ? -16.519 1.438 24.570 1.00 92.44 323 GLN A O 1
ATOM 2567 N N . ARG A 1 324 ? -15.136 3.197 24.768 1.00 93.31 324 ARG A N 1
ATOM 2568 C CA . ARG A 1 324 ? -15.087 3.489 23.323 1.00 93.31 324 ARG A CA 1
ATOM 2569 C C . ARG A 1 324 ? -14.384 2.380 22.551 1.00 93.31 324 ARG A C 1
ATOM 2571 O O . ARG A 1 324 ? -14.909 1.920 21.542 1.00 93.31 324 ARG A O 1
ATOM 2578 N N . LEU A 1 325 ? -13.235 1.918 23.044 1.00 92.69 325 LEU A N 1
ATOM 2579 C CA . LEU A 1 325 ? -12.505 0.805 22.437 1.00 92.69 325 LEU A CA 1
ATOM 2580 C C . LEU A 1 325 ? -13.366 -0.455 22.376 1.00 92.69 325 LEU A C 1
ATOM 2582 O O . LEU A 1 325 ? -13.416 -1.139 21.356 1.00 92.69 325 LEU A O 1
ATOM 2586 N N . ALA A 1 326 ? -14.090 -0.737 23.449 1.00 88.50 326 ALA A N 1
ATOM 2587 C CA . ALA A 1 326 ? -14.994 -1.863 23.469 1.00 88.50 326 ALA A CA 1
ATOM 2588 C C . ALA A 1 326 ? -16.182 -1.716 22.508 1.00 88.50 326 ALA A C 1
ATOM 2590 O O . ALA A 1 326 ? -16.570 -2.697 21.878 1.00 88.50 326 ALA A O 1
ATOM 2591 N N . ALA A 1 327 ? -16.721 -0.505 22.344 1.00 90.56 327 ALA A N 1
ATOM 2592 C CA . ALA A 1 327 ? -17.751 -0.236 21.347 1.00 90.56 327 ALA A CA 1
ATOM 2593 C C . ALA A 1 327 ? -17.236 -0.460 19.912 1.00 90.56 327 ALA A C 1
ATOM 2595 O O . ALA A 1 327 ? -17.958 -1.030 19.099 1.00 90.56 327 ALA A O 1
ATOM 2596 N N . TYR A 1 328 ? -15.989 -0.080 19.601 1.00 93.31 328 TYR A N 1
ATOM 2597 C CA . TYR A 1 328 ? -15.361 -0.415 18.314 1.00 93.31 328 TYR A CA 1
ATOM 2598 C C . TYR A 1 328 ? -15.211 -1.922 18.130 1.00 93.31 328 TYR A C 1
ATOM 2600 O O . TYR A 1 328 ? -15.612 -2.452 17.096 1.00 93.31 328 TYR A O 1
ATOM 2608 N N . LYS A 1 329 ? -14.686 -2.619 19.142 1.00 90.75 329 LYS A N 1
ATOM 2609 C CA . LYS A 1 329 ? -14.540 -4.075 19.106 1.00 90.75 329 LYS A CA 1
ATOM 2610 C C . LYS A 1 329 ? -15.882 -4.761 18.843 1.00 90.75 329 LYS A C 1
ATOM 2612 O O . LYS A 1 329 ? -15.974 -5.564 17.924 1.00 90.75 329 LYS A O 1
ATOM 2617 N N . ASN A 1 330 ? -16.918 -4.410 19.606 1.00 87.31 330 ASN A N 1
ATOM 2618 C CA . ASN A 1 330 ? -18.253 -4.979 19.436 1.00 87.31 330 ASN A CA 1
ATOM 2619 C C . ASN A 1 330 ? -18.835 -4.663 18.050 1.00 87.31 330 ASN A C 1
ATOM 2621 O O . ASN A 1 330 ? -19.365 -5.558 17.405 1.00 87.31 330 ASN A O 1
ATOM 2625 N N . PHE A 1 331 ? -18.666 -3.435 17.550 1.00 90.56 331 PHE A N 1
ATOM 2626 C CA . PHE A 1 331 ? -19.101 -3.077 16.201 1.00 90.56 331 PHE A CA 1
ATOM 2627 C C . PHE A 1 331 ? -18.476 -3.979 15.129 1.00 90.56 331 PHE A C 1
ATOM 2629 O O . PHE A 1 331 ? -19.179 -4.441 14.232 1.00 90.56 331 PHE A O 1
ATOM 2636 N N . PHE A 1 332 ? -17.168 -4.241 15.201 1.00 92.19 332 PHE A N 1
ATOM 2637 C CA . PHE A 1 332 ? -16.509 -5.116 14.232 1.00 92.19 332 PHE A CA 1
ATOM 2638 C C . PHE A 1 332 ? -16.836 -6.590 14.446 1.00 92.19 332 PHE A C 1
ATOM 2640 O O . PHE A 1 332 ? -16.969 -7.307 13.459 1.00 92.19 332 PHE A O 1
ATOM 2647 N N . ASP A 1 333 ? -16.996 -7.034 15.690 1.00 89.06 333 ASP A N 1
ATOM 2648 C CA . ASP A 1 333 ? -17.434 -8.396 16.006 1.00 89.06 333 ASP A CA 1
ATOM 2649 C C . ASP A 1 333 ? -18.855 -8.678 15.514 1.00 89.06 333 ASP A C 1
ATOM 2651 O O . ASP A 1 333 ? -19.097 -9.764 15.001 1.00 89.06 333 ASP A O 1
ATOM 2655 N N . ASP A 1 334 ? -19.759 -7.696 15.587 1.00 85.75 334 ASP A N 1
ATOM 2656 C CA . ASP A 1 334 ? -21.053 -7.766 14.913 1.00 85.75 334 ASP A CA 1
ATOM 2657 C C . ASP A 1 334 ? -20.816 -7.800 13.401 1.00 85.75 334 ASP A C 1
ATOM 2659 O O . ASP A 1 334 ? -21.192 -8.753 12.725 1.00 85.75 334 ASP A O 1
ATOM 2663 N N . ILE A 1 335 ? -20.184 -6.775 12.817 1.00 88.19 335 ILE A N 1
ATOM 2664 C CA . ILE A 1 335 ? -20.154 -6.604 11.356 1.00 88.19 335 ILE A CA 1
ATOM 2665 C C . ILE A 1 335 ? -19.429 -7.714 10.599 1.00 88.19 335 ILE A C 1
ATOM 2667 O O . ILE A 1 335 ? -19.879 -8.061 9.502 1.00 88.19 335 ILE A O 1
ATOM 2671 N N . ILE A 1 336 ? -18.338 -8.229 11.153 1.00 88.44 336 ILE A N 1
ATOM 2672 C CA . ILE A 1 336 ? -17.493 -9.245 10.539 1.00 88.44 336 ILE A CA 1
ATOM 2673 C C . ILE A 1 336 ? -17.719 -10.555 11.287 1.00 88.44 336 ILE A C 1
ATOM 2675 O O . ILE A 1 336 ? -17.147 -10.791 12.350 1.00 88.44 336 ILE A O 1
ATOM 2679 N N . GLU A 1 337 ? -18.519 -11.421 10.678 1.00 82.12 337 GLU A N 1
ATOM 2680 C CA . GLU A 1 337 ? -18.774 -12.769 11.165 1.00 82.12 337 GLU A CA 1
ATOM 2681 C C . GLU A 1 337 ? -18.140 -13.774 10.199 1.00 82.12 337 GLU A C 1
ATOM 2683 O O . GLU A 1 337 ? -18.570 -13.922 9.052 1.00 82.12 337 GLU A O 1
ATOM 2688 N N . ILE A 1 338 ? -17.096 -14.471 10.653 1.00 80.94 338 ILE A N 1
ATOM 2689 C CA . ILE A 1 338 ? -16.441 -15.527 9.875 1.00 80.94 338 ILE A CA 1
ATOM 2690 C C . ILE A 1 338 ? -16.827 -16.880 10.482 1.00 80.94 338 ILE A C 1
ATOM 2692 O O . ILE A 1 338 ? -16.474 -17.196 11.624 1.00 80.94 338 ILE A O 1
ATOM 2696 N N . ASP A 1 339 ? -17.576 -17.673 9.710 1.00 76.06 339 ASP A N 1
ATOM 2697 C CA . ASP A 1 339 ? -18.032 -19.030 10.048 1.00 76.06 339 ASP A CA 1
ATOM 2698 C C . ASP A 1 339 ? -18.749 -19.139 11.421 1.00 76.06 339 ASP A C 1
ATOM 2700 O O . ASP A 1 339 ? -18.671 -20.175 12.087 1.00 76.06 339 ASP A O 1
ATOM 2704 N N . GLY A 1 340 ? -19.419 -18.068 11.877 1.00 69.69 340 GLY A N 1
ATOM 2705 C CA . GLY A 1 340 ? -20.166 -18.017 13.145 1.00 69.69 340 GLY A CA 1
ATOM 2706 C C . GLY A 1 340 ? -19.323 -18.184 14.413 1.00 69.69 340 GLY A C 1
ATOM 2707 O O . GLY A 1 340 ? -19.857 -18.500 15.476 1.00 69.69 340 GLY A O 1
ATOM 2708 N N . LYS A 1 341 ? -17.993 -18.055 14.309 1.00 66.25 341 LYS A N 1
ATOM 2709 C CA . LYS A 1 341 ? -17.055 -18.364 15.406 1.00 66.25 341 LYS A CA 1
ATOM 2710 C C . LYS A 1 341 ? -15.972 -17.316 15.625 1.00 66.25 341 LYS A C 1
ATOM 2712 O O . LYS A 1 341 ? -15.406 -17.262 16.713 1.00 66.25 341 LYS A O 1
ATOM 2717 N N . GLN A 1 342 ? -15.641 -16.526 14.607 1.00 78.19 342 GLN A N 1
ATOM 2718 C CA . GLN A 1 342 ? -14.545 -15.559 14.652 1.00 78.19 342 GLN A CA 1
ATOM 2719 C C . GLN A 1 342 ? -15.088 -14.152 14.390 1.00 78.19 342 GLN A C 1
ATOM 2721 O O . GLN A 1 342 ? -15.673 -13.907 13.337 1.00 78.19 342 GLN A O 1
ATOM 2726 N N . GLY A 1 343 ? -14.898 -13.257 15.365 1.00 83.69 343 GLY A N 1
ATOM 2727 C CA . GLY A 1 343 ? -15.334 -11.860 15.294 1.00 83.69 343 GLY A CA 1
ATOM 2728 C C . GLY A 1 343 ? -14.329 -10.942 14.594 1.00 83.69 343 GLY A C 1
ATOM 2729 O O . GLY A 1 343 ? -13.157 -11.288 14.399 1.00 83.69 343 GLY A O 1
ATOM 2730 N N . GLY A 1 344 ? -14.779 -9.744 14.232 1.00 86.75 344 GLY A N 1
ATOM 2731 C CA . GLY A 1 344 ? -13.994 -8.726 13.549 1.00 86.75 344 GLY A CA 1
ATOM 2732 C C . GLY A 1 344 ? -12.694 -8.315 14.226 1.00 86.75 344 GLY A C 1
ATOM 2733 O O . GLY A 1 344 ? -11.729 -8.066 13.513 1.00 86.75 344 GLY A O 1
ATOM 2734 N N . ALA A 1 345 ? -12.592 -8.320 15.556 1.00 87.69 345 ALA A N 1
ATOM 2735 C CA . ALA A 1 345 ? -11.312 -8.053 16.221 1.00 87.69 345 ALA A CA 1
ATOM 2736 C C . ALA A 1 345 ? -10.222 -9.058 15.811 1.00 87.69 345 ALA A C 1
ATOM 2738 O O . ALA A 1 345 ? -9.104 -8.676 15.461 1.00 87.69 345 ALA A O 1
ATOM 2739 N N . TRP A 1 346 ? -10.570 -10.348 15.788 1.00 91.69 346 TRP A N 1
ATOM 2740 C CA . TRP A 1 346 ? -9.678 -11.405 15.310 1.00 91.69 346 TRP A CA 1
ATOM 2741 C C . TRP A 1 346 ? -9.412 -11.271 13.806 1.00 91.69 346 TRP A C 1
ATOM 2743 O O . TRP A 1 346 ? -8.286 -11.467 13.344 1.00 91.69 346 TRP A O 1
ATOM 2753 N N . ALA A 1 347 ? -10.435 -10.908 13.031 1.00 92.75 347 ALA A N 1
ATOM 2754 C CA . ALA A 1 347 ? -10.292 -10.713 11.595 1.00 92.75 347 ALA A CA 1
ATOM 2755 C C . ALA A 1 347 ? -9.269 -9.605 11.290 1.00 92.75 347 ALA A C 1
ATOM 2757 O O . ALA A 1 347 ? -8.328 -9.832 10.536 1.00 92.75 347 ALA A O 1
ATOM 2758 N N . LEU A 1 348 ? -9.371 -8.442 11.938 1.00 95.38 348 LEU A N 1
ATOM 2759 C CA . LEU A 1 348 ? -8.461 -7.316 11.710 1.00 95.38 348 LEU A CA 1
ATOM 2760 C C . LEU A 1 348 ? -6.990 -7.689 11.944 1.00 95.38 348 LEU A C 1
ATOM 2762 O O . LEU A 1 348 ? -6.140 -7.370 11.115 1.00 95.38 348 LEU A O 1
ATOM 2766 N N . ASP A 1 349 ? -6.685 -8.431 13.009 1.00 94.25 349 ASP A N 1
ATOM 2767 C CA . ASP A 1 349 ? -5.306 -8.841 13.303 1.00 94.25 349 ASP A CA 1
ATOM 2768 C C . ASP A 1 349 ? -4.768 -9.919 12.360 1.00 94.25 349 ASP A C 1
ATOM 2770 O O . ASP A 1 349 ? -3.560 -10.014 12.136 1.00 94.25 349 ASP A O 1
ATOM 2774 N N . THR A 1 350 ? -5.641 -10.736 11.771 1.00 93.31 350 THR A N 1
ATOM 2775 C CA . THR A 1 350 ? -5.210 -11.838 10.904 1.00 93.31 350 THR A CA 1
ATOM 2776 C C . THR A 1 350 ? -5.038 -11.453 9.440 1.00 93.31 350 THR A C 1
ATOM 2778 O O . THR A 1 350 ? -4.536 -12.285 8.677 1.00 93.31 350 THR A O 1
ATOM 2781 N N . ILE A 1 351 ? -5.392 -10.226 9.043 1.00 94.81 351 ILE A N 1
ATOM 2782 C CA . ILE A 1 351 ? -5.147 -9.681 7.695 1.00 94.81 351 ILE A CA 1
ATOM 2783 C C . ILE A 1 351 ? -3.644 -9.691 7.372 1.00 94.81 351 ILE A C 1
ATOM 2785 O O . ILE A 1 351 ? -3.266 -10.011 6.248 1.00 94.81 351 ILE A O 1
ATOM 2789 N N . GLY A 1 352 ? -2.784 -9.449 8.366 1.00 89.44 352 GLY A N 1
ATOM 2790 C CA . GLY A 1 352 ? -1.323 -9.503 8.226 1.00 89.44 352 GLY A CA 1
ATOM 2791 C C . GLY A 1 352 ? -0.675 -8.207 7.730 1.00 89.44 352 GLY A C 1
ATOM 2792 O O . GLY A 1 352 ? 0.545 -8.100 7.766 1.00 89.44 352 GLY A O 1
ATOM 2793 N N . ASP A 1 353 ? -1.477 -7.217 7.334 1.00 96.38 353 ASP A N 1
ATOM 2794 C CA . ASP A 1 353 ? -1.041 -5.861 6.999 1.00 96.38 353 ASP A CA 1
ATOM 2795 C C . ASP A 1 353 ? -1.918 -4.848 7.769 1.00 96.38 353 ASP A C 1
ATOM 2797 O O . ASP A 1 353 ? -3.131 -4.798 7.531 1.00 96.38 353 ASP A O 1
ATOM 2801 N N . PRO A 1 354 ? -1.356 -4.081 8.727 1.00 96.50 354 PRO A N 1
ATOM 2802 C CA . PRO A 1 354 ? -2.139 -3.180 9.578 1.00 96.50 354 PRO A CA 1
ATOM 2803 C C . PRO A 1 354 ? -2.867 -2.071 8.811 1.00 96.50 354 PRO A C 1
ATOM 2805 O O . PRO A 1 354 ? -4.007 -1.737 9.129 1.00 96.50 354 PRO A O 1
ATOM 2808 N N . GLN A 1 355 ? -2.243 -1.538 7.761 1.00 97.06 355 GLN A N 1
ATOM 2809 C CA . GLN A 1 355 ? -2.824 -0.492 6.920 1.00 97.06 355 GLN A CA 1
ATOM 2810 C C . GLN A 1 355 ? -4.030 -1.024 6.141 1.00 97.06 355 GLN A C 1
ATOM 2812 O O . GLN A 1 355 ? -5.101 -0.415 6.125 1.00 97.06 355 GLN A O 1
ATOM 2817 N N . ALA A 1 356 ? -3.915 -2.220 5.568 1.00 98.00 356 ALA A N 1
ATOM 2818 C CA . ALA A 1 356 ? -5.035 -2.869 4.912 1.00 98.00 356 ALA A CA 1
ATOM 2819 C C . ALA A 1 356 ? -6.147 -3.261 5.894 1.00 98.00 356 ALA A C 1
ATOM 2821 O O . ALA A 1 356 ? -7.321 -3.200 5.522 1.00 98.00 356 ALA A O 1
ATOM 2822 N N . ALA A 1 357 ? -5.817 -3.617 7.140 1.00 97.94 357 ALA A N 1
ATOM 2823 C CA . ALA A 1 357 ? -6.820 -3.803 8.187 1.00 97.94 357 ALA A CA 1
ATOM 2824 C C . ALA A 1 357 ? -7.578 -2.498 8.468 1.00 97.94 357 ALA A C 1
ATOM 2826 O O . ALA A 1 357 ? -8.808 -2.502 8.512 1.00 97.94 357 ALA A O 1
ATOM 2827 N N . ALA A 1 358 ? -6.869 -1.371 8.554 1.00 98.25 358 ALA A N 1
ATOM 2828 C CA . ALA A 1 358 ? -7.478 -0.062 8.746 1.00 98.25 358 ALA A CA 1
ATOM 2829 C C . ALA A 1 358 ? -8.350 0.381 7.563 1.00 98.25 358 ALA A C 1
ATOM 2831 O O . ALA A 1 358 ? -9.441 0.899 7.785 1.00 98.25 358 ALA A O 1
ATOM 2832 N N . ALA A 1 359 ? -7.941 0.127 6.318 1.00 98.31 359 ALA A N 1
ATOM 2833 C CA . ALA A 1 359 ? -8.760 0.432 5.141 1.00 98.31 359 ALA A CA 1
ATOM 2834 C C . ALA A 1 359 ? -10.061 -0.391 5.092 1.00 98.31 359 ALA A C 1
ATOM 2836 O O . ALA A 1 359 ? -11.127 0.157 4.795 1.00 98.31 359 ALA A O 1
ATOM 2837 N N . LEU A 1 360 ? -9.993 -1.687 5.426 1.00 97.94 360 LEU A N 1
ATOM 2838 C CA . LEU A 1 360 ? -11.173 -2.549 5.560 1.00 97.94 360 LEU A CA 1
ATOM 2839 C C . LEU A 1 360 ? -12.100 -2.035 6.664 1.00 97.94 360 LEU A C 1
ATOM 2841 O O . LEU A 1 360 ? -13.304 -1.877 6.447 1.00 97.94 360 LEU A O 1
ATOM 2845 N N . ALA A 1 361 ? -11.527 -1.744 7.831 1.00 97.62 361 ALA A N 1
ATOM 2846 C CA . ALA A 1 361 ? -12.257 -1.254 8.986 1.00 97.62 361 ALA A CA 1
ATOM 2847 C C . ALA A 1 361 ? -12.954 0.080 8.683 1.00 97.62 361 ALA A C 1
ATOM 2849 O O . ALA A 1 361 ? -14.141 0.228 8.964 1.00 97.62 361 ALA A O 1
ATOM 2850 N N . ASP A 1 362 ? -12.259 1.021 8.041 1.00 97.62 362 ASP A N 1
ATOM 2851 C CA . ASP A 1 362 ? -12.800 2.334 7.695 1.00 97.62 362 ASP A CA 1
ATOM 2852 C C . ASP A 1 362 ? -13.922 2.249 6.656 1.00 97.62 362 ASP A C 1
ATOM 2854 O O . ASP A 1 362 ? -14.933 2.939 6.788 1.00 97.62 362 ASP A O 1
ATOM 2858 N N . ALA A 1 363 ? -13.797 1.376 5.650 1.00 97.62 363 ALA A N 1
ATOM 2859 C CA . ALA A 1 363 ? -14.861 1.143 4.675 1.00 97.62 363 ALA A CA 1
ATOM 2860 C C . ALA A 1 363 ? -16.139 0.612 5.349 1.00 97.62 363 ALA A C 1
ATOM 2862 O O . ALA A 1 363 ? -17.229 1.132 5.104 1.00 97.62 363 ALA A O 1
ATOM 2863 N N . LEU A 1 364 ? -16.006 -0.381 6.234 1.00 96.12 364 LEU A N 1
ATOM 2864 C CA . LEU A 1 364 ? -17.132 -0.960 6.972 1.00 96.12 364 LEU A CA 1
ATOM 2865 C C . LEU A 1 364 ? -17.739 0.021 7.981 1.00 96.12 364 LEU A C 1
ATOM 2867 O O . LEU A 1 364 ? -18.962 0.122 8.081 1.00 96.12 364 LEU A O 1
ATOM 2871 N N . PHE A 1 365 ? -16.901 0.761 8.708 1.00 94.69 365 PHE A N 1
ATOM 2872 C CA . PHE A 1 365 ? -17.346 1.721 9.714 1.00 94.69 365 PHE A CA 1
ATOM 2873 C C . PHE A 1 365 ? -18.064 2.911 9.077 1.00 94.69 365 PHE A C 1
ATOM 2875 O O . PHE A 1 365 ? -19.149 3.303 9.510 1.00 94.69 365 PHE A O 1
ATOM 2882 N N . ARG A 1 366 ? -17.490 3.466 8.004 1.00 94.50 366 ARG A N 1
ATOM 2883 C CA . ARG A 1 366 ? -17.986 4.692 7.375 1.00 94.50 366 ARG A CA 1
ATOM 2884 C C . ARG A 1 366 ? -19.226 4.482 6.510 1.00 94.50 366 ARG A C 1
ATOM 2886 O O . ARG A 1 366 ? -20.113 5.340 6.509 1.00 94.50 366 ARG A O 1
ATOM 2893 N N . GLU A 1 367 ? -19.276 3.384 5.763 1.00 94.06 367 GLU A N 1
ATOM 2894 C CA . GLU A 1 367 ? -20.364 3.094 4.817 1.00 94.06 367 GLU A CA 1
ATOM 2895 C C . GLU A 1 367 ? -21.413 2.132 5.412 1.00 94.06 367 GLU A C 1
ATOM 2897 O O . GLU A 1 367 ? -22.487 1.936 4.842 1.00 94.06 367 GLU A O 1
ATOM 2902 N N . GLY A 1 368 ? -21.134 1.558 6.588 1.00 91.56 368 GLY A N 1
ATOM 2903 C CA . GLY A 1 368 ? -21.955 0.533 7.229 1.00 91.56 368 GLY A CA 1
ATOM 2904 C C . GLY A 1 368 ? -21.787 -0.851 6.591 1.00 91.56 368 GLY A C 1
ATOM 2905 O O . GLY A 1 368 ? -21.229 -0.986 5.500 1.00 91.56 368 GLY A O 1
ATOM 2906 N N . ARG A 1 369 ? -22.313 -1.898 7.256 1.00 90.56 369 ARG A N 1
ATOM 2907 C CA . ARG A 1 369 ? -22.149 -3.303 6.821 1.00 90.56 369 ARG A CA 1
ATOM 2908 C C . ARG A 1 369 ? -22.494 -3.508 5.339 1.00 90.56 369 ARG A C 1
ATOM 2910 O O . ARG A 1 369 ? -21.626 -4.016 4.632 1.00 90.56 369 ARG A O 1
ATOM 2917 N N . PRO A 1 370 ? -23.686 -3.132 4.827 1.00 94.69 370 PRO A N 1
ATOM 2918 C CA . PRO A 1 370 ? -24.059 -3.546 3.481 1.00 94.69 370 PRO A CA 1
ATOM 2919 C C . PRO A 1 370 ? -23.214 -2.872 2.397 1.00 94.69 370 PRO A C 1
ATOM 2921 O O . PRO A 1 370 ? -22.674 -3.552 1.527 1.00 94.69 370 PRO A O 1
ATOM 2924 N N . GLU A 1 371 ? -23.084 -1.544 2.432 1.00 96.75 371 GLU A N 1
ATOM 2925 C CA . GLU A 1 371 ? -22.382 -0.834 1.360 1.00 96.75 371 GLU A CA 1
ATOM 2926 C C . GLU A 1 371 ? -20.863 -0.945 1.498 1.00 96.75 371 GLU A C 1
ATOM 2928 O O . GLU A 1 371 ? -20.191 -1.213 0.503 1.00 96.75 371 GLU A O 1
ATOM 2933 N N . GLY A 1 372 ? -20.322 -0.869 2.719 1.00 97.19 372 GLY A N 1
ATOM 2934 C CA . GLY A 1 372 ? -18.894 -1.083 2.967 1.00 97.19 372 GLY A CA 1
ATOM 2935 C C . GLY A 1 372 ? -18.431 -2.459 2.488 1.00 97.19 372 GLY A C 1
ATOM 2936 O O . GLY A 1 372 ? -17.424 -2.572 1.789 1.00 97.19 372 GLY A O 1
ATOM 2937 N N . THR A 1 373 ? -19.223 -3.502 2.753 1.00 97.38 373 THR A N 1
ATOM 2938 C CA . THR A 1 373 ? -18.921 -4.855 2.267 1.00 97.38 373 THR A CA 1
ATOM 2939 C C . THR A 1 373 ? -18.970 -4.945 0.746 1.00 97.38 373 THR A C 1
ATOM 2941 O O . THR A 1 373 ? -18.066 -5.517 0.141 1.00 97.38 373 THR A O 1
ATOM 2944 N N . LYS A 1 374 ? -19.985 -4.357 0.097 1.00 98.38 374 LYS A N 1
ATOM 2945 C CA . LYS A 1 374 ? -20.062 -4.356 -1.373 1.00 98.38 374 LYS A CA 1
ATOM 2946 C C . LYS A 1 374 ? -18.876 -3.634 -2.000 1.00 98.38 374 LYS A C 1
ATOM 2948 O O . LYS A 1 374 ? -18.385 -4.084 -3.031 1.00 98.38 374 LYS A O 1
ATOM 2953 N N . ILE A 1 375 ? -18.413 -2.535 -1.404 1.00 98.62 375 ILE A N 1
ATOM 2954 C CA . ILE A 1 375 ? -17.210 -1.828 -1.858 1.00 98.62 375 ILE A CA 1
ATOM 2955 C C . ILE A 1 375 ? -16.000 -2.763 -1.804 1.00 98.62 375 ILE A C 1
ATOM 2957 O O . ILE A 1 375 ? -15.308 -2.900 -2.811 1.00 98.62 375 ILE A O 1
ATOM 2961 N N . ILE A 1 376 ? -15.795 -3.463 -0.686 1.00 98.50 376 ILE A N 1
ATOM 2962 C CA . ILE A 1 376 ? -14.688 -4.415 -0.519 1.00 98.50 376 ILE A CA 1
ATOM 2963 C C . ILE A 1 376 ? -14.789 -5.569 -1.530 1.00 98.50 376 ILE A C 1
ATOM 2965 O O . ILE A 1 376 ? -13.828 -5.850 -2.241 1.00 98.50 376 ILE A O 1
ATOM 2969 N N . GLN A 1 377 ? -15.957 -6.202 -1.662 1.00 98.44 377 GLN A N 1
ATOM 2970 C CA . GLN A 1 377 ? -16.183 -7.312 -2.599 1.00 98.44 377 GLN A CA 1
ATOM 2971 C C . GLN A 1 377 ? -15.961 -6.889 -4.060 1.00 98.44 377 GLN A C 1
ATOM 2973 O O . GLN A 1 377 ? -15.326 -7.605 -4.833 1.00 98.44 377 GLN A O 1
ATOM 2978 N N . ARG A 1 378 ? -16.438 -5.700 -4.450 1.00 98.62 378 ARG A N 1
ATOM 2979 C CA . ARG A 1 378 ? -16.185 -5.138 -5.787 1.00 98.62 378 ARG A CA 1
ATOM 2980 C C . ARG A 1 378 ? -14.703 -4.829 -5.991 1.00 98.62 378 ARG A C 1
ATOM 2982 O O . ARG A 1 378 ? -14.200 -5.075 -7.080 1.00 98.62 378 ARG A O 1
ATOM 2989 N N . ALA A 1 379 ? -14.013 -4.308 -4.976 1.00 98.50 379 ALA A N 1
ATOM 2990 C CA . ALA A 1 379 ? -12.582 -4.026 -5.051 1.00 98.50 379 ALA A CA 1
ATOM 2991 C C . ALA A 1 379 ? -11.759 -5.307 -5.252 1.00 98.50 379 ALA A C 1
ATOM 2993 O O . ALA A 1 379 ? -10.902 -5.339 -6.131 1.00 98.50 379 ALA A O 1
ATOM 2994 N N . ILE A 1 380 ? -12.091 -6.380 -4.525 1.00 98.56 380 ILE A N 1
ATOM 2995 C CA . ILE A 1 380 ? -11.521 -7.719 -4.736 1.00 98.56 380 ILE A CA 1
ATOM 2996 C C . ILE A 1 380 ? -11.777 -8.179 -6.175 1.00 98.56 380 ILE A C 1
ATOM 2998 O O . ILE A 1 380 ? -10.839 -8.533 -6.882 1.00 98.56 380 ILE A O 1
ATOM 3002 N N . ASN A 1 381 ? -13.027 -8.108 -6.644 1.00 98.00 381 ASN A N 1
ATOM 3003 C CA . ASN A 1 381 ? -13.408 -8.589 -7.974 1.00 98.00 381 ASN A CA 1
ATOM 3004 C C . ASN A 1 381 ? -12.832 -7.775 -9.141 1.00 98.00 381 ASN A C 1
ATOM 3006 O O . ASN A 1 381 ? -12.811 -8.266 -10.265 1.00 98.00 381 ASN A O 1
ATOM 3010 N N . LYS A 1 382 ? -12.367 -6.545 -8.912 1.00 96.69 382 LYS A N 1
ATOM 3011 C CA . LYS A 1 382 ? -11.620 -5.793 -9.930 1.00 96.69 382 LYS A CA 1
ATOM 3012 C C . LYS A 1 382 ? -10.219 -6.361 -10.170 1.00 96.69 382 LYS A C 1
ATOM 3014 O O . LYS A 1 382 ? -9.669 -6.137 -11.241 1.00 96.69 382 LYS A O 1
ATOM 3019 N N . ILE A 1 383 ? -9.657 -7.066 -9.189 1.00 95.69 383 ILE A N 1
ATOM 3020 C CA . ILE A 1 383 ? -8.324 -7.681 -9.263 1.00 95.69 383 ILE A CA 1
ATOM 3021 C C . ILE A 1 383 ? -8.446 -9.174 -9.576 1.00 95.69 383 ILE A C 1
ATOM 3023 O O . ILE A 1 383 ? -7.704 -9.692 -10.401 1.00 95.69 383 ILE A O 1
ATOM 3027 N N . LEU A 1 384 ? -9.413 -9.854 -8.953 1.00 93.62 384 LEU A N 1
ATOM 3028 C CA . LEU A 1 384 ? -9.717 -11.272 -9.143 1.00 93.62 384 LEU A CA 1
ATOM 3029 C C . LEU A 1 384 ? -11.177 -11.428 -9.609 1.00 93.62 384 LEU A C 1
ATOM 3031 O O . LEU A 1 384 ? -12.068 -11.624 -8.776 1.00 93.62 384 LEU A O 1
ATOM 3035 N N . PRO A 1 385 ? -11.466 -11.298 -10.918 1.00 93.94 385 PRO A N 1
ATOM 3036 C CA . PRO A 1 385 ? -12.833 -11.312 -11.435 1.00 93.94 385 PRO A CA 1
ATOM 3037 C C . PRO A 1 385 ? -13.638 -12.540 -11.002 1.00 93.94 385 PRO A C 1
ATOM 3039 O O . PRO A 1 385 ? -13.271 -13.675 -11.283 1.00 93.94 385 PRO A O 1
ATOM 3042 N N . GLY A 1 386 ? -14.767 -12.298 -10.328 1.00 91.50 386 GLY A N 1
ATOM 3043 C CA . GLY A 1 386 ? -15.695 -13.345 -9.891 1.00 91.50 386 GLY A CA 1
ATOM 3044 C C . GLY A 1 386 ? -15.245 -14.149 -8.668 1.00 91.50 386 GLY A C 1
ATOM 3045 O O . GLY A 1 386 ? -15.954 -15.076 -8.283 1.00 91.50 386 GLY A O 1
ATOM 3046 N N . GLN A 1 387 ? -14.121 -13.792 -8.039 1.00 96.00 387 GLN A N 1
ATOM 3047 C CA . GLN A 1 387 ? -13.582 -14.507 -6.881 1.00 96.00 387 GLN A CA 1
ATOM 3048 C C . GLN A 1 387 ? -14.540 -14.515 -5.688 1.00 96.00 387 GLN A C 1
ATOM 3050 O O . GLN A 1 387 ? -14.579 -15.488 -4.938 1.00 96.00 387 GLN A O 1
ATOM 3055 N N . VAL A 1 388 ? -15.293 -13.429 -5.488 1.00 97.31 388 VAL A N 1
ATOM 3056 C CA . VAL A 1 388 ? -16.244 -13.307 -4.377 1.00 97.31 388 VAL A CA 1
ATOM 3057 C C . VAL A 1 388 ? -17.602 -12.824 -4.867 1.00 97.31 388 VAL A C 1
ATOM 3059 O O . VAL A 1 388 ? -17.713 -12.011 -5.786 1.00 97.31 388 VAL A O 1
ATOM 3062 N N . LYS A 1 389 ? -18.678 -13.296 -4.241 1.00 97.25 389 LYS A N 1
ATOM 3063 C CA . LYS A 1 389 ? -20.027 -12.804 -4.530 1.00 97.25 389 LYS A CA 1
ATOM 3064 C C . LYS A 1 389 ? -20.198 -11.391 -3.963 1.00 97.25 389 LYS A C 1
ATOM 3066 O O . LYS A 1 389 ? -19.780 -11.126 -2.845 1.00 97.25 389 LYS A O 1
ATOM 3071 N N . VAL A 1 390 ? -20.835 -10.488 -4.713 1.00 97.69 390 VAL A N 1
ATOM 3072 C CA . VAL A 1 390 ? -21.181 -9.138 -4.224 1.00 97.69 390 VAL A CA 1
ATOM 3073 C C . VAL A 1 390 ? -22.560 -9.176 -3.559 1.00 97.69 390 VAL A C 1
ATOM 3075 O O . VAL A 1 390 ? -23.568 -8.831 -4.174 1.00 97.69 390 VAL A O 1
ATOM 3078 N N . ASP A 1 391 ? -22.621 -9.654 -2.321 1.00 96.06 391 ASP A N 1
ATOM 3079 C CA . ASP A 1 391 ? -23.865 -9.914 -1.582 1.00 96.06 391 ASP A CA 1
ATOM 3080 C C . ASP A 1 391 ? -24.022 -9.098 -0.295 1.00 96.06 391 ASP A C 1
ATOM 3082 O O . ASP A 1 391 ? -25.016 -9.266 0.410 1.00 96.06 391 ASP A O 1
ATOM 3086 N N . ALA A 1 392 ? -23.098 -8.169 -0.027 1.00 95.69 392 ALA A N 1
ATOM 3087 C CA . ALA A 1 392 ? -23.129 -7.321 1.163 1.00 95.69 392 ALA A CA 1
ATOM 3088 C C . ALA A 1 392 ? -22.895 -8.076 2.487 1.00 95.69 392 ALA A C 1
ATOM 3090 O O . ALA A 1 392 ? -23.124 -7.506 3.558 1.00 95.69 392 ALA A O 1
ATOM 3091 N N . HIS A 1 393 ? -22.428 -9.328 2.420 1.00 91.88 393 HIS A N 1
ATOM 3092 C CA . HIS A 1 393 ? -22.090 -10.141 3.580 1.00 91.88 393 HIS A CA 1
ATOM 3093 C C . HIS A 1 393 ? -20.587 -10.492 3.578 1.00 91.88 393 HIS A C 1
ATOM 3095 O O . HIS A 1 393 ? -20.131 -11.229 2.701 1.00 91.88 393 HIS A O 1
ATOM 3101 N N . PRO A 1 394 ? -19.780 -9.960 4.520 1.00 87.25 394 PRO A N 1
ATOM 3102 C CA . PRO A 1 394 ? -18.328 -10.129 4.509 1.00 87.25 394 PRO A CA 1
ATOM 3103 C C . PRO A 1 394 ? -17.944 -11.489 5.108 1.00 87.25 394 PRO A C 1
ATOM 3105 O O . PRO A 1 394 ? -17.292 -11.567 6.144 1.00 87.25 394 PRO A O 1
ATOM 3108 N N . GLY A 1 395 ? -18.384 -12.564 4.454 1.00 88.56 395 GLY A N 1
ATOM 3109 C CA . GLY A 1 395 ? -18.138 -13.932 4.891 1.00 88.56 395 GLY A CA 1
ATOM 3110 C C . GLY A 1 395 ? -16.713 -14.410 4.608 1.00 88.56 395 GLY A C 1
ATOM 3111 O O . GLY A 1 395 ? -15.857 -13.678 4.098 1.00 88.56 395 GLY A O 1
ATOM 3112 N N . LYS A 1 396 ? -16.486 -15.696 4.889 1.00 91.19 396 LYS A N 1
ATOM 3113 C CA . LYS A 1 396 ? -15.194 -16.380 4.754 1.00 91.19 396 LYS A CA 1
ATOM 3114 C C . LYS A 1 396 ? -14.483 -16.111 3.428 1.00 91.19 396 LYS A C 1
ATOM 3116 O O . LYS A 1 396 ? -13.297 -15.800 3.444 1.00 91.19 396 LYS A O 1
ATOM 3121 N N . ASP A 1 397 ? -15.193 -16.186 2.305 1.00 94.00 397 ASP A N 1
ATOM 3122 C CA . ASP A 1 397 ? -14.589 -16.022 0.976 1.00 94.00 397 ASP A CA 1
ATOM 3123 C C . ASP A 1 397 ? -14.120 -14.585 0.733 1.00 94.00 397 ASP A C 1
ATOM 3125 O O . ASP A 1 397 ? -13.024 -14.366 0.216 1.00 94.00 397 ASP A O 1
ATOM 3129 N N . THR A 1 398 ? -14.911 -13.598 1.178 1.00 95.44 398 THR A N 1
ATOM 3130 C CA . THR A 1 398 ? -14.533 -12.177 1.107 1.00 95.44 398 THR A CA 1
ATOM 3131 C C . THR A 1 398 ? -13.266 -11.937 1.917 1.00 95.44 398 THR A C 1
ATOM 3133 O O . THR A 1 398 ? -12.314 -11.338 1.419 1.00 95.44 398 THR A O 1
ATOM 3136 N N . PHE A 1 399 ? -13.223 -12.453 3.146 1.00 94.44 399 PHE A N 1
ATOM 3137 C CA . PHE A 1 399 ? -12.081 -12.269 4.031 1.00 94.44 399 PHE A CA 1
ATOM 3138 C C . PHE A 1 399 ? -10.827 -13.020 3.553 1.00 94.44 399 PHE A C 1
ATOM 3140 O O . PHE A 1 399 ? -9.729 -12.465 3.569 1.00 94.44 399 PHE A O 1
ATOM 3147 N N . ALA A 1 400 ? -10.973 -14.257 3.072 1.00 94.31 400 ALA A N 1
ATOM 3148 C CA . ALA A 1 400 ? -9.870 -15.046 2.533 1.00 94.31 400 ALA A CA 1
ATOM 3149 C C . ALA A 1 400 ? -9.260 -14.395 1.283 1.00 94.31 400 ALA A C 1
ATOM 3151 O O . ALA A 1 400 ? -8.036 -14.289 1.187 1.00 94.31 400 ALA A O 1
ATOM 3152 N N . ALA A 1 401 ? -10.095 -13.903 0.361 1.00 97.31 401 ALA A N 1
ATOM 3153 C CA . ALA A 1 401 ? -9.632 -13.190 -0.825 1.00 97.31 401 ALA A CA 1
ATOM 3154 C C . ALA A 1 401 ? -8.946 -11.866 -0.457 1.00 97.31 401 ALA A C 1
ATOM 3156 O O . ALA A 1 401 ? -7.851 -11.593 -0.950 1.00 97.31 401 ALA A O 1
ATOM 3157 N N . TYR A 1 402 ? -9.527 -11.090 0.468 1.00 97.75 402 TYR A N 1
ATOM 3158 C CA . TYR A 1 402 ? -8.908 -9.868 0.989 1.00 97.75 402 TYR A CA 1
ATOM 3159 C C . TYR A 1 402 ? -7.514 -10.155 1.556 1.00 97.75 402 TYR A C 1
ATOM 3161 O O . TYR A 1 402 ? -6.526 -9.561 1.133 1.00 97.75 402 TYR A O 1
ATOM 3169 N N . LYS A 1 403 ? -7.417 -11.138 2.459 1.00 96.19 403 LYS A N 1
ATOM 3170 C CA . LYS A 1 403 ? -6.159 -11.562 3.081 1.00 96.19 403 LYS A CA 1
ATOM 3171 C C . LYS A 1 403 ? -5.134 -12.068 2.061 1.00 96.19 403 LYS A C 1
ATOM 3173 O O . LYS A 1 403 ? -3.936 -11.878 2.249 1.00 96.19 403 LYS A O 1
ATOM 3178 N N . SER A 1 404 ? -5.578 -12.729 0.996 1.00 96.31 404 SER A N 1
ATOM 3179 C CA . SER A 1 404 ? -4.682 -13.180 -0.070 1.00 96.31 404 SER A CA 1
ATOM 3180 C C . SER A 1 404 ? -4.071 -12.001 -0.825 1.00 96.31 404 SER A C 1
ATOM 3182 O O . SER A 1 404 ? -2.867 -11.994 -1.056 1.00 96.31 404 SER A O 1
ATOM 3184 N N . LEU A 1 405 ? -4.883 -10.999 -1.167 1.00 95.31 405 LEU A N 1
ATOM 3185 C CA . LEU A 1 405 ? -4.450 -9.819 -1.919 1.00 95.31 405 LEU A CA 1
ATOM 3186 C C . LEU A 1 405 ? -3.521 -8.907 -1.110 1.00 95.31 405 LEU A C 1
ATOM 3188 O O . LEU A 1 405 ? -2.601 -8.322 -1.659 1.00 95.31 405 LEU A O 1
ATOM 3192 N N . VAL A 1 406 ? -3.708 -8.786 0.206 1.00 96.75 406 VAL A N 1
ATOM 3193 C CA . VAL A 1 406 ? -2.851 -7.895 1.017 1.00 96.75 406 VAL A CA 1
ATOM 3194 C C . VAL A 1 406 ? -1.431 -8.426 1.237 1.00 96.75 406 VAL A C 1
ATOM 3196 O O . VAL A 1 406 ? -0.549 -7.655 1.611 1.00 96.75 406 VAL A O 1
ATOM 3199 N N . ARG A 1 407 ? -1.202 -9.733 1.035 1.00 90.69 407 ARG A N 1
ATOM 3200 C CA . ARG A 1 407 ? 0.115 -10.371 1.216 1.00 90.69 407 ARG A CA 1
ATOM 3201 C C . ARG A 1 407 ? 1.122 -9.950 0.157 1.00 90.69 407 ARG A C 1
ATOM 3203 O O . ARG A 1 407 ? 2.318 -9.954 0.432 1.00 90.69 407 ARG A O 1
ATOM 3210 N N . ASP A 1 408 ? 0.641 -9.624 -1.034 1.00 86.50 408 ASP A N 1
ATOM 3211 C CA . ASP A 1 408 ? 1.466 -9.127 -2.121 1.00 86.50 408 ASP A CA 1
ATOM 3212 C C . ASP A 1 408 ? 1.344 -7.591 -2.200 1.00 86.50 408 ASP A C 1
ATOM 3214 O O . ASP A 1 408 ? 0.237 -7.073 -2.349 1.00 86.50 408 ASP A O 1
ATOM 3218 N N . PRO A 1 409 ? 2.446 -6.822 -2.103 1.00 84.06 409 PRO A N 1
ATOM 3219 C CA . PRO A 1 409 ? 2.386 -5.360 -2.113 1.00 84.06 409 PRO A CA 1
ATOM 3220 C C . PRO A 1 409 ? 1.717 -4.756 -3.358 1.00 84.06 409 PRO A C 1
ATOM 3222 O O . PRO A 1 409 ? 1.086 -3.701 -3.253 1.00 84.06 409 PRO A O 1
ATOM 3225 N N . GLY A 1 410 ? 1.842 -5.402 -4.525 1.00 82.56 410 GLY A N 1
ATOM 3226 C CA . GLY A 1 410 ? 1.256 -4.922 -5.778 1.00 82.56 410 GLY A CA 1
ATOM 3227 C C . GLY A 1 410 ? -0.268 -5.003 -5.759 1.00 82.56 410 GLY A C 1
ATOM 3228 O O . GLY A 1 410 ? -0.962 -3.996 -5.910 1.00 82.56 410 GLY A O 1
ATOM 3229 N N . THR A 1 411 ? -0.800 -6.196 -5.516 1.00 89.06 411 THR A N 1
ATOM 3230 C CA . THR A 1 411 ? -2.242 -6.434 -5.388 1.00 89.06 411 THR A CA 1
ATOM 3231 C C . THR A 1 411 ? -2.837 -5.754 -4.157 1.00 89.06 411 THR A C 1
ATOM 3233 O O . THR A 1 411 ? -3.955 -5.245 -4.247 1.00 89.06 411 THR A O 1
ATOM 3236 N N . ARG A 1 412 ? -2.083 -5.610 -3.058 1.00 96.00 412 ARG A N 1
ATOM 3237 C CA . ARG A 1 412 ? -2.463 -4.768 -1.915 1.00 96.00 412 ARG A CA 1
ATOM 3238 C C . ARG A 1 412 ? -2.707 -3.332 -2.353 1.00 96.00 412 ARG A C 1
ATOM 3240 O O . ARG A 1 412 ? -3.780 -2.804 -2.088 1.00 96.00 412 ARG A O 1
ATOM 3247 N N . ARG A 1 413 ? -1.753 -2.699 -3.046 1.00 94.12 413 ARG A N 1
ATOM 3248 C CA . ARG A 1 413 ? -1.906 -1.317 -3.531 1.00 94.12 413 ARG A CA 1
ATOM 3249 C C . ARG A 1 413 ? -3.167 -1.168 -4.382 1.00 94.12 413 ARG A C 1
ATOM 3251 O O . ARG A 1 413 ? -3.976 -0.282 -4.116 1.00 94.12 413 ARG A O 1
ATOM 3258 N N . TRP A 1 414 ? -3.376 -2.065 -5.347 1.00 94.00 414 TRP A N 1
ATOM 3259 C CA . TRP A 1 414 ? -4.582 -2.057 -6.179 1.00 94.00 414 TRP A CA 1
ATOM 3260 C C . TRP A 1 414 ? -5.864 -2.264 -5.374 1.00 94.00 414 TRP A C 1
ATOM 3262 O O . TRP A 1 414 ? -6.890 -1.659 -5.683 1.00 94.00 414 TRP A O 1
ATOM 3272 N N . LEU A 1 415 ? -5.831 -3.107 -4.343 1.00 98.31 415 LEU A N 1
ATOM 3273 C CA . LEU A 1 415 ? -6.979 -3.351 -3.478 1.00 98.31 415 LEU A CA 1
ATOM 3274 C C . LEU A 1 415 ? -7.352 -2.081 -2.711 1.00 98.31 415 LEU A C 1
ATOM 3276 O O . LEU A 1 415 ? -8.507 -1.661 -2.769 1.00 98.31 415 LEU A O 1
ATOM 3280 N N . LEU A 1 416 ? -6.379 -1.444 -2.054 1.00 98.31 416 LEU A N 1
ATOM 3281 C CA . LEU A 1 416 ? -6.593 -0.205 -1.300 1.00 98.31 416 LEU A CA 1
ATOM 3282 C C . LEU A 1 416 ? -7.071 0.932 -2.209 1.00 98.31 416 LEU A C 1
ATOM 3284 O O . LEU A 1 416 ? -8.011 1.651 -1.867 1.00 98.31 416 LEU A O 1
ATOM 3288 N N . ASP A 1 417 ? -6.502 1.030 -3.410 1.00 97.00 417 ASP A N 1
ATOM 3289 C CA . ASP A 1 417 ? -6.925 1.997 -4.417 1.00 97.00 417 ASP A CA 1
ATOM 3290 C C . ASP A 1 417 ? -8.379 1.797 -4.844 1.00 97.00 417 ASP A C 1
ATOM 3292 O O . ASP A 1 417 ? -9.161 2.748 -4.876 1.00 97.00 417 ASP A O 1
ATOM 3296 N N . ASN A 1 418 ? -8.765 0.551 -5.116 1.00 98.19 418 ASN A N 1
ATOM 3297 C CA . ASN A 1 418 ? -10.125 0.222 -5.515 1.00 98.19 418 ASN A CA 1
ATOM 3298 C C . ASN A 1 418 ? -11.146 0.418 -4.384 1.00 98.19 418 ASN A C 1
ATOM 3300 O O . ASN A 1 418 ? -12.299 0.757 -4.667 1.00 98.19 418 ASN A O 1
ATOM 3304 N N . ILE A 1 419 ? -10.743 0.233 -3.123 1.00 98.44 419 ILE A N 1
ATOM 3305 C CA . ILE A 1 419 ? -11.574 0.550 -1.953 1.00 98.44 419 ILE A CA 1
ATOM 3306 C C . ILE A 1 419 ? -11.779 2.063 -1.853 1.00 98.44 419 ILE A C 1
ATOM 3308 O O . ILE A 1 419 ? -12.921 2.511 -1.739 1.00 98.44 419 ILE A O 1
ATOM 3312 N N . ALA A 1 420 ? -10.710 2.856 -1.950 1.00 97.81 420 ALA A N 1
ATOM 3313 C CA . ALA A 1 420 ? -10.787 4.316 -1.919 1.00 97.81 420 ALA A CA 1
ATOM 3314 C C . ALA A 1 420 ? -11.679 4.875 -3.045 1.00 97.81 420 ALA A C 1
ATOM 3316 O O . ALA A 1 420 ? -12.546 5.724 -2.801 1.00 97.81 420 ALA A O 1
ATOM 3317 N N . ASP A 1 421 ? -11.535 4.345 -4.263 1.00 96.31 421 ASP A N 1
ATOM 3318 C CA . ASP A 1 421 ? -12.380 4.705 -5.406 1.00 96.31 421 ASP A CA 1
ATOM 3319 C C . ASP A 1 421 ? -13.848 4.340 -5.161 1.00 96.31 421 ASP A C 1
ATOM 3321 O O . ASP A 1 421 ? -14.743 5.156 -5.388 1.00 96.31 421 ASP A O 1
ATOM 3325 N N . GLY A 1 422 ? -14.107 3.125 -4.662 1.00 97.50 422 GLY A N 1
ATOM 3326 C CA . GLY A 1 422 ? -15.458 2.656 -4.354 1.00 97.50 422 GLY A CA 1
ATOM 3327 C C . GLY A 1 422 ? -16.158 3.519 -3.304 1.00 97.50 422 GLY A C 1
ATOM 3328 O O . GLY A 1 422 ? -17.333 3.844 -3.465 1.00 97.50 422 GLY A O 1
ATOM 3329 N N . ARG A 1 423 ? -15.427 3.960 -2.276 1.00 96.38 423 ARG A N 1
ATOM 3330 C CA . ARG A 1 423 ? -15.937 4.877 -1.245 1.00 96.38 423 ARG A CA 1
ATOM 3331 C C . ARG A 1 423 ? -16.198 6.281 -1.767 1.00 96.38 423 ARG A C 1
ATOM 3333 O O . ARG A 1 423 ? -17.194 6.906 -1.420 1.00 96.38 423 ARG A O 1
ATOM 3340 N N . THR A 1 424 ? -15.322 6.789 -2.627 1.00 94.81 424 THR A N 1
ATOM 3341 C CA . THR A 1 424 ? -15.556 8.085 -3.272 1.00 94.81 424 THR A CA 1
ATOM 3342 C C . THR A 1 424 ? -16.811 8.029 -4.147 1.00 94.81 424 THR A C 1
ATOM 3344 O O . THR A 1 424 ? -17.618 8.960 -4.147 1.00 94.81 424 THR A O 1
ATOM 3347 N N . ALA A 1 425 ? -17.011 6.913 -4.854 1.00 93.88 425 ALA A N 1
ATOM 3348 C CA . ALA A 1 425 ? -18.162 6.696 -5.719 1.00 93.88 425 ALA A CA 1
ATOM 3349 C C . ALA A 1 425 ? -19.483 6.472 -4.958 1.00 93.88 425 ALA A C 1
ATOM 3351 O O . ALA A 1 425 ? -20.534 6.807 -5.501 1.00 93.88 425 ALA A O 1
ATOM 3352 N N . SER A 1 426 ? -19.466 5.955 -3.722 1.00 93.50 426 SER A N 1
ATOM 3353 C CA . SER A 1 426 ? -20.689 5.758 -2.922 1.00 93.50 426 SER A CA 1
ATOM 3354 C C . SER A 1 426 ? -21.279 7.063 -2.373 1.00 93.50 426 SER A C 1
ATOM 3356 O O . SER A 1 426 ? -22.430 7.077 -1.934 1.00 93.50 426 SER A O 1
ATOM 3358 N N . ARG A 1 427 ? -20.537 8.183 -2.425 1.00 90.12 427 ARG A N 1
ATOM 3359 C CA . ARG A 1 427 ? -20.950 9.477 -1.845 1.00 90.12 427 ARG A CA 1
ATOM 3360 C C . ARG A 1 427 ? -20.845 10.667 -2.814 1.00 90.12 427 ARG A C 1
ATOM 3362 O O . ARG A 1 427 ? -20.292 11.703 -2.434 1.00 90.12 427 ARG A O 1
ATOM 3369 N N . PRO A 1 428 ? -21.410 10.596 -4.034 1.00 87.81 428 PRO A N 1
ATOM 3370 C CA . PRO A 1 428 ? -21.211 11.630 -5.055 1.00 87.81 428 PRO A CA 1
ATOM 3371 C C . PRO A 1 428 ? -21.801 12.996 -4.665 1.00 87.81 428 PRO A C 1
ATOM 3373 O O . PRO A 1 428 ? -21.338 14.026 -5.144 1.00 87.81 428 PRO A O 1
ATOM 3376 N N . SER A 1 429 ? -22.796 13.015 -3.775 1.00 89.25 429 SER A N 1
ATOM 3377 C CA . SER A 1 429 ? -23.518 14.212 -3.329 1.00 89.25 429 SER A CA 1
ATOM 3378 C C . SER A 1 429 ? -23.250 14.577 -1.864 1.00 89.25 429 SER A C 1
ATOM 3380 O O . SER A 1 429 ? -24.069 15.246 -1.234 1.00 89.25 429 SER A O 1
ATOM 3382 N N . SER A 1 430 ? -22.140 14.111 -1.278 1.00 88.38 430 SER A N 1
ATOM 3383 C CA . SER A 1 430 ? -21.778 14.483 0.094 1.00 88.38 430 SER A CA 1
ATOM 3384 C C . SER A 1 430 ? -21.567 15.994 0.209 1.00 88.38 430 SER A C 1
ATOM 3386 O O . SER A 1 430 ? -20.778 16.571 -0.538 1.00 88.38 430 SER A O 1
ATOM 3388 N N . ALA A 1 431 ? -22.192 16.629 1.207 1.00 87.19 431 ALA A N 1
ATOM 3389 C CA . ALA A 1 431 ? -21.944 18.037 1.531 1.00 87.19 431 ALA A CA 1
ATOM 3390 C C . ALA A 1 431 ? -20.466 18.310 1.884 1.00 87.19 431 ALA A C 1
ATOM 3392 O O . ALA A 1 431 ? -19.986 19.428 1.732 1.00 87.19 431 ALA A O 1
ATOM 3393 N N . ASN A 1 432 ? -19.730 17.274 2.306 1.00 88.06 432 ASN A N 1
ATOM 3394 C CA . ASN A 1 432 ? -18.293 17.318 2.567 1.00 88.06 432 ASN A CA 1
ATOM 3395 C C . ASN A 1 432 ? -17.502 16.449 1.570 1.00 88.06 432 ASN A C 1
ATOM 3397 O O . ASN A 1 432 ? -16.618 15.688 1.959 1.00 88.06 432 ASN A O 1
ATOM 3401 N N . LEU A 1 433 ? -17.820 16.516 0.273 1.00 89.38 433 LEU A N 1
ATOM 3402 C CA . LEU A 1 433 ? -17.177 15.674 -0.746 1.00 89.38 433 LEU A CA 1
ATOM 3403 C C . LEU A 1 433 ? -15.641 15.774 -0.733 1.00 89.38 433 LEU A C 1
ATOM 3405 O O . LEU A 1 433 ? -14.961 14.762 -0.882 1.00 89.38 433 LEU A O 1
ATOM 3409 N N . LYS A 1 434 ? -15.082 16.974 -0.521 1.00 89.44 434 LYS A N 1
ATOM 3410 C CA . LYS A 1 434 ? -13.625 17.176 -0.439 1.00 89.44 434 LYS A CA 1
ATOM 3411 C C . LYS A 1 434 ? -13.015 16.424 0.748 1.00 89.44 434 LYS A C 1
ATOM 3413 O O . LYS A 1 434 ? -11.996 15.763 0.579 1.00 89.44 434 LYS A O 1
ATOM 3418 N N . GLY A 1 435 ? -13.641 16.503 1.923 1.00 89.56 435 GLY A N 1
ATOM 3419 C CA . GLY A 1 435 ? -13.186 15.783 3.111 1.00 89.56 435 GLY A CA 1
ATOM 3420 C C . GLY A 1 435 ? -13.335 14.267 2.978 1.00 89.56 435 GLY A C 1
ATOM 3421 O O . GLY A 1 435 ? -12.444 13.540 3.404 1.00 89.56 435 GLY A O 1
ATOM 3422 N N . GLU A 1 436 ? -14.407 13.784 2.341 1.00 91.62 436 GLU A N 1
ATOM 3423 C CA . GLU A 1 436 ? -14.575 12.348 2.074 1.00 91.62 436 GLU A CA 1
ATOM 3424 C C . GLU A 1 436 ? -13.523 11.819 1.095 1.00 91.62 436 GLU A C 1
ATOM 3426 O O . GLU A 1 436 ? -12.976 10.747 1.331 1.00 91.62 436 GLU A O 1
ATOM 3431 N N . LYS A 1 437 ? -13.185 12.579 0.044 1.00 92.94 437 LYS A N 1
ATOM 3432 C CA . LYS A 1 437 ? -12.093 12.223 -0.877 1.00 92.94 437 LYS A CA 1
ATOM 3433 C C . LYS A 1 437 ? -10.744 12.189 -0.167 1.00 92.94 437 LYS A C 1
ATOM 3435 O O . LYS A 1 437 ? -10.036 11.202 -0.283 1.00 92.94 437 LYS A O 1
ATOM 3440 N N . ALA A 1 438 ? -10.434 13.213 0.631 1.00 91.81 438 ALA A N 1
ATOM 3441 C CA . ALA A 1 438 ? -9.195 13.250 1.407 1.00 91.81 438 ALA A CA 1
ATOM 3442 C C . ALA A 1 438 ? -9.090 12.068 2.389 1.00 91.81 438 ALA A C 1
ATOM 3444 O O . ALA A 1 438 ? -8.030 11.460 2.496 1.00 91.81 438 ALA A O 1
ATOM 3445 N N . ARG A 1 439 ? -10.196 11.698 3.057 1.00 94.12 439 ARG A N 1
ATOM 3446 C CA . ARG A 1 439 ? -10.257 10.486 3.888 1.00 94.12 439 ARG A CA 1
ATOM 3447 C C . ARG A 1 439 ? -10.018 9.238 3.044 1.00 94.12 439 ARG A C 1
ATOM 3449 O O . ARG A 1 439 ? -9.163 8.443 3.396 1.00 94.12 439 ARG A O 1
ATOM 3456 N N . ALA A 1 440 ? -10.751 9.050 1.948 1.00 95.44 440 ALA A N 1
ATOM 3457 C CA . ALA A 1 440 ? -10.595 7.869 1.101 1.00 95.44 440 ALA A CA 1
ATOM 3458 C C . ALA A 1 440 ? -9.159 7.729 0.566 1.00 95.44 440 ALA A C 1
ATOM 3460 O O . ALA A 1 440 ? -8.611 6.630 0.595 1.00 95.44 440 ALA A O 1
ATOM 3461 N N . ASP A 1 441 ? -8.539 8.836 0.152 1.00 94.44 441 ASP A N 1
ATOM 3462 C CA . ASP A 1 441 ? -7.163 8.865 -0.343 1.00 94.44 441 ASP A CA 1
ATOM 3463 C C . ASP A 1 441 ? -6.129 8.581 0.754 1.00 94.44 441 ASP A C 1
ATOM 3465 O O . ASP A 1 441 ? -5.156 7.881 0.482 1.00 94.44 441 ASP A O 1
ATOM 3469 N N . HIS A 1 442 ? -6.356 9.032 1.995 1.00 95.38 442 HIS A N 1
ATOM 3470 C CA . HIS A 1 442 ? -5.504 8.690 3.145 1.00 95.38 442 HIS A CA 1
ATOM 3471 C C . HIS A 1 442 ? -5.383 7.173 3.336 1.00 95.38 442 HIS A C 1
ATOM 3473 O O . HIS A 1 442 ? -4.286 6.641 3.478 1.00 95.38 442 HIS A O 1
ATOM 3479 N N . PHE A 1 443 ? -6.502 6.451 3.238 1.00 96.50 443 PHE A N 1
ATOM 3480 C CA . PHE A 1 443 ? -6.530 4.989 3.384 1.00 96.50 443 PHE A CA 1
ATOM 3481 C C . PHE A 1 443 ? -5.948 4.219 2.184 1.00 96.50 443 PHE A C 1
ATOM 3483 O O . PHE A 1 443 ? -5.989 2.988 2.172 1.00 96.50 443 PHE A O 1
ATOM 3490 N N . ARG A 1 444 ? -5.377 4.910 1.186 1.00 95.25 444 ARG A N 1
ATOM 3491 C CA . ARG A 1 444 ? -4.511 4.277 0.180 1.00 95.25 444 ARG A CA 1
ATOM 3492 C C . ARG A 1 444 ? -3.101 4.004 0.713 1.00 95.25 444 ARG A C 1
ATOM 3494 O O . ARG A 1 444 ? -2.431 3.153 0.138 1.00 95.25 444 ARG A O 1
ATOM 3501 N N . PHE A 1 445 ? -2.671 4.718 1.764 1.00 91.62 445 PHE A N 1
ATOM 3502 C CA . PHE A 1 445 ? -1.346 4.613 2.396 1.00 91.62 445 PHE A CA 1
ATOM 3503 C C . PHE A 1 445 ? -0.183 4.678 1.388 1.00 91.62 445 PHE A C 1
ATOM 3505 O O . PHE A 1 445 ? 0.602 3.738 1.255 1.00 91.62 445 PHE A O 1
ATOM 3512 N N . ARG A 1 446 ? -0.128 5.775 0.625 1.00 83.31 446 ARG A N 1
ATOM 3513 C CA . ARG A 1 446 ? 0.825 5.992 -0.474 1.00 83.31 446 ARG A CA 1
ATOM 3514 C C . ARG A 1 446 ? 1.958 6.933 -0.109 1.00 83.31 446 ARG A C 1
ATOM 3516 O O . ARG A 1 446 ? 1.695 7.862 0.684 1.00 83.31 446 ARG A O 1
#

Foldseek 3Di:
DPPDPPPLQQDQAPVRDHDLADFLLFLVVLFAFDDDDPPDDPCCCVPPLNDDTHTAQVVVLLVVQVVCCVPVVDQDDLDPVLCVVCSVRSHHSVLSVCLSPDDPVVVVVSVVLSVLVVVCVVVDDSVLSSLLVLLVVLSSLLSCLSCQVVVVHDSCPSPSADNVRSCCSRPNDPVSSNVVNVVSNCSNRVSDDPPPPVVVVPPDDDDDDDDDDDDDDDDDDDDDDQPDDDPDLLDQRDQPPLQNVQADPVQSNQLSVLLSVVPAALQLSLQLSLLLSLQRAADPDDQAHSLDHPVLVVPQDPVLCVVLVPDPPDGNNNDDSSSVSSSLQVQQQVLAQEPNPDGRSNLRNLLVDNLLSNLLSCLCSVVNQQLSLLLLQVLLCVVVPPQDDSGSRCYPSSSVSSSVQCVDVVSVLSSLVSSLVSQLVVCVPDPPSVSSNVSSVVSSVD

Radius of gyration: 27.28 Å; chains: 1; bounding box: 67×51×73 Å